Protein AF-A0A482VY10-F1 (afdb_monomer)

Structure (mmCIF, N/CA/C/O backbone):
data_AF-A0A482VY10-F1
#
_entry.id   AF-A0A482VY10-F1
#
loop_
_atom_site.group_PDB
_atom_site.id
_atom_site.type_symbol
_atom_site.label_atom_id
_atom_site.label_alt_id
_atom_site.label_comp_id
_atom_site.label_asym_id
_atom_site.label_entity_id
_atom_site.label_seq_id
_atom_site.pdbx_PDB_ins_code
_atom_site.Cartn_x
_atom_site.Cartn_y
_atom_site.Cartn_z
_atom_site.occupancy
_atom_site.B_iso_or_equiv
_atom_site.auth_seq_id
_atom_site.auth_comp_id
_atom_site.auth_asym_id
_atom_site.auth_atom_id
_atom_site.pdbx_PDB_model_num
ATOM 1 N N . VAL A 1 1 ? 7.230 11.563 16.898 1.00 38.78 1 VAL A N 1
ATOM 2 C CA . VAL A 1 1 ? 6.583 10.627 17.852 1.00 38.78 1 VAL A CA 1
ATOM 3 C C . VAL A 1 1 ? 6.369 9.312 17.127 1.00 38.78 1 VAL A C 1
ATOM 5 O O . VAL A 1 1 ? 5.796 9.341 16.047 1.00 38.78 1 VAL A O 1
ATOM 8 N N . PHE A 1 2 ? 6.885 8.194 17.641 1.00 52.00 2 PHE A N 1
ATOM 9 C CA . PHE A 1 2 ? 6.662 6.881 17.027 1.00 52.00 2 PHE A CA 1
ATOM 10 C C . PHE A 1 2 ? 5.179 6.523 17.195 1.00 52.00 2 PHE A C 1
ATOM 12 O O . PHE A 1 2 ? 4.715 6.339 18.320 1.00 52.00 2 PHE A O 1
ATOM 19 N N . ILE A 1 3 ? 4.413 6.507 16.104 1.00 61.16 3 ILE A N 1
ATOM 20 C CA . ILE A 1 3 ? 2.995 6.146 16.149 1.00 61.16 3 ILE A CA 1
ATOM 21 C C . ILE A 1 3 ? 2.921 4.629 16.024 1.00 61.16 3 ILE A C 1
ATOM 23 O O . ILE A 1 3 ? 3.210 4.065 14.973 1.00 61.16 3 ILE A O 1
ATOM 27 N N . LYS A 1 4 ? 2.573 3.964 17.124 1.00 69.19 4 LYS A N 1
ATOM 28 C CA . LYS A 1 4 ? 2.354 2.521 17.135 1.00 69.19 4 LYS A CA 1
ATOM 29 C C . LYS A 1 4 ? 1.001 2.224 16.479 1.00 69.19 4 LYS A C 1
ATOM 31 O O . LYS A 1 4 ? -0.013 2.766 16.916 1.00 69.19 4 LYS A O 1
ATOM 36 N N . SER A 1 5 ? 1.007 1.386 15.448 1.00 76.06 5 SER A N 1
ATOM 37 C CA . SER A 1 5 ? -0.193 0.904 14.751 1.00 76.06 5 SER A CA 1
ATOM 38 C C . SER A 1 5 ? -0.827 -0.323 15.415 1.00 76.06 5 SER A C 1
ATOM 40 O O . SER A 1 5 ? -1.880 -0.762 14.981 1.00 76.06 5 SER A O 1
ATOM 42 N N . GLU A 1 6 ? -0.206 -0.872 16.465 1.00 81.62 6 GLU A N 1
ATOM 43 C CA . GLU A 1 6 ? -0.650 -2.085 17.166 1.00 81.62 6 GLU A CA 1
ATOM 44 C C . GLU A 1 6 ? -0.664 -1.868 18.685 1.00 81.62 6 GLU A C 1
ATOM 46 O O . GLU A 1 6 ? 0.352 -1.484 19.264 1.00 81.62 6 GLU A O 1
ATOM 51 N N . LEU A 1 7 ? -1.765 -2.158 19.371 1.00 87.19 7 LEU A N 1
ATOM 52 C CA . LEU A 1 7 ? -1.891 -2.033 20.824 1.00 87.19 7 LEU A CA 1
ATOM 53 C C . LEU A 1 7 ? -2.339 -3.350 21.458 1.00 87.19 7 LEU A C 1
ATOM 55 O O . LEU A 1 7 ? -3.045 -4.161 20.856 1.00 87.19 7 LEU A O 1
ATOM 59 N N . LYS A 1 8 ? -1.905 -3.546 22.705 1.00 90.38 8 LYS A N 1
ATOM 60 C CA . LYS A 1 8 ? -2.284 -4.679 23.551 1.00 90.38 8 LYS A CA 1
ATOM 61 C C . LYS A 1 8 ? -2.856 -4.113 24.838 1.00 90.38 8 LYS A C 1
ATOM 63 O O . LYS A 1 8 ? -2.208 -3.285 25.479 1.00 90.38 8 LYS A O 1
ATOM 68 N N . VAL A 1 9 ? -4.075 -4.516 25.167 1.00 95.38 9 VAL A N 1
ATOM 69 C CA . VAL A 1 9 ? -4.839 -3.914 26.259 1.00 95.38 9 VAL A CA 1
ATOM 70 C C . VAL A 1 9 ? -5.382 -5.023 27.140 1.00 95.38 9 VAL A C 1
ATOM 72 O O . VAL A 1 9 ? -6.107 -5.894 26.665 1.00 95.38 9 VAL A O 1
ATOM 75 N N . GLY A 1 10 ? -5.057 -4.985 28.428 1.00 96.12 10 GLY A N 1
ATOM 76 C CA . GLY A 1 10 ? -5.601 -5.937 29.389 1.00 96.12 10 GLY A CA 1
ATOM 77 C C . GLY A 1 10 ? -7.067 -5.626 29.666 1.00 96.12 10 GLY A C 1
ATOM 78 O O . GLY A 1 10 ? -7.414 -4.460 29.828 1.00 96.12 10 GLY A O 1
ATOM 79 N N . VAL A 1 11 ? -7.928 -6.636 29.765 1.00 97.44 11 VAL A N 1
ATOM 80 C CA . VAL A 1 11 ? -9.310 -6.457 30.235 1.00 97.44 11 VAL A CA 1
ATOM 81 C C . VAL A 1 11 ? -9.556 -7.428 31.375 1.00 97.44 11 VAL A C 1
ATOM 83 O O . VAL A 1 11 ? -9.447 -8.636 31.182 1.00 97.44 11 VAL A O 1
ATOM 86 N N . ILE A 1 12 ? -9.870 -6.911 32.559 1.00 96.56 12 ILE A N 1
ATOM 87 C CA . ILE A 1 12 ? -10.175 -7.731 33.736 1.00 96.56 12 ILE A CA 1
ATOM 88 C C . ILE A 1 12 ? -11.642 -7.602 34.116 1.00 96.56 12 ILE A C 1
ATOM 90 O O . ILE A 1 12 ? -12.232 -6.526 34.008 1.00 96.56 12 ILE A O 1
ATOM 94 N N . TYR A 1 13 ? -12.201 -8.707 34.595 1.00 97.19 13 TYR A N 1
ATOM 95 C CA . TYR A 1 13 ? -13.548 -8.770 35.137 1.00 97.19 13 TYR A CA 1
ATOM 96 C C . TYR A 1 13 ? -13.494 -8.874 36.662 1.00 97.19 13 TYR A C 1
ATOM 98 O O . TYR A 1 13 ? -12.855 -9.789 37.180 1.00 97.19 13 TYR A O 1
ATOM 106 N N . VAL A 1 14 ? -14.147 -7.944 37.361 1.00 97.12 14 VAL A N 1
ATOM 107 C CA . VAL A 1 14 ? -14.199 -7.864 38.827 1.00 97.12 14 VAL A CA 1
ATOM 108 C C . VAL A 1 14 ? -15.653 -7.946 39.284 1.00 97.12 14 VAL A C 1
ATOM 110 O O . VAL A 1 14 ? -16.494 -7.169 38.828 1.00 97.12 14 VAL A O 1
ATOM 113 N N . LYS A 1 15 ? -15.933 -8.882 40.192 1.00 95.62 15 LYS A N 1
ATOM 114 C CA . LYS A 1 15 ? -17.249 -9.112 40.799 1.00 95.62 15 LYS A CA 1
ATOM 115 C C . LYS A 1 15 ? -17.335 -8.483 42.188 1.00 95.62 15 LYS A C 1
ATOM 117 O O . LYS A 1 15 ? -16.323 -8.134 42.796 1.00 95.62 15 LYS A O 1
ATOM 122 N N . GLU A 1 16 ? -18.556 -8.397 42.705 1.00 95.31 16 GLU A N 1
ATOM 123 C CA . GLU A 1 16 ? -18.817 -8.009 44.091 1.00 95.31 16 GLU A CA 1
ATOM 124 C C . GLU A 1 16 ? -17.991 -8.856 45.082 1.00 95.31 16 GLU A C 1
ATOM 126 O O . GLU A 1 16 ? -17.943 -10.083 44.980 1.00 95.31 16 GLU A O 1
ATOM 131 N N . GLY A 1 17 ? -17.344 -8.195 46.042 1.00 95.06 17 GLY A N 1
ATOM 132 C CA . GLY A 1 17 ? -16.561 -8.811 47.112 1.00 95.06 17 GLY A CA 1
ATOM 133 C C . GLY A 1 17 ? -15.138 -9.235 46.737 1.00 95.06 17 GLY A C 1
ATOM 134 O O . GLY A 1 17 ? -14.452 -9.785 47.592 1.00 95.06 17 GLY A O 1
ATOM 135 N N . GLN A 1 18 ? -14.676 -8.995 45.504 1.00 95.31 18 GLN A N 1
ATOM 136 C CA . GLN A 1 18 ? -13.315 -9.346 45.077 1.00 95.31 18 GLN A CA 1
ATOM 137 C C . GLN A 1 18 ? -12.337 -8.187 45.300 1.00 95.31 18 GLN A C 1
ATOM 139 O O . GLN A 1 18 ? -12.552 -7.082 44.797 1.00 95.31 18 GLN A O 1
ATOM 144 N N . TYR A 1 19 ? -11.232 -8.450 46.005 1.00 93.69 19 TYR A N 1
ATOM 145 C CA . TYR A 1 19 ? -10.239 -7.420 46.359 1.00 93.69 19 TYR A CA 1
ATOM 146 C C . TYR A 1 19 ? -8.793 -7.826 46.060 1.00 93.69 19 TYR A C 1
ATOM 148 O O . TYR A 1 19 ? -7.907 -6.966 46.034 1.00 93.69 19 TYR A O 1
ATOM 156 N N . THR A 1 20 ? -8.538 -9.115 45.843 1.00 93.25 20 THR A N 1
ATOM 157 C CA . THR A 1 20 ? -7.194 -9.646 45.580 1.00 93.25 20 THR A CA 1
ATOM 158 C C . THR A 1 20 ? -6.973 -9.938 44.096 1.00 93.25 20 THR A C 1
ATOM 160 O O . THR A 1 20 ? -7.916 -10.170 43.338 1.00 93.25 20 THR A O 1
ATOM 163 N N . GLU A 1 21 ? -5.709 -9.919 43.659 1.00 93.12 21 GLU A N 1
ATOM 164 C CA . GLU A 1 21 ? -5.336 -10.250 42.275 1.00 93.12 21 GLU A CA 1
ATOM 165 C C . GLU A 1 21 ? -5.778 -11.670 41.913 1.00 93.12 21 GLU A C 1
ATOM 167 O O . GLU A 1 21 ? -6.284 -11.908 40.817 1.00 93.12 21 GLU A O 1
ATOM 172 N N . GLU A 1 22 ? -5.604 -12.600 42.849 1.00 91.75 22 GLU A N 1
ATOM 173 C CA . GLU A 1 22 ? -5.910 -14.011 42.689 1.00 91.75 22 GLU A CA 1
ATOM 174 C C . GLU A 1 22 ? -7.413 -14.234 42.484 1.00 91.75 22 GLU A C 1
ATOM 176 O O . GLU A 1 22 ? -7.784 -14.903 41.524 1.00 91.75 22 GLU A O 1
ATOM 181 N N . GLU A 1 23 ? -8.277 -13.620 43.303 1.00 94.19 23 GLU A N 1
ATOM 182 C CA . GLU A 1 23 ? -9.741 -13.706 43.155 1.00 94.19 23 GLU A CA 1
ATOM 183 C C . GLU A 1 23 ? -10.216 -13.159 41.804 1.00 94.19 23 GLU A C 1
ATOM 185 O O . GLU A 1 23 ? -11.034 -13.779 41.122 1.00 94.19 23 GLU A O 1
ATOM 190 N N . ILE A 1 24 ? -9.685 -12.003 41.397 1.00 94.94 24 ILE A N 1
ATOM 191 C CA . ILE A 1 24 ? -10.064 -11.332 40.147 1.00 94.94 24 ILE A CA 1
ATOM 192 C C . ILE A 1 24 ? -9.634 -12.167 38.936 1.00 94.94 24 ILE A C 1
ATOM 194 O O . ILE A 1 24 ? -10.405 -12.368 37.994 1.00 94.94 24 ILE A O 1
ATOM 198 N N . LEU A 1 25 ? -8.398 -12.675 38.947 1.00 93.56 25 LEU A N 1
ATOM 199 C CA . LEU A 1 25 ? -7.859 -13.487 37.858 1.00 93.56 25 LEU A CA 1
ATOM 200 C C . LEU A 1 25 ? -8.362 -14.936 37.877 1.00 93.56 25 LEU A C 1
ATOM 202 O O . LEU A 1 25 ? -8.101 -15.648 36.908 1.00 93.56 25 LEU A O 1
ATOM 206 N N . ASP A 1 26 ? -9.081 -15.382 38.909 1.00 93.62 26 ASP A N 1
ATOM 207 C CA . ASP A 1 26 ? -9.709 -16.711 38.968 1.00 93.62 26 ASP A CA 1
ATOM 208 C C . ASP A 1 26 ? -11.079 -16.762 38.263 1.00 93.62 26 ASP A C 1
ATOM 210 O O . ASP A 1 26 ? -11.581 -17.842 37.964 1.00 93.62 26 ASP A O 1
ATOM 214 N N . ASN A 1 27 ? -11.664 -15.614 37.899 1.00 93.69 27 ASN A N 1
ATOM 215 C CA . ASN A 1 27 ? -12.941 -15.553 37.178 1.00 93.69 27 ASN A CA 1
ATOM 216 C C . ASN A 1 27 ? -12.881 -16.286 35.822 1.00 93.69 27 ASN A C 1
ATOM 218 O O . ASN A 1 27 ? -12.096 -15.912 34.952 1.00 93.69 27 ASN A O 1
ATOM 222 N N . ASN A 1 28 ? -13.718 -17.309 35.617 1.00 89.94 28 ASN A N 1
ATOM 223 C CA . ASN A 1 28 ? -13.738 -18.115 34.383 1.00 89.94 28 ASN A CA 1
ATOM 224 C C . ASN A 1 28 ? -14.957 -17.878 33.490 1.00 89.94 28 ASN A C 1
ATOM 226 O O . ASN A 1 28 ? -14.858 -18.043 32.279 1.00 89.94 28 ASN A O 1
ATOM 230 N N . ASP A 1 29 ? -16.069 -17.448 34.078 1.00 89.25 29 ASP A N 1
ATOM 231 C CA . ASP A 1 29 ? -17.318 -17.230 33.360 1.00 89.25 29 ASP A CA 1
ATOM 232 C C . ASP A 1 29 ? -17.595 -15.738 33.181 1.00 89.25 29 ASP A C 1
ATOM 234 O O . ASP A 1 29 ? -17.373 -14.932 34.094 1.00 89.25 29 ASP A O 1
ATOM 238 N N . ASN A 1 30 ? -18.122 -15.389 32.009 1.00 92.56 30 ASN A N 1
ATOM 239 C CA . ASN A 1 30 ? -18.620 -14.052 31.715 1.00 92.56 30 ASN A CA 1
ATOM 240 C C . ASN A 1 30 ? -20.061 -13.907 32.210 1.00 92.56 30 ASN A C 1
ATOM 242 O O . ASN A 1 30 ? -20.887 -14.798 32.007 1.00 92.56 30 ASN A O 1
ATOM 246 N N . SER A 1 31 ? -20.390 -12.761 32.805 1.00 94.88 31 SER A N 1
ATOM 247 C CA . SER A 1 31 ? -21.788 -12.366 32.976 1.00 94.88 31 SER A CA 1
ATOM 248 C C . SER A 1 31 ? -22.366 -11.831 31.665 1.00 94.88 31 SER A C 1
ATOM 250 O O . SER A 1 31 ? -21.636 -11.452 30.747 1.00 94.88 31 SER A O 1
ATOM 252 N N . LEU A 1 32 ? -23.695 -11.721 31.598 1.00 93.38 32 LEU A N 1
ATOM 253 C CA . LEU A 1 32 ? -24.372 -11.076 30.468 1.00 93.38 32 LEU A CA 1
ATOM 254 C C . LEU A 1 32 ? -23.957 -9.607 30.306 1.00 93.38 32 LEU A C 1
ATOM 256 O O . LEU A 1 32 ? -23.813 -9.136 29.181 1.00 93.38 32 LEU A O 1
ATOM 260 N N . LEU A 1 33 ? -23.742 -8.895 31.418 1.00 94.50 33 LEU A N 1
ATOM 261 C CA . LEU A 1 33 ? -23.297 -7.500 31.397 1.00 94.50 33 LEU A CA 1
ATOM 262 C C . LEU A 1 33 ? -21.858 -7.382 30.890 1.00 94.50 33 LEU A C 1
ATOM 264 O O . LEU A 1 33 ? -21.554 -6.459 30.134 1.00 94.50 33 LEU A O 1
ATOM 268 N N . PHE A 1 34 ? -20.990 -8.328 31.253 1.00 95.75 34 PHE A N 1
ATOM 269 C CA . PHE A 1 34 ? -19.617 -8.348 30.770 1.00 95.75 34 PHE A CA 1
ATOM 270 C C . PHE A 1 34 ? -19.533 -8.745 29.292 1.00 95.75 34 PHE A C 1
ATOM 272 O O . PHE A 1 34 ? -18.839 -8.079 28.530 1.00 95.75 34 PHE A O 1
ATOM 279 N N . GLU A 1 35 ? -20.280 -9.760 28.846 1.00 94.19 35 GLU A N 1
ATOM 280 C CA . GLU A 1 35 ? -20.336 -10.137 27.424 1.00 94.19 35 GLU A CA 1
ATOM 281 C C . GLU A 1 35 ? -20.884 -8.976 26.573 1.00 94.19 35 GLU A C 1
ATOM 283 O O . GLU A 1 35 ? -20.338 -8.672 25.512 1.00 94.19 35 GLU A O 1
ATOM 288 N N . GLU A 1 36 ? -21.911 -8.267 27.061 1.00 93.69 36 GLU A N 1
ATOM 289 C CA . GLU A 1 36 ? -22.422 -7.054 26.417 1.00 93.69 36 GLU A CA 1
ATOM 290 C C . GLU A 1 36 ? -21.362 -5.946 26.347 1.00 93.69 36 GLU A C 1
ATOM 292 O O . GLU A 1 36 ? -21.215 -5.291 25.314 1.00 93.69 36 GLU A O 1
ATOM 297 N N . PHE A 1 37 ? -20.617 -5.730 27.430 1.00 95.19 37 PHE A N 1
ATOM 298 C CA . PHE A 1 37 ? -19.548 -4.740 27.474 1.00 95.19 37 PHE A CA 1
ATOM 299 C C . PHE A 1 37 ? -18.419 -5.073 26.491 1.00 95.19 37 PHE A C 1
ATOM 301 O O . PHE A 1 37 ? -17.935 -4.184 25.793 1.00 95.19 37 PHE A O 1
ATOM 308 N N . LEU A 1 38 ? -18.039 -6.348 26.360 1.00 95.00 38 LEU A N 1
ATOM 309 C CA . LEU A 1 38 ? -17.019 -6.796 25.406 1.00 95.00 38 LEU A CA 1
ATOM 310 C C . LEU A 1 38 ? -17.389 -6.465 23.949 1.00 95.00 38 LEU A C 1
ATOM 312 O O . LEU A 1 38 ? -16.516 -6.062 23.179 1.00 95.00 38 LEU A O 1
ATOM 316 N N . GLN A 1 39 ? -18.677 -6.525 23.593 1.00 93.00 39 GLN A N 1
ATOM 317 C CA . GLN A 1 39 ? -19.172 -6.128 22.264 1.00 93.00 39 GLN A CA 1
ATOM 318 C C . GLN A 1 39 ? -18.981 -4.629 21.973 1.00 93.00 39 GLN A C 1
ATOM 320 O O . GLN A 1 39 ? -18.947 -4.220 20.813 1.00 93.00 39 GLN A O 1
ATOM 325 N N . ILE A 1 40 ? -18.826 -3.787 23.003 1.00 91.31 40 ILE A N 1
ATOM 326 C CA . ILE A 1 40 ? -18.548 -2.354 22.830 1.00 91.31 40 ILE A CA 1
ATOM 327 C C . ILE A 1 40 ? -17.111 -2.135 22.341 1.00 91.31 40 ILE A C 1
ATOM 329 O O . ILE A 1 40 ? -16.882 -1.181 21.600 1.00 91.31 40 ILE A O 1
ATOM 333 N N . PHE A 1 41 ? -16.154 -3.008 22.684 1.00 83.38 41 PHE A N 1
ATOM 334 C CA . PHE A 1 41 ? -14.737 -2.869 22.304 1.00 83.38 41 PHE A CA 1
ATOM 335 C C . PHE A 1 41 ? -14.432 -3.323 20.893 1.00 83.38 41 PHE A C 1
ATOM 337 O O . PHE A 1 41 ? -13.624 -2.705 20.201 1.00 83.38 41 PHE A O 1
ATOM 344 N N . GLY A 1 42 ? -15.067 -4.400 20.451 1.00 87.94 42 GLY A N 1
ATOM 345 C CA . GLY A 1 42 ? -14.670 -5.064 19.226 1.00 87.94 42 GLY A CA 1
ATOM 346 C C . GLY A 1 42 ? -15.389 -6.378 19.017 1.00 87.94 42 GLY A C 1
ATOM 347 O O . GLY A 1 42 ? -16.372 -6.696 19.683 1.00 87.94 42 GLY A O 1
ATOM 348 N N . GLU A 1 43 ? -14.867 -7.133 18.070 1.00 86.62 43 GLU A N 1
ATOM 349 C CA . GLU A 1 43 ? -15.420 -8.406 17.652 1.00 86.62 43 GLU A CA 1
ATOM 350 C C . GLU A 1 43 ? -14.717 -9.547 18.378 1.00 86.62 43 GLU A C 1
ATOM 352 O O . GLU A 1 43 ? -13.508 -9.508 18.632 1.00 86.62 43 GLU A O 1
ATOM 357 N N . LYS A 1 44 ? -15.490 -10.579 18.720 1.00 88.88 44 LYS A N 1
ATOM 358 C CA . LYS A 1 44 ? -14.957 -11.811 19.293 1.00 88.88 44 LYS A CA 1
ATOM 359 C C . LYS A 1 44 ? -14.358 -12.641 18.161 1.00 88.88 44 LYS A C 1
ATOM 361 O O . LYS A 1 44 ? -15.081 -13.150 17.313 1.00 88.88 44 LYS A O 1
ATOM 366 N N . VAL A 1 45 ? -13.039 -12.779 18.159 1.00 84.44 45 VAL A N 1
ATOM 367 C CA . VAL A 1 45 ? -12.267 -13.434 17.096 1.00 84.44 45 VAL A CA 1
ATOM 368 C C . VAL A 1 45 ? -11.705 -14.762 17.583 1.00 84.44 45 VAL A C 1
ATOM 370 O O . VAL A 1 45 ? -11.284 -14.876 18.736 1.00 84.44 45 VAL A O 1
ATOM 373 N N . ARG A 1 46 ? -11.708 -15.785 16.719 1.00 81.75 46 ARG A N 1
ATOM 374 C CA . ARG A 1 46 ? -11.127 -17.098 17.034 1.00 81.75 46 ARG A CA 1
ATOM 375 C C . ARG A 1 46 ? -9.614 -17.054 16.837 1.00 81.75 46 ARG A C 1
ATOM 377 O O . ARG A 1 46 ? -9.133 -16.449 15.892 1.00 81.75 46 ARG A O 1
ATOM 384 N N . LEU A 1 47 ? -8.861 -17.751 17.671 1.00 75.81 47 LEU A N 1
ATOM 385 C CA . LEU A 1 47 ? -7.406 -17.811 17.607 1.00 75.81 47 LEU A CA 1
ATOM 386 C C . LEU A 1 47 ? -6.962 -19.106 16.891 1.00 75.81 47 LEU A C 1
ATOM 388 O O . LEU A 1 47 ? -7.030 -20.196 17.458 1.00 75.81 47 LEU A O 1
ATOM 392 N N . LYS A 1 48 ? -6.508 -19.005 15.631 1.00 63.00 48 LYS A N 1
ATOM 393 C CA . LYS A 1 48 ? -5.796 -20.071 14.891 1.00 63.00 48 LYS A CA 1
ATOM 394 C C . LYS A 1 48 ? -4.534 -20.550 15.637 1.00 63.00 48 LYS A C 1
ATOM 396 O O . LYS A 1 48 ? -3.713 -19.738 16.058 1.00 63.00 48 LYS A O 1
ATOM 401 N N . GLY A 1 49 ? -4.352 -21.867 15.777 1.00 57.06 49 GLY A N 1
ATOM 402 C CA . GLY A 1 49 ? -3.159 -22.476 16.396 1.00 57.06 49 GLY A CA 1
ATOM 403 C C . GLY A 1 49 ? -3.202 -22.607 17.926 1.00 57.06 49 GLY A C 1
ATOM 404 O O . GLY A 1 49 ? -2.261 -23.137 18.518 1.00 57.06 49 GLY A O 1
ATOM 405 N N . PHE A 1 50 ? -4.297 -22.179 18.564 1.00 51.72 50 PHE A N 1
ATOM 406 C CA . PHE A 1 50 ? -4.510 -22.258 20.016 1.00 51.72 50 PHE A CA 1
ATOM 407 C C . PHE A 1 50 ? -5.390 -23.439 20.460 1.00 51.72 50 PHE A C 1
ATOM 409 O O . PHE A 1 50 ? -5.703 -23.555 21.644 1.00 51.72 50 PHE A O 1
ATOM 416 N N . ASP A 1 51 ? -5.727 -24.369 19.558 1.00 51.25 51 ASP A N 1
ATOM 417 C CA . ASP A 1 51 ? -6.678 -25.470 19.808 1.00 51.25 51 ASP A CA 1
ATOM 418 C C . ASP A 1 51 ? -6.249 -26.442 20.933 1.00 51.25 51 ASP A C 1
ATOM 420 O O . ASP A 1 51 ? -7.058 -27.221 21.433 1.00 51.25 51 ASP A O 1
ATOM 424 N N . LYS A 1 52 ? -4.982 -26.388 21.371 1.00 45.12 52 LYS A N 1
ATOM 425 C CA . LYS A 1 52 ? -4.450 -27.188 22.489 1.00 45.12 52 LYS A CA 1
ATOM 426 C C . LYS A 1 52 ? -4.721 -26.586 23.878 1.00 45.12 52 LYS A C 1
ATOM 428 O O . LYS A 1 52 ? -4.505 -27.273 24.874 1.00 45.12 52 LYS A O 1
ATOM 433 N N . TYR A 1 53 ? -5.180 -25.335 23.974 1.00 40.38 53 TYR A N 1
ATOM 434 C CA . TYR A 1 53 ? -5.424 -24.653 25.250 1.00 40.38 53 TYR A CA 1
ATOM 435 C C . TYR A 1 53 ? -6.917 -24.651 25.597 1.00 40.38 53 TYR A C 1
ATOM 437 O O . TYR A 1 53 ? -7.715 -23.960 24.964 1.00 40.38 53 TYR A O 1
ATOM 445 N N . LYS A 1 54 ? -7.299 -25.389 26.649 1.00 42.03 54 LYS A N 1
ATOM 446 C CA . LYS A 1 54 ? -8.655 -25.336 27.217 1.00 42.03 54 LYS A CA 1
ATOM 447 C C . LYS A 1 54 ? -8.928 -23.904 27.708 1.00 42.03 54 LYS A C 1
ATOM 449 O O . LYS A 1 54 ? -8.317 -23.458 28.673 1.00 42.03 54 LYS A O 1
ATOM 454 N N . GLY A 1 55 ? -9.791 -23.174 26.999 1.00 43.88 55 GLY A N 1
ATOM 455 C CA . GLY A 1 55 ? -10.199 -21.804 27.343 1.00 43.88 55 GLY A CA 1
ATOM 456 C C . GLY A 1 55 ? -9.504 -20.664 26.584 1.00 43.88 55 GLY A C 1
ATOM 457 O O . GLY A 1 55 ? -9.844 -19.522 26.841 1.00 43.88 55 GLY A O 1
ATOM 458 N N . GLY A 1 56 ? -8.585 -20.939 25.643 1.00 56.00 56 GLY A N 1
ATOM 459 C CA . GLY A 1 56 ? -7.829 -19.918 24.886 1.00 56.00 56 GLY A CA 1
ATOM 460 C C . GLY A 1 56 ? -8.188 -19.798 23.398 1.00 56.00 56 GLY A C 1
ATOM 461 O O . GLY A 1 56 ? -7.336 -19.433 22.594 1.00 56.00 56 GLY A O 1
ATOM 462 N N . LEU A 1 57 ? -9.409 -20.173 23.009 1.00 65.75 57 LEU A N 1
ATOM 463 C CA . LEU A 1 57 ? -9.833 -20.235 21.602 1.00 65.75 57 LEU A CA 1
ATOM 464 C C . LEU A 1 57 ? -10.273 -18.888 21.026 1.00 65.75 57 LEU A C 1
ATOM 466 O O . LEU A 1 57 ? -10.338 -18.764 19.806 1.00 65.75 57 LEU A O 1
ATOM 470 N N . TYR A 1 58 ? -10.598 -17.906 21.867 1.00 82.12 58 TYR A N 1
ATOM 471 C CA . TYR A 1 58 ? -11.170 -16.634 21.434 1.00 82.12 58 TYR A CA 1
ATOM 472 C C . TYR A 1 58 ? -10.517 -15.452 22.143 1.00 82.12 58 TYR A C 1
ATOM 474 O O . TYR A 1 58 ? -10.039 -15.572 23.265 1.00 82.12 58 TYR A O 1
ATOM 482 N N . SER A 1 59 ? -10.541 -14.301 21.485 1.00 87.25 59 SER A N 1
ATOM 483 C CA . SER A 1 59 ? -10.154 -13.008 22.044 1.00 87.25 59 SER A CA 1
ATOM 484 C C . SER A 1 59 ? -11.108 -11.926 21.539 1.00 87.25 59 SER A C 1
ATOM 486 O O . SER A 1 59 ? -11.992 -12.214 20.733 1.00 87.25 59 SER A O 1
ATOM 488 N N . VAL A 1 60 ? -10.936 -10.686 21.992 1.00 91.19 60 VAL A N 1
ATOM 489 C CA . VAL A 1 60 ? -11.626 -9.521 21.421 1.00 91.19 60 VAL A CA 1
ATOM 490 C C . VAL A 1 60 ? -10.617 -8.671 20.654 1.00 91.19 60 VAL A C 1
ATOM 492 O O . VAL A 1 60 ? -9.496 -8.448 21.121 1.00 91.19 60 VAL A O 1
ATOM 495 N N . TYR A 1 61 ? -11.006 -8.212 19.468 1.00 91.75 61 TYR A N 1
ATOM 496 C CA . TYR A 1 61 ? -10.161 -7.439 18.560 1.00 91.75 61 TYR A CA 1
ATOM 497 C C . TYR A 1 61 ? -10.943 -6.299 17.907 1.00 91.75 61 TYR A C 1
ATOM 499 O O . TYR A 1 61 ? -12.139 -6.415 17.644 1.00 91.75 61 TYR A O 1
ATOM 507 N N . THR A 1 62 ? -10.259 -5.194 17.610 1.00 90.94 62 THR A N 1
ATOM 508 C CA . THR A 1 62 ? -10.793 -4.155 16.725 1.00 90.94 62 THR A CA 1
ATOM 509 C C . 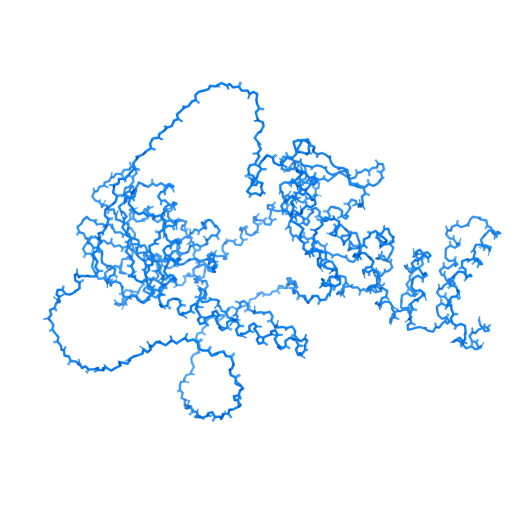THR A 1 62 ? -9.683 -3.487 15.925 1.00 90.94 62 THR A C 1
ATOM 511 O O . THR A 1 62 ? -8.585 -3.269 16.436 1.00 90.94 62 THR A O 1
ATOM 514 N N . ASN A 1 63 ? -10.003 -3.065 14.703 1.00 89.31 63 ASN A N 1
ATOM 515 C CA . ASN A 1 63 ? -9.236 -2.055 13.984 1.00 89.31 63 ASN A CA 1
ATOM 516 C C . ASN A 1 63 ? -9.946 -0.706 14.151 1.00 89.31 63 ASN A C 1
ATOM 518 O O . ASN A 1 63 ? -11.097 -0.546 13.745 1.00 89.31 63 ASN A O 1
ATOM 522 N N . TRP A 1 64 ? -9.299 0.244 14.819 1.00 89.69 64 TRP A N 1
ATOM 523 C CA . TRP A 1 64 ? -9.857 1.564 15.096 1.00 89.69 64 TRP A CA 1
ATOM 524 C C . TRP A 1 64 ? -8.905 2.647 14.594 1.00 89.69 64 TRP A C 1
ATOM 526 O O . TRP A 1 64 ? -7.794 2.783 15.097 1.00 89.69 64 TRP A O 1
ATOM 536 N N . ARG A 1 65 ? -9.331 3.424 13.588 1.00 88.88 65 ARG A N 1
ATOM 537 C CA . ARG A 1 65 ? -8.525 4.489 12.954 1.00 88.88 65 ARG A CA 1
ATOM 538 C C . ARG A 1 65 ? -7.139 4.006 12.479 1.00 88.88 65 ARG A C 1
ATOM 540 O O . ARG A 1 65 ? -6.140 4.689 12.700 1.00 88.88 65 ARG A O 1
ATOM 547 N N . ASN A 1 66 ? -7.087 2.836 11.834 1.00 82.81 66 ASN A N 1
ATOM 548 C CA . ASN A 1 66 ? -5.856 2.155 11.397 1.00 82.81 66 ASN A CA 1
ATOM 549 C C . ASN A 1 66 ? -4.916 1.761 12.551 1.00 82.81 66 ASN A C 1
ATOM 551 O O . ASN A 1 66 ? -3.704 1.634 12.364 1.00 82.81 66 ASN A O 1
ATOM 555 N N . ILE A 1 67 ? -5.471 1.594 13.752 1.00 83.69 67 ILE A N 1
ATOM 556 C CA . ILE A 1 67 ? -4.782 1.060 14.920 1.00 83.69 67 ILE A CA 1
ATOM 557 C C . ILE A 1 67 ? -5.426 -0.281 15.259 1.00 83.69 67 ILE A C 1
ATOM 559 O O . ILE A 1 67 ? -6.602 -0.351 15.613 1.00 83.69 67 ILE A O 1
ATOM 563 N N . GLU A 1 68 ? -4.642 -1.345 15.169 1.00 86.12 68 GLU A N 1
ATOM 564 C CA . GLU A 1 68 ? -5.053 -2.685 15.562 1.00 86.12 68 GLU A CA 1
ATOM 565 C C . GLU A 1 68 ? -4.954 -2.830 17.079 1.00 86.12 68 GLU A C 1
ATOM 567 O O . GLU A 1 68 ? -3.885 -2.639 17.658 1.00 86.12 68 GLU A O 1
ATOM 572 N N . ILE A 1 69 ? -6.056 -3.171 17.740 1.00 90.06 69 ILE A N 1
ATOM 573 C CA . ILE A 1 69 ? -6.113 -3.312 19.195 1.00 90.06 69 ILE A CA 1
ATOM 574 C C . ILE A 1 69 ? -6.532 -4.740 19.532 1.00 90.06 69 ILE A C 1
ATOM 576 O O . ILE A 1 69 ? -7.631 -5.179 19.191 1.00 90.06 69 ILE A O 1
ATOM 580 N N . MET A 1 70 ? -5.648 -5.455 20.225 1.00 91.25 70 MET A N 1
ATOM 581 C CA . MET A 1 70 ? -5.908 -6.788 20.765 1.00 91.25 70 MET A CA 1
ATOM 582 C C . MET A 1 70 ? -6.171 -6.704 22.264 1.00 91.25 70 MET A C 1
ATOM 584 O O . MET A 1 70 ? -5.337 -6.191 23.017 1.00 91.25 70 MET A O 1
ATOM 588 N N . PHE A 1 71 ? -7.300 -7.254 22.702 1.00 93.88 71 PHE A N 1
ATOM 589 C CA . PHE A 1 71 ? -7.691 -7.253 24.106 1.00 93.88 71 PHE A CA 1
ATOM 590 C C . PHE A 1 71 ? -7.338 -8.579 24.779 1.00 93.88 71 PHE A C 1
ATOM 592 O O . PHE A 1 71 ? -7.839 -9.634 24.407 1.00 93.88 71 PHE A O 1
ATOM 599 N N . HIS A 1 72 ? -6.506 -8.535 25.814 1.00 93.56 72 HIS A N 1
ATOM 600 C CA . HIS A 1 72 ? -6.217 -9.679 26.672 1.00 93.56 72 HIS A CA 1
ATOM 601 C C . HIS A 1 72 ? -7.308 -9.803 27.744 1.00 93.56 72 HIS A C 1
ATOM 603 O O . HIS A 1 72 ? -7.151 -9.323 28.867 1.00 93.56 72 HIS A O 1
ATOM 609 N N . VAL A 1 73 ? -8.437 -10.413 27.378 1.00 94.94 73 VAL A N 1
ATOM 610 C CA . VAL A 1 73 ? -9.603 -10.569 28.261 1.00 94.94 73 VAL A CA 1
ATOM 611 C C . VAL A 1 73 ? -9.367 -11.690 29.272 1.00 94.94 73 VAL A C 1
ATOM 613 O O . VAL A 1 73 ? -9.181 -12.839 28.881 1.00 94.94 73 VAL A O 1
ATOM 616 N N . SER A 1 74 ? -9.401 -11.380 30.571 1.00 93.88 74 SER A N 1
ATOM 617 C CA . SER A 1 74 ? -9.013 -12.302 31.650 1.00 93.88 74 SER A CA 1
ATOM 618 C C . SER A 1 74 ? -9.739 -13.642 31.598 1.00 93.88 74 SER A C 1
ATOM 620 O O . SER A 1 74 ? -9.098 -14.678 31.730 1.00 93.88 74 SER A O 1
ATOM 622 N N . THR A 1 75 ? -11.044 -13.635 31.346 1.00 93.19 75 THR A N 1
ATOM 623 C CA . THR A 1 75 ? -11.890 -14.836 31.277 1.00 93.19 75 THR A CA 1
ATOM 624 C C . THR A 1 75 ? -11.682 -15.660 30.001 1.00 93.19 75 THR A C 1
ATOM 626 O O . THR A 1 75 ? -11.942 -16.858 30.007 1.00 93.19 75 THR A O 1
ATOM 629 N N . LEU A 1 76 ? -11.176 -15.051 28.920 1.00 90.56 76 LEU A N 1
ATOM 630 C CA . LEU A 1 76 ? -10.890 -15.716 27.638 1.00 90.56 76 LEU A CA 1
ATOM 631 C C . LEU A 1 76 ? -9.427 -16.177 27.514 1.00 90.56 76 LEU A C 1
ATOM 633 O O . LEU A 1 76 ? -9.029 -16.760 26.506 1.00 90.56 76 LEU A O 1
ATOM 637 N N . LEU A 1 77 ? -8.599 -15.889 28.519 1.00 88.62 77 LEU A N 1
ATOM 638 C CA . LEU A 1 77 ? -7.227 -16.371 28.589 1.00 88.62 77 LEU A CA 1
ATOM 639 C C . LEU A 1 77 ? -7.170 -17.757 29.254 1.00 88.62 77 LEU A C 1
ATOM 641 O O . LEU A 1 77 ? -7.940 -18.018 30.188 1.00 88.62 77 LEU A O 1
ATOM 645 N N . PRO A 1 78 ? -6.207 -18.615 28.849 1.00 83.25 78 PRO A N 1
ATOM 646 C CA . PRO A 1 78 ? -6.035 -19.949 29.417 1.00 83.25 78 PRO A CA 1
ATOM 647 C C . PRO A 1 78 ? -5.999 -19.944 30.947 1.00 83.25 78 PRO A C 1
ATOM 649 O O . PRO A 1 78 ? -5.331 -19.107 31.561 1.00 83.25 78 PRO A O 1
ATOM 652 N N . TYR A 1 79 ? -6.704 -20.906 31.539 1.00 81.31 79 TYR A N 1
ATOM 653 C CA . TYR A 1 79 ? -6.852 -21.058 32.981 1.00 81.31 79 TYR A CA 1
ATOM 654 C C . TYR A 1 79 ? -6.324 -22.409 33.454 1.00 81.31 79 TYR A C 1
ATOM 656 O O . TYR A 1 79 ? -6.646 -23.451 32.883 1.00 81.31 79 TYR A O 1
ATOM 664 N N . GLU A 1 80 ? -5.563 -22.385 34.545 1.00 81.44 80 GLU A N 1
ATOM 665 C CA . GLU A 1 80 ? -5.096 -23.577 35.245 1.00 81.44 80 GLU A CA 1
ATOM 666 C C . GLU A 1 80 ? -5.623 -23.543 36.687 1.00 81.44 80 GLU A C 1
ATOM 668 O O . GLU A 1 80 ? -5.298 -22.649 37.472 1.00 81.44 80 GLU A O 1
ATOM 673 N N . LYS A 1 81 ? -6.463 -24.524 37.046 1.00 80.56 81 LYS A N 1
ATOM 674 C CA . LYS A 1 81 ? -7.139 -24.570 38.356 1.00 80.56 81 LYS A CA 1
ATOM 675 C C . LYS A 1 81 ? -6.156 -24.650 39.526 1.00 80.56 81 LYS A C 1
ATOM 677 O O . LYS A 1 81 ? -6.398 -24.054 40.569 1.00 80.56 81 LYS A O 1
ATOM 682 N N . HIS A 1 82 ? -5.041 -25.350 39.332 1.00 83.94 82 HIS A N 1
ATOM 683 C CA . HIS A 1 82 ? -4.019 -25.584 40.356 1.00 83.94 82 HIS A CA 1
ATOM 684 C C . HIS A 1 82 ? -2.892 -24.544 40.365 1.00 83.94 82 HIS A C 1
ATOM 686 O O . HIS A 1 82 ? -1.934 -24.708 41.112 1.00 83.94 82 HIS A O 1
ATOM 692 N N . ASP A 1 83 ? -2.996 -23.480 39.567 1.00 86.25 83 ASP A N 1
ATOM 693 C CA . ASP A 1 83 ? -2.066 -22.355 39.624 1.00 86.25 83 ASP A CA 1
ATOM 694 C C . ASP A 1 83 ? -2.610 -21.295 40.602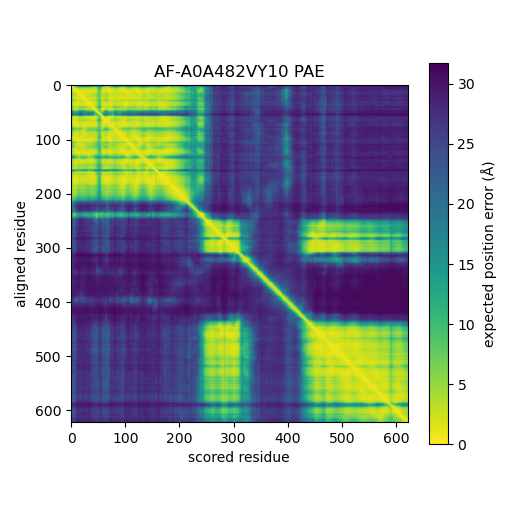 1.00 86.25 83 ASP A C 1
ATOM 696 O O . ASP A 1 83 ? -3.598 -20.627 40.273 1.00 86.25 83 ASP A O 1
ATOM 700 N N . PRO A 1 84 ? -2.023 -21.124 41.802 1.00 83.06 84 PRO A N 1
ATOM 701 C CA . PRO A 1 84 ? -2.485 -20.129 42.768 1.00 83.06 84 PRO A CA 1
ATOM 702 C C . PRO A 1 84 ? -2.191 -18.688 42.326 1.00 83.06 84 PRO A C 1
ATOM 704 O O . PRO A 1 84 ? -2.892 -17.779 42.749 1.00 83.06 84 PRO A O 1
ATOM 707 N N . GLN A 1 85 ? -1.189 -18.462 41.467 1.00 80.19 85 GLN A N 1
ATOM 708 C CA . GLN A 1 85 ? -0.782 -17.120 41.024 1.00 80.19 85 GLN A CA 1
ATOM 709 C C . GLN A 1 85 ? -1.399 -16.709 39.681 1.00 80.19 85 GLN A C 1
ATOM 711 O O . GLN A 1 85 ? -1.174 -15.586 39.218 1.00 80.19 85 GLN A O 1
ATOM 716 N N . LYS A 1 86 ? -2.143 -17.615 39.031 1.00 88.50 86 LYS A N 1
ATOM 717 C CA . LYS A 1 86 ? -2.799 -17.397 37.729 1.00 88.50 86 LYS A CA 1
ATOM 718 C C . LYS A 1 86 ? -1.839 -16.807 36.688 1.00 88.50 86 LYS A C 1
ATOM 720 O O . LYS A 1 86 ? -2.187 -15.906 35.915 1.00 88.50 86 LYS A O 1
ATOM 725 N N . LEU A 1 87 ? -0.614 -17.332 36.650 1.00 84.94 87 LEU A N 1
ATOM 726 C CA . LEU A 1 87 ? 0.512 -16.861 35.847 1.00 84.94 87 LEU A CA 1
ATOM 727 C C . LEU A 1 87 ? 0.170 -16.775 34.360 1.00 84.94 87 LEU A C 1
ATOM 729 O O . LEU A 1 87 ? 0.599 -15.835 33.692 1.00 84.94 87 LEU A O 1
ATOM 733 N N . GLN A 1 88 ? -0.632 -17.707 33.836 1.00 82.94 88 GLN A N 1
ATOM 734 C CA . GLN A 1 88 ? -1.050 -17.710 32.429 1.00 82.94 88 GLN A CA 1
ATOM 735 C C . GLN A 1 88 ? -1.826 -16.452 32.029 1.00 82.94 88 GLN A C 1
ATOM 737 O O . GLN A 1 88 ? -1.646 -15.960 30.915 1.00 82.94 88 GLN A O 1
ATOM 742 N N . ARG A 1 89 ? -2.648 -15.911 32.932 1.00 89.88 89 ARG A N 1
ATOM 743 C CA . ARG A 1 89 ? -3.416 -14.676 32.720 1.00 89.88 89 ARG A CA 1
ATOM 744 C C . ARG A 1 89 ? -2.570 -13.458 33.055 1.00 89.88 89 ARG A C 1
ATOM 746 O O . ARG A 1 89 ? -2.455 -12.527 32.254 1.00 89.88 89 ARG A O 1
ATOM 753 N N . LYS A 1 90 ? -1.879 -13.520 34.195 1.00 88.88 90 LYS A N 1
ATOM 754 C CA . LYS A 1 90 ? -1.004 -12.457 34.695 1.00 88.88 90 LYS A CA 1
ATOM 755 C C . LYS A 1 90 ? 0.140 -12.122 33.737 1.00 88.88 90 LYS A C 1
ATOM 757 O O . LYS A 1 90 ? 0.474 -10.954 33.580 1.00 88.88 90 LYS A O 1
ATOM 762 N N . ARG A 1 91 ? 0.724 -13.103 33.039 1.00 86.69 91 ARG A N 1
ATOM 763 C CA . ARG A 1 91 ? 1.800 -12.862 32.056 1.00 86.69 91 ARG A CA 1
ATOM 764 C C . ARG A 1 91 ? 1.344 -12.059 30.837 1.00 86.69 91 ARG A C 1
ATOM 766 O O . ARG A 1 91 ? 2.199 -11.489 30.166 1.00 86.69 91 ARG A O 1
ATOM 773 N N . HIS A 1 92 ? 0.051 -12.050 30.518 1.00 86.38 92 HIS A N 1
ATOM 774 C CA . HIS A 1 92 ? -0.483 -11.258 29.411 1.00 86.38 92 HIS A CA 1
ATOM 775 C C . HIS A 1 92 ? -0.904 -9.890 29.937 1.00 86.38 92 HIS A C 1
ATOM 777 O O . HIS A 1 92 ? -0.227 -8.906 29.657 1.00 86.38 92 HIS A O 1
ATOM 783 N N . ILE A 1 93 ? -1.899 -9.862 30.827 1.00 91.31 93 ILE A N 1
ATOM 784 C CA . ILE A 1 93 ? -2.492 -8.630 31.375 1.00 91.31 93 ILE A CA 1
ATOM 785 C C . ILE A 1 93 ? -1.466 -7.809 32.160 1.00 91.31 93 ILE A C 1
ATOM 787 O O . ILE A 1 93 ? -1.344 -6.600 31.987 1.00 91.31 93 ILE A O 1
ATOM 791 N N . GLY A 1 94 ? -0.663 -8.464 32.998 1.00 89.00 94 GLY A N 1
ATOM 792 C CA . GLY A 1 94 ? 0.369 -7.808 33.795 1.00 89.00 94 GLY A CA 1
ATOM 793 C C . GLY A 1 94 ? 1.544 -7.277 32.971 1.00 89.00 94 GLY A C 1
ATOM 794 O O . GLY A 1 94 ? 2.381 -6.570 33.528 1.00 89.00 94 GLY A O 1
ATOM 795 N N . ASN A 1 95 ? 1.634 -7.589 31.675 1.00 89.00 95 ASN A N 1
ATOM 796 C CA . ASN A 1 95 ? 2.631 -7.026 30.761 1.00 89.00 95 ASN A CA 1
ATOM 797 C C . ASN A 1 95 ? 2.053 -5.961 29.815 1.00 89.00 95 ASN A C 1
ATOM 799 O O . ASN A 1 95 ? 2.816 -5.389 29.032 1.00 89.00 95 ASN A O 1
ATOM 803 N N . ASP A 1 96 ? 0.755 -5.676 29.893 1.00 92.88 96 ASP A N 1
ATOM 804 C CA . ASP A 1 96 ? 0.144 -4.569 29.166 1.00 92.88 96 ASP A CA 1
ATOM 805 C C . ASP A 1 96 ? 0.434 -3.231 29.864 1.00 92.88 96 ASP A C 1
ATOM 807 O O . ASP A 1 96 ? 0.832 -3.177 31.031 1.00 92.88 96 ASP A O 1
ATOM 811 N N . ILE A 1 97 ? 0.277 -2.130 29.124 1.00 94.06 97 ILE A N 1
ATOM 812 C CA . ILE A 1 97 ? 0.469 -0.765 29.645 1.00 94.06 97 ILE A CA 1
ATOM 813 C C . ILE A 1 97 ? -0.848 -0.213 30.200 1.00 94.06 97 ILE A C 1
ATOM 815 O O . ILE A 1 97 ? -0.873 0.411 31.268 1.00 94.06 97 ILE A O 1
ATOM 819 N N . VAL A 1 98 ? -1.931 -0.462 29.461 1.00 96.62 98 VAL A N 1
ATOM 820 C CA . VAL A 1 98 ? -3.298 -0.051 29.778 1.00 96.62 98 VAL A CA 1
ATOM 821 C C . VAL A 1 98 ? -4.109 -1.288 30.145 1.00 96.62 98 VAL A C 1
ATOM 823 O O . VAL A 1 98 ? -4.088 -2.280 29.413 1.00 96.62 98 VAL A O 1
ATOM 826 N N . CYS A 1 99 ? -4.849 -1.216 31.249 1.00 97.56 99 CYS A N 1
ATOM 827 C CA . CYS A 1 99 ? -5.834 -2.221 31.625 1.00 97.56 99 CYS A CA 1
ATOM 828 C C . CYS A 1 99 ? -7.213 -1.586 31.800 1.00 97.56 99 CYS A C 1
ATOM 830 O O . CYS A 1 99 ? -7.375 -0.589 32.502 1.00 97.56 99 CYS A O 1
ATOM 832 N N . VAL A 1 100 ? -8.216 -2.168 31.156 1.00 98.12 100 VAL A N 1
ATOM 833 C CA . VAL A 1 100 ? -9.617 -1.831 31.369 1.00 98.12 100 VAL A CA 1
ATOM 834 C C . VAL A 1 100 ? -10.192 -2.775 32.417 1.00 98.12 100 VAL A C 1
ATOM 836 O O . VAL A 1 100 ? -10.051 -3.993 32.320 1.00 98.12 100 VAL A O 1
ATOM 839 N N . VAL A 1 101 ? -10.829 -2.208 33.432 1.00 97.81 101 VAL A N 1
ATOM 840 C CA . VAL A 1 101 ? -11.401 -2.935 34.562 1.00 97.81 101 VAL A CA 1
ATOM 841 C C . VAL A 1 101 ? -12.909 -2.866 34.448 1.00 97.81 101 VAL A C 1
ATOM 843 O O . VAL A 1 101 ? -13.481 -1.797 34.633 1.00 97.81 101 VAL A O 1
ATOM 846 N N . PHE A 1 102 ? -13.555 -3.988 34.148 1.00 97.75 102 PHE A N 1
ATOM 847 C CA . PHE A 1 102 ? -15.006 -4.078 34.228 1.00 97.75 102 PHE A CA 1
ATOM 848 C C . PHE A 1 102 ? -15.407 -4.464 35.647 1.00 97.75 102 PHE A C 1
ATOM 850 O O . PHE A 1 102 ? -15.158 -5.590 36.080 1.00 97.75 102 PHE A O 1
ATOM 857 N N . LEU A 1 103 ? -15.990 -3.513 36.369 1.00 97.00 103 LEU A N 1
ATOM 858 C CA . LEU A 1 103 ? -16.407 -3.672 37.754 1.00 97.00 103 LEU A CA 1
ATOM 859 C C . LEU A 1 103 ? -17.925 -3.845 37.810 1.00 97.00 103 LEU A C 1
ATOM 861 O O . LEU A 1 103 ? -18.678 -2.875 37.739 1.00 97.00 103 LEU A O 1
ATOM 865 N N . GLU A 1 104 ? -18.368 -5.088 37.936 1.00 95.75 104 GLU A N 1
ATOM 866 C CA . GLU A 1 104 ? -19.780 -5.431 38.096 1.00 95.75 104 GLU A CA 1
ATOM 867 C C . GLU A 1 104 ? -20.096 -5.571 39.586 1.00 95.75 104 GLU A C 1
ATOM 869 O O . GLU A 1 104 ? -20.108 -6.669 40.147 1.00 95.75 104 GLU A O 1
ATOM 874 N N . ALA A 1 105 ? -20.270 -4.424 40.240 1.00 93.94 105 ALA A N 1
ATOM 875 C CA . ALA A 1 105 ? -20.478 -4.341 41.677 1.00 93.94 105 ALA A CA 1
ATOM 876 C C . ALA A 1 105 ? -21.135 -3.016 42.078 1.00 93.94 105 ALA A C 1
ATOM 878 O O . ALA A 1 105 ? -20.922 -1.984 41.437 1.00 93.94 105 ALA A O 1
ATOM 879 N N . ASP A 1 106 ? -21.870 -3.048 43.187 1.00 91.69 106 ASP A N 1
ATOM 880 C CA . ASP A 1 106 ? -22.485 -1.878 43.815 1.00 91.69 106 ASP A CA 1
ATOM 881 C C . ASP A 1 106 ? -21.627 -1.332 44.962 1.00 91.69 106 ASP A C 1
ATOM 883 O O . ASP A 1 106 ? -21.436 -0.123 45.067 1.00 91.69 106 ASP A O 1
ATOM 887 N N . ASN A 1 107 ? -21.085 -2.213 45.814 1.00 91.31 107 ASN A N 1
ATOM 888 C CA . ASN A 1 107 ? -20.388 -1.810 47.046 1.00 91.31 107 ASN A CA 1
ATOM 889 C C . ASN A 1 107 ? -18.880 -2.086 47.008 1.00 91.31 107 ASN A C 1
ATOM 891 O O . ASN A 1 107 ? -18.143 -1.706 47.919 1.00 91.31 107 ASN A O 1
ATOM 895 N N . THR A 1 108 ? -18.401 -2.743 45.955 1.00 92.94 108 THR A N 1
ATOM 896 C CA . THR A 1 108 ? -16.988 -3.094 45.819 1.00 92.94 108 THR A CA 1
ATOM 897 C C . THR A 1 108 ? -16.219 -1.959 45.152 1.00 92.94 108 THR A C 1
ATOM 899 O O . THR A 1 108 ? -16.573 -1.469 44.077 1.00 92.94 108 THR A O 1
ATOM 902 N N . ALA A 1 109 ? -15.133 -1.534 45.794 1.00 90.56 109 ALA A N 1
ATOM 903 C CA . ALA A 1 109 ? -14.181 -0.589 45.231 1.00 90.56 109 ALA A CA 1
ATOM 904 C C . ALA A 1 109 ? -12.982 -1.341 44.645 1.00 90.56 109 ALA A C 1
ATOM 906 O O . ALA A 1 109 ? -12.450 -2.255 45.272 1.00 90.56 109 ALA A O 1
ATOM 907 N N . PHE A 1 110 ? -12.525 -0.922 43.465 1.00 92.50 110 PHE A N 1
ATOM 908 C CA . PHE A 1 110 ? -11.304 -1.444 42.860 1.00 92.50 110 PHE A CA 1
ATOM 909 C C . PHE A 1 110 ? -10.124 -0.518 43.161 1.00 92.50 110 PHE A C 1
ATOM 911 O O . PHE A 1 110 ? -10.185 0.681 42.890 1.00 92.50 110 PHE A O 1
ATOM 918 N N . SER A 1 111 ? -9.031 -1.086 43.670 1.00 89.75 111 SER A N 1
ATOM 919 C CA . SER A 1 111 ? -7.755 -0.386 43.824 1.00 89.75 111 SER A CA 1
ATOM 920 C C . SER A 1 111 ? -6.737 -0.952 42.837 1.00 89.75 111 SER A C 1
ATOM 922 O O . SER A 1 111 ? -6.439 -2.142 42.917 1.00 89.75 111 SER A O 1
ATOM 924 N N . PRO A 1 112 ? -6.121 -0.140 41.958 1.00 88.69 112 PRO A N 1
ATOM 925 C CA . PRO A 1 112 ? -5.071 -0.614 41.054 1.00 88.69 112 PRO A CA 1
ATOM 926 C C . PRO A 1 112 ? -3.885 -1.288 41.748 1.00 88.69 112 PRO A C 1
ATOM 928 O O . PRO A 1 112 ? -3.177 -2.073 41.124 1.00 88.69 112 PRO A O 1
ATOM 931 N N . ALA A 1 113 ? -3.667 -1.001 43.037 1.00 86.75 113 ALA A N 1
ATOM 932 C CA . ALA A 1 113 ? -2.610 -1.614 43.832 1.00 86.75 113 ALA A CA 1
ATOM 933 C C . ALA A 1 113 ? -2.811 -3.124 44.057 1.00 86.75 113 ALA A C 1
ATOM 935 O O . ALA A 1 113 ? -1.842 -3.806 44.392 1.00 86.75 113 ALA A O 1
ATOM 936 N N . CYS A 1 114 ? -4.030 -3.653 43.865 1.00 88.44 114 CYS A N 1
ATOM 937 C CA . CYS A 1 114 ? -4.269 -5.090 43.981 1.00 88.44 114 CYS A CA 1
ATOM 938 C C . CYS A 1 114 ? -3.544 -5.877 42.880 1.00 88.44 114 CYS A C 1
ATOM 940 O O . CYS A 1 114 ? -3.027 -6.950 43.165 1.00 88.44 114 CYS A O 1
ATOM 942 N N . ILE A 1 115 ? -3.402 -5.324 41.666 1.00 89.19 115 ILE A N 1
ATOM 943 C CA . ILE A 1 115 ? -2.726 -5.993 40.546 1.00 89.19 115 ILE A CA 1
ATOM 944 C C . ILE A 1 115 ? -1.258 -5.590 40.504 1.00 89.19 115 ILE A C 1
ATOM 946 O O . ILE A 1 115 ? -0.889 -4.456 40.182 1.00 89.19 115 ILE A O 1
ATOM 950 N N . LYS A 1 116 ? -0.381 -6.553 40.787 1.00 86.25 116 LYS A N 1
ATOM 951 C CA . LYS A 1 116 ? 1.057 -6.308 40.883 1.00 86.25 116 LYS A CA 1
ATOM 952 C C . LYS A 1 116 ? 1.689 -6.385 39.502 1.00 86.25 116 LYS A C 1
ATOM 954 O O . LYS A 1 116 ? 2.025 -7.460 39.007 1.00 86.25 116 LYS A O 1
ATOM 959 N N . SER A 1 117 ? 1.926 -5.221 38.902 1.00 89.88 117 SER A N 1
ATOM 960 C CA . SER A 1 117 ? 2.623 -5.105 37.622 1.00 89.88 117 SER A CA 1
ATOM 961 C C . SER A 1 117 ? 3.584 -3.919 37.580 1.00 89.88 117 SER A C 1
ATOM 963 O O . SER A 1 117 ? 3.295 -2.824 38.064 1.00 89.88 117 SER A O 1
ATOM 965 N N . HIS A 1 118 ? 4.732 -4.128 36.933 1.00 85.06 118 HIS A N 1
ATOM 966 C CA . HIS A 1 118 ? 5.655 -3.052 36.576 1.00 85.06 118 HIS A CA 1
ATOM 967 C C . HIS A 1 118 ? 5.302 -2.371 35.245 1.00 85.06 118 HIS A C 1
ATOM 969 O O . HIS A 1 118 ? 5.947 -1.383 34.900 1.00 85.06 118 HIS A O 1
ATOM 975 N N . PHE A 1 119 ? 4.396 -2.931 34.444 1.00 88.25 119 PHE A N 1
ATOM 976 C CA . PHE A 1 119 ? 4.035 -2.429 33.113 1.00 88.25 119 PHE A CA 1
ATOM 977 C C . PHE A 1 119 ? 2.711 -1.677 33.115 1.00 88.25 119 PHE A C 1
ATOM 979 O O . PHE A 1 119 ? 2.623 -0.658 32.436 1.00 88.25 119 PHE A O 1
ATOM 986 N N . LEU A 1 120 ? 1.749 -2.076 33.945 1.00 93.31 120 LEU A N 1
ATOM 987 C CA . LEU A 1 120 ? 0.487 -1.359 34.079 1.00 93.31 120 LEU A CA 1
ATOM 988 C C . LEU A 1 120 ? 0.727 0.039 34.663 1.00 93.31 120 LEU A C 1
ATOM 990 O O . LEU A 1 120 ? 1.207 0.196 35.793 1.00 93.31 120 LEU A O 1
ATOM 994 N N . HIS A 1 121 ? 0.421 1.052 33.857 1.00 93.75 121 HIS A N 1
ATOM 995 C CA . HIS A 1 121 ? 0.545 2.469 34.213 1.00 93.75 121 HIS A CA 1
ATOM 996 C C . HIS A 1 121 ? -0.780 3.220 34.104 1.00 93.75 121 HIS A C 1
ATOM 998 O O . HIS A 1 121 ? -0.921 4.274 34.722 1.00 93.75 121 HIS A O 1
ATOM 1004 N N . THR A 1 122 ? -1.745 2.666 33.368 1.00 95.88 122 THR A N 1
ATOM 1005 C CA . THR A 1 122 ? -3.082 3.230 33.197 1.00 95.88 122 THR A CA 1
ATOM 1006 C C . THR A 1 122 ? -4.143 2.166 33.450 1.00 95.88 122 THR A C 1
ATOM 1008 O O . THR A 1 122 ? -4.112 1.098 32.841 1.00 95.88 122 THR A O 1
ATOM 1011 N N . PHE A 1 123 ? -5.117 2.496 34.291 1.00 97.19 123 PHE A N 1
ATOM 1012 C CA . PHE A 1 123 ? -6.336 1.736 34.518 1.00 97.19 123 PHE A CA 1
ATOM 1013 C C . PHE A 1 123 ? -7.546 2.575 34.112 1.00 97.19 123 PHE A C 1
ATOM 1015 O O . PHE A 1 123 ? -7.670 3.736 34.502 1.00 97.19 123 PHE A O 1
ATOM 1022 N N . ILE A 1 124 ? -8.446 1.985 33.333 1.00 97.19 124 ILE A N 1
ATOM 1023 C CA . ILE A 1 124 ? -9.736 2.583 32.980 1.00 97.19 124 ILE A CA 1
ATOM 1024 C C . ILE A 1 124 ? -10.805 1.702 33.614 1.00 97.19 124 ILE A C 1
ATOM 1026 O O . ILE A 1 124 ? -11.034 0.585 33.165 1.00 97.19 124 ILE A O 1
ATOM 1030 N N . LEU A 1 125 ? -11.412 2.176 34.693 1.00 97.00 125 LEU A N 1
ATOM 1031 C CA . LEU A 1 125 ? -12.463 1.473 35.411 1.00 97.00 125 LEU A CA 1
ATOM 1032 C C . LEU A 1 125 ? -13.797 1.797 34.757 1.00 97.00 125 LEU A C 1
ATOM 1034 O O . LEU A 1 125 ? -14.131 2.965 34.581 1.00 97.00 125 LEU A O 1
ATOM 1038 N N . VAL A 1 126 ? -14.557 0.759 34.438 1.00 97.00 126 VAL A N 1
ATOM 1039 C CA . VAL A 1 126 ? -15.923 0.843 33.941 1.00 97.00 126 VAL A CA 1
ATOM 1040 C C . VAL A 1 126 ? -16.804 0.059 34.901 1.00 97.00 126 VAL A C 1
ATOM 1042 O O . VAL A 1 126 ? -16.798 -1.171 34.900 1.00 97.00 126 VAL A O 1
ATOM 1045 N N . ARG A 1 127 ? -17.528 0.780 35.753 1.00 96.00 127 ARG A N 1
ATOM 1046 C CA . ARG A 1 127 ? -18.457 0.218 36.727 1.00 96.00 127 ARG A CA 1
ATOM 1047 C C . ARG A 1 127 ? -19.858 0.117 36.139 1.00 96.00 127 ARG A C 1
ATOM 1049 O O . ARG A 1 127 ? -20.339 1.033 35.471 1.00 96.00 127 ARG A O 1
ATOM 1056 N N . THR A 1 128 ? -20.536 -0.981 36.446 1.00 95.19 128 THR A N 1
ATOM 1057 C CA . THR A 1 128 ? -21.977 -1.120 36.245 1.00 95.19 128 THR A CA 1
ATOM 1058 C C . THR A 1 128 ? -22.615 -1.831 37.437 1.00 95.19 128 THR A C 1
ATOM 1060 O O . THR A 1 128 ? -21.974 -2.651 38.095 1.00 95.19 128 THR A O 1
ATOM 1063 N N . SER A 1 129 ? -23.875 -1.504 37.717 1.00 92.94 129 SER A N 1
ATOM 1064 C CA . SER A 1 129 ? -24.636 -2.110 38.811 1.00 92.94 129 SER A CA 1
ATOM 1065 C C . SER A 1 129 ? -25.341 -3.377 38.319 1.00 92.94 129 SER A C 1
ATOM 1067 O O . SER A 1 129 ? -26.193 -3.275 37.431 1.00 92.94 129 SER A O 1
ATOM 1069 N N . PRO A 1 130 ? -25.084 -4.559 38.909 1.00 88.31 130 PRO A N 1
ATOM 1070 C CA . PRO A 1 130 ? -25.817 -5.776 38.558 1.00 88.31 130 PRO A CA 1
ATOM 1071 C C . PRO A 1 130 ? -27.295 -5.728 38.986 1.00 88.31 130 PRO A C 1
ATOM 1073 O O . PRO A 1 130 ? -28.123 -6.470 38.450 1.00 88.31 130 PRO A O 1
ATOM 1076 N N . ARG A 1 131 ? -27.658 -4.856 39.941 1.00 88.38 131 ARG A N 1
ATOM 1077 C CA . ARG A 1 131 ? -29.037 -4.697 40.436 1.00 88.38 131 ARG A CA 1
ATOM 1078 C C . ARG A 1 131 ? -29.904 -3.847 39.508 1.00 88.38 131 ARG A C 1
ATOM 1080 O O . ARG A 1 131 ? -31.113 -4.065 39.428 1.00 88.38 131 ARG A O 1
ATOM 1087 N N . ILE A 1 132 ? -29.308 -2.889 38.799 1.00 86.50 132 ILE A N 1
ATOM 1088 C CA . ILE A 1 132 ? -30.037 -1.935 37.958 1.00 86.50 132 ILE A CA 1
ATOM 1089 C C . ILE A 1 132 ? -30.113 -2.454 36.517 1.00 86.50 132 ILE A C 1
ATOM 1091 O O . ILE A 1 132 ? -29.187 -2.309 35.725 1.00 86.50 132 ILE A O 1
ATOM 1095 N N . LYS A 1 133 ? -31.271 -2.998 36.131 1.00 80.75 133 LYS A N 1
ATOM 1096 C CA . LYS A 1 133 ? -31.528 -3.481 34.762 1.00 80.75 133 LYS A CA 1
ATOM 1097 C C . LYS A 1 133 ? -32.058 -2.366 33.851 1.00 80.75 133 LYS A C 1
ATOM 1099 O O . LYS A 1 133 ? -33.216 -2.389 33.440 1.00 80.75 133 LYS A O 1
ATOM 1104 N N . ARG A 1 134 ? -31.225 -1.365 33.552 1.00 80.81 134 ARG A N 1
ATOM 1105 C CA . ARG A 1 134 ? -31.557 -0.267 32.620 1.00 80.81 134 ARG A CA 1
ATOM 1106 C C . ARG A 1 134 ? -31.215 -0.656 31.173 1.00 80.81 134 ARG A C 1
ATOM 1108 O O . ARG A 1 134 ? -30.207 -1.313 30.945 1.00 80.81 134 ARG A O 1
ATOM 1115 N N . LYS A 1 135 ? -32.028 -0.230 30.197 1.00 84.69 135 LYS A N 1
ATOM 1116 C CA . LYS A 1 135 ? -31.712 -0.312 28.758 1.00 84.69 135 LYS A CA 1
ATOM 1117 C C . LYS A 1 135 ? -31.818 1.084 28.116 1.00 84.69 135 LYS A C 1
ATOM 1119 O O . LYS A 1 135 ? -32.880 1.689 28.252 1.00 84.69 135 LYS A O 1
ATOM 1124 N N . PRO A 1 136 ? -30.778 1.595 27.426 1.00 85.56 136 PRO A N 1
ATOM 1125 C CA . PRO A 1 136 ? -29.426 1.029 27.324 1.00 85.56 136 PRO A CA 1
ATOM 1126 C C . PRO A 1 136 ? -28.724 0.923 28.691 1.00 85.56 136 PRO A C 1
ATOM 1128 O O . PRO A 1 136 ? -29.042 1.670 29.619 1.00 85.56 136 PRO A O 1
ATOM 1131 N N . THR A 1 137 ? -27.800 -0.035 28.811 1.00 92.06 137 THR A N 1
ATOM 1132 C CA . THR A 1 137 ? -26.971 -0.219 30.011 1.00 92.06 137 THR A CA 1
ATOM 1133 C C . THR A 1 137 ? -26.122 1.023 30.240 1.00 92.06 137 THR A C 1
ATOM 1135 O O . THR A 1 137 ? -25.574 1.596 29.294 1.00 92.06 137 THR A O 1
ATOM 1138 N N . ARG A 1 138 ? -26.027 1.434 31.504 1.00 93.25 138 ARG A N 1
ATOM 1139 C CA . ARG A 1 138 ? -25.278 2.608 31.941 1.00 93.25 138 ARG A CA 1
ATOM 1140 C C . ARG A 1 138 ? -23.959 2.186 32.585 1.00 93.25 138 ARG A C 1
ATOM 1142 O O . ARG A 1 138 ? -23.925 1.250 33.386 1.00 93.25 138 ARG A O 1
ATOM 1149 N N . TYR A 1 139 ? -22.905 2.914 32.249 1.00 95.12 139 TYR A N 1
ATOM 1150 C CA . TYR A 1 139 ? -21.533 2.682 32.671 1.00 95.12 139 TYR A CA 1
ATOM 1151 C C . TYR A 1 139 ? -20.975 3.929 33.349 1.00 95.12 139 TYR A C 1
ATOM 1153 O O . TYR A 1 139 ? -20.960 5.008 32.761 1.00 95.12 139 TYR A O 1
ATOM 1161 N N . GLU A 1 140 ? -20.502 3.783 34.579 1.00 95.31 140 GLU A N 1
ATOM 1162 C CA . GLU A 1 140 ? -19.739 4.815 35.278 1.00 95.31 140 GLU A CA 1
ATOM 1163 C C . GLU A 1 140 ? -18.250 4.577 35.024 1.00 95.31 140 GLU A C 1
ATOM 1165 O O . GLU A 1 140 ? -17.748 3.469 35.206 1.00 95.31 140 GLU A O 1
ATOM 1170 N N . VAL A 1 141 ? -17.531 5.606 34.590 1.00 95.94 141 VAL A N 1
ATOM 1171 C CA . VAL A 1 141 ? -16.131 5.508 34.195 1.00 95.94 141 VAL A CA 1
ATOM 1172 C C . VAL A 1 141 ? -15.253 6.318 35.130 1.00 95.94 141 VAL A C 1
ATOM 1174 O O . VAL A 1 141 ? -15.514 7.482 35.423 1.00 95.94 141 VAL A O 1
ATOM 1177 N N . SER A 1 142 ? -14.156 5.708 35.559 1.00 94.38 142 SER A N 1
ATOM 1178 C CA . SER A 1 142 ? -13.084 6.359 36.307 1.00 94.38 142 SER A CA 1
ATOM 1179 C C . SER A 1 142 ? -11.741 5.983 35.696 1.00 94.38 142 SER A C 1
ATOM 1181 O O . SER A 1 142 ? -11.564 4.880 35.189 1.00 94.38 142 SER A O 1
ATOM 1183 N N . VAL A 1 143 ? -10.776 6.896 35.713 1.00 94.44 143 VAL A N 1
ATOM 1184 C CA . VAL A 1 143 ? -9.451 6.662 35.125 1.00 94.44 143 VAL A CA 1
ATOM 1185 C C . VAL A 1 143 ? -8.408 6.881 36.195 1.00 94.44 143 VAL A C 1
ATOM 1187 O O . VAL A 1 143 ? -8.413 7.905 36.872 1.00 94.44 143 VAL A O 1
ATOM 1190 N N . VAL A 1 144 ? -7.520 5.906 36.339 1.00 93.69 144 VAL A N 1
ATOM 1191 C CA . VAL A 1 144 ? -6.512 5.879 37.388 1.00 93.69 144 VAL A CA 1
ATOM 1192 C C . VAL A 1 144 ? -5.161 5.590 36.750 1.00 93.69 144 VAL A C 1
ATOM 1194 O O . VAL A 1 144 ? -4.978 4.572 36.089 1.00 93.69 144 VAL A O 1
ATOM 1197 N N . THR A 1 145 ? -4.207 6.499 36.901 1.00 93.44 145 THR A N 1
ATOM 1198 C CA . THR A 1 145 ? -2.882 6.405 36.276 1.00 93.44 145 THR A CA 1
ATOM 1199 C C . THR A 1 145 ? -1.803 6.575 37.328 1.00 93.44 145 THR A C 1
ATOM 1201 O O . THR A 1 145 ? -2.048 7.178 38.366 1.00 93.44 145 THR A O 1
ATOM 1204 N N . ARG A 1 146 ? -0.596 6.059 37.079 1.00 90.81 146 ARG A N 1
ATOM 1205 C CA . ARG A 1 146 ? 0.553 6.395 37.935 1.00 90.81 146 ARG A CA 1
ATOM 1206 C C . ARG A 1 146 ? 0.875 7.890 37.838 1.00 90.81 146 ARG A C 1
ATOM 1208 O O . ARG A 1 146 ? 0.705 8.467 36.769 1.00 90.81 146 ARG A O 1
ATOM 1215 N N . ASP A 1 147 ? 1.428 8.460 38.908 1.00 89.44 147 ASP A N 1
ATOM 1216 C CA . ASP A 1 147 ? 1.802 9.886 39.007 1.00 89.44 147 ASP A CA 1
ATOM 1217 C C . ASP A 1 147 ? 2.736 10.354 37.876 1.00 89.44 147 ASP A C 1
ATOM 1219 O O . ASP A 1 147 ? 2.723 11.507 37.463 1.00 89.44 147 ASP A O 1
ATOM 1223 N N . GLU A 1 148 ? 3.545 9.434 37.350 1.00 89.38 148 GLU A N 1
ATOM 1224 C CA . GLU A 1 148 ? 4.497 9.671 36.260 1.00 89.38 148 GLU A CA 1
ATOM 1225 C C . GLU A 1 148 ? 3.838 9.815 34.871 1.00 89.38 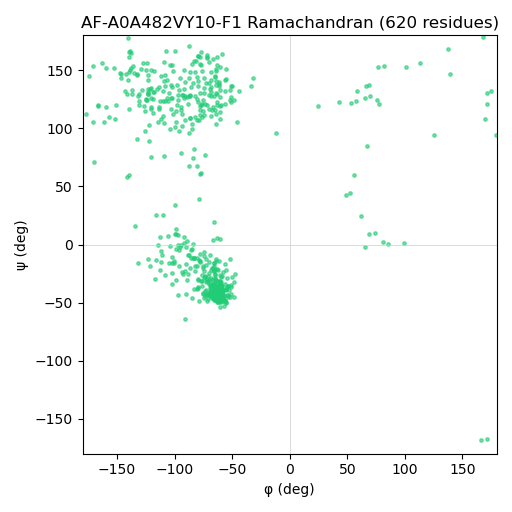148 GLU A C 1
ATOM 1227 O O . GLU A 1 148 ? 4.511 10.146 33.891 1.00 89.38 148 GLU A O 1
ATOM 1232 N N . VAL A 1 149 ? 2.542 9.516 34.755 1.00 89.88 149 VAL A N 1
ATOM 1233 C CA . VAL A 1 149 ? 1.780 9.588 33.505 1.00 89.88 149 VAL A CA 1
ATOM 1234 C C . VAL A 1 149 ? 1.083 10.942 33.432 1.00 89.88 149 VAL A C 1
ATOM 1236 O O . VAL A 1 149 ? 0.225 11.254 34.254 1.00 89.88 149 VAL A O 1
ATOM 1239 N N . GLY A 1 150 ? 1.426 11.743 32.422 1.00 87.69 150 GLY A N 1
ATOM 1240 C CA . GLY A 1 150 ? 0.771 13.034 32.200 1.00 87.69 150 GLY A CA 1
ATOM 1241 C C . GLY A 1 150 ? -0.719 12.882 31.877 1.00 87.69 150 GLY A C 1
ATOM 1242 O O . GLY A 1 150 ? -1.145 11.857 31.350 1.00 87.69 150 GLY A O 1
ATOM 1243 N N . ALA A 1 151 ? -1.521 13.910 32.153 1.00 88.75 151 ALA A N 1
ATOM 1244 C CA . ALA A 1 151 ? -2.950 13.898 31.843 1.00 88.75 151 ALA A CA 1
ATOM 1245 C C . ALA A 1 151 ? -3.214 13.836 30.324 1.00 88.75 151 ALA A C 1
ATOM 1247 O O . ALA A 1 151 ? -2.506 14.456 29.530 1.00 88.75 151 ALA A O 1
ATOM 1248 N N . TYR A 1 152 ? -4.271 13.128 29.908 1.00 93.12 152 TYR A N 1
ATOM 1249 C CA . TYR A 1 152 ? -4.589 12.917 28.490 1.00 93.12 152 TYR A CA 1
ATOM 1250 C C . TYR A 1 152 ? -6.089 12.951 28.184 1.00 93.12 152 TYR A C 1
ATOM 1252 O O . TYR A 1 152 ? -6.926 12.501 28.972 1.00 93.12 152 TYR A O 1
ATOM 1260 N N . LYS A 1 153 ? -6.409 13.451 26.985 1.00 91.38 153 LYS A N 1
ATOM 1261 C CA . LYS A 1 153 ? -7.764 13.536 26.419 1.00 91.38 153 LYS A CA 1
ATOM 1262 C C . LYS A 1 153 ? -8.315 12.154 26.010 1.00 91.38 153 LYS A C 1
ATOM 1264 O O . LYS A 1 153 ? -7.521 11.241 25.782 1.00 91.38 153 LYS A O 1
ATOM 1269 N N . PRO A 1 154 ? -9.638 11.995 25.836 1.00 92.06 154 PRO A N 1
ATOM 1270 C CA . PRO A 1 154 ? -10.688 12.906 26.299 1.00 92.06 154 PRO A CA 1
ATOM 1271 C C . PRO A 1 154 ? -10.710 12.949 27.830 1.00 92.06 154 PRO A C 1
ATOM 1273 O O . PRO A 1 154 ? -10.388 11.960 28.488 1.00 92.06 154 PRO A O 1
ATOM 1276 N N . TYR A 1 155 ? -11.008 14.101 28.415 1.00 87.81 155 TYR A N 1
ATOM 1277 C CA . TYR A 1 155 ? -11.054 14.232 29.869 1.00 87.81 155 TYR A CA 1
ATOM 1278 C C . TYR A 1 155 ? -12.426 13.812 30.411 1.00 87.81 155 TYR A C 1
ATOM 1280 O O . TYR A 1 155 ? -13.411 13.833 29.682 1.00 87.81 155 TYR A O 1
ATOM 1288 N N . LEU A 1 156 ? -12.475 13.390 31.677 1.00 83.50 156 LEU A N 1
ATOM 1289 C CA . LEU A 1 156 ? -13.712 12.929 32.325 1.00 83.50 156 LEU A CA 1
ATOM 1290 C C . LEU A 1 156 ? -14.573 14.073 32.885 1.00 83.50 156 LEU A C 1
ATOM 1292 O O . LEU A 1 156 ? -15.716 13.826 33.247 1.00 83.50 156 LEU A O 1
ATOM 1296 N N . TRP A 1 157 ? -14.051 15.303 32.966 1.00 68.06 157 TRP A N 1
ATOM 1297 C CA . TRP A 1 157 ? -14.738 16.427 33.621 1.00 68.06 157 TRP A CA 1
ATOM 1298 C C . TRP A 1 157 ? -16.027 16.874 32.913 1.00 68.06 157 TRP A C 1
ATOM 1300 O O . TRP A 1 157 ? -16.832 17.565 33.522 1.00 68.06 157 TRP A O 1
ATOM 1310 N N . GLU A 1 158 ? -16.243 16.473 31.656 1.00 59.25 158 GLU A N 1
ATOM 1311 C CA . GLU A 1 158 ? -17.481 16.763 30.912 1.00 59.25 158 GLU A CA 1
ATOM 1312 C C . GLU A 1 158 ? -18.544 15.675 31.125 1.00 59.25 158 GLU A C 1
ATOM 1314 O O . GLU A 1 158 ? -19.736 15.964 31.099 1.00 59.25 158 GLU A O 1
ATOM 1319 N N . GLN A 1 159 ? -18.124 14.421 31.342 1.00 76.12 159 GLN A N 1
ATOM 1320 C CA . GLN A 1 159 ? -19.017 13.272 31.479 1.00 76.12 159 GLN A CA 1
ATOM 1321 C C . GLN A 1 159 ? -18.261 12.055 32.046 1.00 76.12 159 GLN A C 1
ATOM 1323 O O . GLN A 1 159 ? -17.327 11.551 31.418 1.00 76.12 159 GLN A O 1
ATOM 1328 N N . SER A 1 160 ? -18.684 11.549 33.211 1.00 88.94 160 SER A N 1
ATOM 1329 C CA . SER A 1 160 ? -18.180 10.292 33.801 1.00 88.94 160 SER A CA 1
ATOM 1330 C C . SER A 1 160 ? -19.131 9.109 33.620 1.00 88.94 160 SER A C 1
ATOM 1332 O O . SER A 1 160 ? -18.752 7.970 33.873 1.00 88.94 160 SER A O 1
ATOM 1334 N N . VAL A 1 161 ? -20.361 9.356 33.166 1.00 92.94 161 VAL A N 1
ATOM 1335 C CA . VAL A 1 161 ? -21.403 8.339 33.007 1.00 92.94 161 VAL A CA 1
ATOM 1336 C C . VAL A 1 161 ? -21.817 8.251 31.546 1.00 92.94 161 VAL A C 1
ATOM 1338 O O . VAL A 1 161 ? -22.228 9.245 30.950 1.00 92.94 161 VAL A O 1
ATOM 1341 N N . PHE A 1 162 ? -21.753 7.051 30.986 1.00 93.62 162 PHE A N 1
ATOM 1342 C CA . PHE A 1 162 ? -22.030 6.775 29.584 1.00 93.62 162 PHE A CA 1
ATOM 1343 C C . PHE A 1 162 ? -23.132 5.733 29.454 1.00 93.62 162 PHE A C 1
ATOM 1345 O O . PHE A 1 162 ? -23.167 4.756 30.198 1.00 93.62 162 PHE A O 1
ATOM 1352 N N . ASP A 1 163 ? -24.011 5.909 28.476 1.00 92.88 163 ASP A N 1
ATOM 1353 C CA . ASP A 1 163 ? -24.930 4.855 28.061 1.00 92.88 163 ASP A CA 1
ATOM 1354 C C . ASP A 1 163 ? -24.289 4.042 26.920 1.00 92.88 163 ASP A C 1
ATOM 1356 O O . ASP A 1 163 ? -23.488 4.563 26.134 1.00 92.88 163 ASP A O 1
ATOM 1360 N N . LYS A 1 164 ? -24.628 2.752 26.819 1.00 91.12 164 LYS A N 1
ATOM 1361 C CA . LYS A 1 164 ? -24.181 1.889 25.715 1.00 91.12 164 LYS A CA 1
ATOM 1362 C C . LYS A 1 164 ? -24.482 2.547 24.362 1.00 91.12 164 LYS A C 1
ATOM 1364 O O . LYS A 1 164 ? -25.635 2.834 24.052 1.00 91.12 164 LYS A O 1
ATOM 1369 N N . GLY A 1 165 ? -23.456 2.707 23.526 1.00 90.06 165 GLY A N 1
ATOM 1370 C CA . GLY A 1 165 ? -23.612 3.216 22.166 1.00 90.06 165 GLY A CA 1
ATOM 1371 C C . GLY A 1 165 ? -22.290 3.587 21.481 1.00 90.06 165 GLY A C 1
ATOM 1372 O O . GLY A 1 165 ? -21.222 3.489 22.094 1.00 90.06 165 GLY A O 1
ATOM 1373 N N . PRO A 1 166 ? -22.346 4.045 20.215 1.00 90.62 166 PRO A N 1
ATOM 1374 C CA . PRO A 1 166 ? -21.162 4.391 19.423 1.00 90.62 166 PRO A CA 1
ATOM 1375 C C . PRO A 1 166 ? -20.299 5.491 20.050 1.00 90.62 166 PRO A C 1
ATOM 1377 O O . PRO A 1 166 ? -19.077 5.438 19.963 1.00 90.62 166 PRO A O 1
ATOM 1380 N N . MET A 1 167 ? -20.922 6.463 20.725 1.00 90.50 167 MET A N 1
ATOM 1381 C CA . MET A 1 167 ? -20.204 7.550 21.402 1.00 90.50 167 MET A CA 1
ATOM 1382 C C . MET A 1 167 ? -19.351 7.036 22.561 1.00 90.50 167 MET A C 1
ATOM 1384 O O . MET A 1 167 ? -18.194 7.431 22.692 1.00 90.50 167 MET A O 1
ATOM 1388 N N . PHE A 1 168 ? -19.882 6.106 23.361 1.00 93.75 168 PHE A N 1
ATOM 1389 C CA . PHE A 1 168 ? -19.114 5.498 24.442 1.00 93.75 168 PHE A CA 1
ATOM 1390 C C . PHE A 1 168 ? -17.956 4.652 23.904 1.00 93.75 168 PHE A C 1
ATOM 1392 O O . PHE A 1 168 ? -16.839 4.763 24.404 1.00 93.75 168 PHE A O 1
ATOM 1399 N N . ARG A 1 169 ? -18.189 3.872 22.838 1.00 94.88 169 ARG A N 1
ATOM 1400 C CA . ARG A 1 169 ? -17.127 3.131 22.139 1.00 94.88 169 ARG A CA 1
ATOM 1401 C C . ARG A 1 169 ? -16.004 4.061 21.677 1.00 94.88 169 ARG A C 1
ATOM 1403 O O . ARG A 1 169 ? -14.838 3.794 21.959 1.00 94.88 169 ARG A O 1
ATOM 1410 N N . GLU A 1 170 ? -16.351 5.148 20.992 1.00 93.69 170 GLU A N 1
ATOM 1411 C CA . GLU A 1 170 ? -15.375 6.107 20.468 1.00 93.69 170 GLU A CA 1
ATOM 1412 C C . GLU A 1 170 ? -14.573 6.766 21.593 1.00 93.69 170 GLU A C 1
ATOM 1414 O O . GLU A 1 170 ? -13.343 6.849 21.522 1.00 93.69 170 GLU A O 1
ATOM 1419 N N . TRP A 1 171 ? -15.254 7.177 22.665 1.00 94.19 171 TRP A N 1
ATOM 1420 C CA . TRP A 1 171 ? -14.615 7.750 23.843 1.00 94.19 171 TRP A CA 1
ATOM 1421 C C . TRP A 1 171 ? -13.645 6.753 24.489 1.00 94.19 171 TRP A C 1
ATOM 1423 O O . TRP A 1 171 ? -12.487 7.095 24.738 1.00 94.19 171 TRP A O 1
ATOM 1433 N N . LEU A 1 172 ? -14.080 5.506 24.697 1.00 95.56 172 LEU A N 1
ATOM 1434 C CA . LEU A 1 172 ? -13.311 4.472 25.387 1.00 95.56 172 LEU A CA 1
ATOM 1435 C C . LEU A 1 172 ? -12.059 4.069 24.602 1.00 95.56 172 LEU A C 1
ATOM 1437 O O . LEU A 1 172 ? -10.965 4.056 25.167 1.00 95.56 172 LEU A O 1
ATOM 1441 N N . LEU A 1 173 ? -12.185 3.814 23.295 1.00 96.31 173 LEU A N 1
ATOM 1442 C CA . LEU A 1 173 ? -11.048 3.477 22.429 1.00 96.31 173 LEU A CA 1
ATOM 1443 C C . LEU A 1 173 ? -10.057 4.642 22.318 1.00 96.31 173 LEU A C 1
ATOM 1445 O O . LEU A 1 173 ? -8.847 4.438 22.451 1.00 96.31 173 LEU A O 1
ATOM 1449 N N . THR A 1 174 ? -10.554 5.878 22.186 1.00 95.31 174 THR A N 1
ATOM 1450 C CA . THR A 1 174 ? -9.698 7.073 22.212 1.00 95.31 174 THR A CA 1
ATOM 1451 C C . THR A 1 174 ? -8.948 7.180 23.539 1.00 95.31 174 THR A C 1
ATOM 1453 O O . THR A 1 174 ? -7.743 7.444 23.554 1.00 95.31 174 THR A O 1
ATOM 1456 N N . LYS A 1 175 ? -9.639 6.953 24.664 1.00 95.56 175 LYS A N 1
ATOM 1457 C CA . LYS A 1 175 ? -9.054 7.039 26.005 1.00 95.56 175 LYS A CA 1
ATOM 1458 C C . LYS A 1 175 ? -7.985 5.974 26.236 1.00 95.56 175 LYS A C 1
ATOM 1460 O O . LYS A 1 175 ? -6.941 6.300 26.791 1.00 95.56 175 LYS A O 1
ATOM 1465 N N . ILE A 1 176 ? -8.204 4.748 25.761 1.00 96.31 176 ILE A N 1
ATOM 1466 C CA . ILE A 1 176 ? -7.228 3.647 25.796 1.00 96.31 176 ILE A CA 1
ATOM 1467 C C . ILE A 1 176 ? -5.961 4.018 25.022 1.00 96.31 176 ILE A C 1
ATOM 1469 O O . ILE A 1 176 ? -4.863 3.974 25.577 1.00 96.31 176 ILE A O 1
ATOM 1473 N N . VAL A 1 177 ? -6.106 4.434 23.759 1.00 95.19 177 VAL A N 1
ATOM 1474 C CA . VAL A 1 177 ? -4.967 4.782 22.894 1.00 95.19 177 VAL A CA 1
ATOM 1475 C C . VAL A 1 177 ? -4.171 5.944 23.482 1.00 95.19 177 VAL A C 1
ATOM 1477 O O . VAL A 1 177 ? -2.939 5.908 23.525 1.00 95.19 177 VAL A O 1
ATOM 1480 N N . ASN A 1 178 ? -4.863 6.975 23.964 1.00 94.75 178 ASN A N 1
ATOM 1481 C CA . ASN A 1 178 ? -4.210 8.127 24.571 1.00 94.75 178 ASN A CA 1
ATOM 1482 C C . ASN A 1 178 ? -3.573 7.788 25.923 1.00 94.75 178 ASN A C 1
ATOM 1484 O O . ASN A 1 178 ? -2.499 8.308 26.210 1.00 94.75 178 ASN A O 1
ATOM 1488 N N . GLY A 1 179 ? -4.168 6.884 26.706 1.00 94.94 179 GLY A N 1
ATOM 1489 C CA . GLY A 1 179 ? -3.584 6.377 27.947 1.00 94.94 179 GLY A CA 1
ATOM 1490 C C . GLY A 1 179 ? -2.291 5.599 27.715 1.00 94.94 179 GLY A C 1
ATOM 1491 O O . GLY A 1 179 ? -1.306 5.821 28.422 1.00 94.94 179 GLY A O 1
ATOM 1492 N N . GLU A 1 180 ? -2.230 4.760 26.675 1.00 93.50 180 GLU A N 1
ATOM 1493 C CA . GLU A 1 180 ? -0.982 4.085 26.289 1.00 93.50 180 GLU A CA 1
ATOM 1494 C C . GLU A 1 180 ? 0.078 5.104 25.858 1.00 93.50 180 GLU A C 1
ATOM 1496 O O . GLU A 1 180 ? 1.219 5.054 26.319 1.00 93.50 180 GLU A O 1
ATOM 1501 N N . ARG A 1 181 ? -0.306 6.072 25.015 1.00 91.69 181 ARG A N 1
ATOM 1502 C CA . ARG A 1 181 ? 0.609 7.110 24.522 1.00 91.69 181 ARG A CA 1
ATOM 1503 C C . ARG A 1 181 ? 1.159 7.985 25.641 1.00 91.69 181 ARG A C 1
ATOM 1505 O O . ARG A 1 181 ? 2.358 8.241 25.666 1.00 91.69 181 ARG A O 1
ATOM 1512 N N . ALA A 1 182 ? 0.301 8.419 26.560 1.00 92.31 182 ALA A N 1
ATOM 1513 C CA . ALA A 1 182 ? 0.701 9.203 27.720 1.00 92.31 182 ALA A CA 1
ATOM 1514 C C . ALA A 1 182 ? 1.609 8.396 28.648 1.00 92.31 182 ALA A C 1
ATOM 1516 O O . ALA A 1 182 ? 2.580 8.926 29.171 1.00 92.31 182 ALA A O 1
ATOM 1517 N N . SER A 1 183 ? 1.363 7.091 28.793 1.00 92.44 183 SER A N 1
ATOM 1518 C CA . SER A 1 183 ? 2.211 6.234 29.621 1.00 92.44 183 SER A CA 1
ATOM 1519 C C . SER A 1 183 ? 3.662 6.196 29.129 1.00 92.44 183 SER A C 1
ATOM 1521 O O . SER A 1 183 ? 4.561 6.032 29.945 1.00 92.44 183 SER A O 1
ATOM 1523 N N . TYR A 1 184 ? 3.939 6.428 27.838 1.00 88.62 184 TYR A N 1
ATOM 1524 C CA . TYR A 1 184 ? 5.315 6.484 27.328 1.00 88.62 184 TYR A CA 1
ATOM 1525 C C . TYR A 1 184 ? 6.163 7.625 27.905 1.00 88.62 184 TYR A C 1
ATOM 1527 O O . TYR A 1 184 ? 7.389 7.510 27.884 1.00 88.62 184 TYR A O 1
ATOM 1535 N N . SER A 1 185 ? 5.554 8.687 28.448 1.00 84.12 185 SER A N 1
ATOM 1536 C CA . SER A 1 185 ? 6.305 9.754 29.120 1.00 84.12 185 SER A CA 1
ATOM 1537 C C . SER A 1 185 ? 6.860 9.329 30.479 1.00 84.12 185 SER A C 1
ATOM 1539 O O . SER A 1 185 ? 7.766 9.986 30.988 1.00 84.12 185 SER A O 1
ATOM 1541 N N . ALA A 1 186 ? 6.350 8.244 31.073 1.00 87.25 186 ALA A N 1
ATOM 1542 C CA . ALA A 1 186 ? 6.813 7.792 32.377 1.00 87.25 186 ALA A CA 1
ATOM 1543 C C . ALA A 1 186 ? 8.301 7.373 32.310 1.00 87.25 186 ALA A C 1
ATOM 1545 O O . ALA A 1 186 ? 8.694 6.660 31.376 1.00 87.25 186 ALA A O 1
ATOM 1546 N N . PRO A 1 187 ? 9.145 7.740 33.298 1.00 85.69 187 PRO A N 1
ATOM 1547 C CA . PRO A 1 187 ? 10.589 7.491 33.315 1.00 85.69 187 PRO A CA 1
ATOM 1548 C C . PRO A 1 187 ? 11.029 6.065 32.984 1.00 85.69 187 PRO A C 1
ATOM 1550 O O . PRO A 1 187 ? 12.114 5.862 32.431 1.00 85.69 187 PRO A O 1
ATOM 1553 N N . LYS A 1 188 ? 10.231 5.047 33.330 1.00 83.25 188 LYS A N 1
ATOM 1554 C CA . LYS A 1 188 ? 10.525 3.658 32.952 1.00 83.25 188 LYS A CA 1
ATOM 1555 C C . LYS A 1 188 ? 10.515 3.477 31.430 1.00 83.25 188 LYS A C 1
ATOM 1557 O O . LYS A 1 188 ? 11.454 2.899 30.883 1.00 83.25 188 LYS A O 1
ATOM 1562 N N . PHE A 1 189 ? 9.469 3.951 30.760 1.00 85.31 189 PHE A N 1
ATOM 1563 C CA . PHE A 1 189 ? 9.310 3.801 29.316 1.00 85.31 189 PHE A CA 1
ATOM 1564 C C . PHE A 1 189 ? 10.140 4.820 28.541 1.00 85.31 189 PHE A C 1
ATOM 1566 O O . PHE A 1 189 ? 10.754 4.442 27.547 1.00 85.31 189 PHE A O 1
ATOM 1573 N N . ALA A 1 190 ? 10.250 6.055 29.034 1.00 81.62 190 ALA A N 1
ATOM 1574 C CA . ALA A 1 190 ? 11.071 7.098 28.428 1.00 81.62 190 ALA A CA 1
ATOM 1575 C C . ALA A 1 190 ? 12.547 6.677 28.336 1.00 81.62 190 ALA A C 1
ATOM 1577 O O . ALA A 1 190 ? 13.118 6.704 27.250 1.00 81.62 190 ALA A O 1
ATOM 1578 N N . ARG A 1 191 ? 13.145 6.168 29.428 1.00 79.12 191 ARG A N 1
ATOM 1579 C CA . ARG A 1 191 ? 14.533 5.656 29.414 1.00 79.12 191 ARG A CA 1
ATOM 1580 C C . ARG A 1 191 ? 14.721 4.492 28.447 1.00 79.12 191 ARG A C 1
ATOM 1582 O O . ARG A 1 191 ? 15.755 4.370 27.795 1.00 79.12 191 ARG A O 1
ATOM 1589 N N . MET A 1 192 ? 13.724 3.616 28.360 1.00 74.25 192 MET A N 1
ATOM 1590 C CA . MET A 1 192 ? 13.750 2.475 27.451 1.00 74.25 192 MET A CA 1
ATOM 1591 C C . MET A 1 192 ? 13.677 2.931 25.982 1.00 74.25 192 MET A C 1
ATOM 1593 O O . MET A 1 192 ? 14.444 2.444 25.149 1.00 74.25 192 MET A O 1
ATOM 1597 N N . GLN A 1 193 ? 12.810 3.898 25.669 1.00 77.88 193 GLN A N 1
ATOM 1598 C CA . GLN A 1 193 ? 12.718 4.519 24.346 1.00 77.88 193 GLN A CA 1
ATOM 1599 C C . GLN A 1 193 ? 13.990 5.283 23.991 1.00 77.88 193 GLN A C 1
ATOM 1601 O O . GLN A 1 193 ? 14.477 5.143 22.875 1.00 77.88 193 GLN A O 1
ATOM 1606 N N . GLU A 1 194 ? 14.554 6.039 24.929 1.00 75.94 194 GLU A N 1
ATOM 1607 C CA . GLU A 1 194 ? 15.791 6.787 24.729 1.00 75.94 194 GLU A CA 1
ATOM 1608 C C . GLU A 1 194 ? 16.960 5.853 24.428 1.00 75.94 194 GLU A C 1
ATOM 1610 O O . GLU A 1 194 ? 17.624 6.039 23.415 1.00 75.94 194 GLU A O 1
ATOM 1615 N N . ARG A 1 195 ? 17.144 4.785 25.215 1.00 75.56 195 ARG A N 1
ATOM 1616 C CA . ARG A 1 195 ? 18.167 3.765 24.941 1.00 75.56 195 ARG A CA 1
ATOM 1617 C C . ARG A 1 195 ? 17.999 3.148 23.552 1.00 75.56 195 ARG A C 1
ATOM 1619 O O . ARG A 1 195 ? 18.979 2.985 22.835 1.00 75.56 195 ARG A O 1
ATOM 1626 N N . THR A 1 196 ? 16.764 2.816 23.176 1.00 70.94 196 THR A N 1
ATOM 1627 C CA . THR A 1 196 ? 16.460 2.242 21.854 1.00 70.94 196 THR A CA 1
ATOM 1628 C C . THR A 1 196 ? 16.779 3.232 20.746 1.00 70.94 196 THR A C 1
ATOM 1630 O O . THR A 1 196 ? 17.418 2.874 19.767 1.00 70.94 196 THR A O 1
ATOM 1633 N N . ARG A 1 197 ? 16.353 4.486 20.909 1.00 76.62 197 ARG A N 1
ATOM 1634 C CA . ARG A 1 197 ? 16.588 5.561 19.950 1.00 76.62 197 ARG A CA 1
ATOM 1635 C C . ARG A 1 197 ? 18.081 5.817 19.782 1.00 76.62 197 ARG A C 1
ATOM 1637 O O . ARG A 1 197 ? 18.524 5.925 18.648 1.00 76.62 197 ARG A O 1
ATOM 1644 N N . SER A 1 198 ? 18.840 5.882 20.875 1.00 77.25 198 SER A N 1
ATOM 1645 C CA . SER A 1 198 ? 20.293 6.061 20.835 1.00 77.25 198 SER A CA 1
ATOM 1646 C C . SER A 1 198 ? 20.975 4.897 20.128 1.00 77.25 198 SER A C 1
ATOM 1648 O O . SER A 1 198 ? 21.715 5.147 19.189 1.00 77.25 198 SER A O 1
ATOM 1650 N N . GLN A 1 199 ? 20.642 3.645 20.467 1.00 73.44 199 GLN A N 1
ATOM 1651 C CA . GLN A 1 199 ? 21.207 2.478 19.780 1.00 73.44 199 GLN A CA 1
ATOM 1652 C C . GLN A 1 199 ? 20.867 2.475 18.287 1.00 73.44 199 GLN A C 1
ATOM 1654 O O . GLN A 1 199 ? 21.737 2.261 17.456 1.00 73.44 199 GLN A O 1
ATOM 1659 N N . MET A 1 200 ? 19.610 2.753 17.927 1.00 70.44 200 MET A N 1
ATOM 1660 C CA . MET A 1 200 ? 19.203 2.826 16.523 1.00 70.44 200 MET A CA 1
ATOM 1661 C C . MET A 1 200 ? 19.964 3.919 15.775 1.00 70.44 200 MET A C 1
ATOM 1663 O O . MET A 1 200 ? 20.354 3.707 14.635 1.00 70.44 200 MET A O 1
ATOM 1667 N N . LEU A 1 201 ? 20.175 5.080 16.397 1.00 77.56 201 LEU A N 1
ATOM 1668 C CA . LEU A 1 201 ? 20.940 6.170 15.796 1.00 77.56 201 LEU A CA 1
ATOM 1669 C C . LEU A 1 201 ? 22.423 5.825 15.668 1.00 77.56 201 LEU A C 1
ATOM 1671 O O . LEU A 1 201 ? 22.997 6.088 14.620 1.00 77.56 201 LEU A O 1
ATOM 1675 N N . GLU A 1 202 ? 23.028 5.219 16.689 1.00 78.06 202 GLU A N 1
ATOM 1676 C CA . GLU A 1 202 ? 24.413 4.739 16.648 1.00 78.06 202 GLU A CA 1
ATOM 1677 C C . GLU A 1 202 ? 24.600 3.703 15.542 1.00 78.06 202 GLU A C 1
ATOM 1679 O O . GLU A 1 202 ? 25.516 3.832 14.734 1.00 78.06 202 GLU A O 1
ATOM 1684 N N . ASP A 1 203 ? 23.688 2.737 15.442 1.00 70.25 203 ASP A N 1
ATOM 1685 C CA . ASP A 1 203 ? 23.711 1.734 14.387 1.00 70.25 203 ASP A CA 1
ATOM 1686 C C . ASP A 1 203 ? 23.524 2.390 13.008 1.00 70.25 203 ASP A C 1
ATOM 1688 O O . ASP A 1 203 ? 24.215 2.015 12.067 1.00 70.25 203 ASP A O 1
ATOM 1692 N N . ILE A 1 204 ? 22.631 3.383 12.863 1.00 75.06 204 ILE A N 1
ATOM 1693 C CA . ILE A 1 204 ? 22.449 4.130 11.604 1.00 75.06 204 ILE A CA 1
ATOM 1694 C C . ILE A 1 204 ? 23.742 4.859 11.235 1.00 75.06 204 ILE A C 1
ATOM 1696 O O . ILE A 1 204 ? 24.178 4.763 10.092 1.00 75.06 204 ILE A O 1
ATOM 1700 N N . VAL A 1 205 ? 24.371 5.558 12.181 1.00 79.12 205 VAL A N 1
ATOM 1701 C CA . VAL A 1 205 ? 25.625 6.290 11.954 1.00 79.12 205 VAL A CA 1
ATOM 1702 C C . VAL A 1 205 ? 26.749 5.328 11.576 1.00 79.12 205 VAL A C 1
ATOM 1704 O O . VAL A 1 205 ? 27.423 5.556 10.578 1.00 79.12 205 VAL A O 1
ATOM 1707 N N . ALA A 1 206 ? 26.921 4.228 12.312 1.00 74.88 206 ALA A N 1
ATOM 1708 C CA . ALA A 1 206 ? 27.938 3.218 12.028 1.00 74.88 206 ALA A CA 1
ATOM 1709 C C . ALA A 1 206 ? 27.720 2.557 10.660 1.00 74.88 206 ALA A C 1
ATOM 1711 O O . ALA A 1 206 ? 28.664 2.349 9.902 1.00 74.88 206 ALA A O 1
ATOM 1712 N N . ASN A 1 207 ? 26.464 2.275 10.318 1.00 72.50 207 ASN A N 1
ATOM 1713 C CA . ASN A 1 207 ? 26.082 1.732 9.024 1.00 72.50 207 ASN A CA 1
ATOM 1714 C C . ASN A 1 207 ? 26.358 2.716 7.880 1.00 72.50 207 ASN A C 1
ATOM 1716 O O . ASN A 1 207 ? 26.911 2.315 6.862 1.00 72.50 207 ASN A O 1
ATOM 1720 N N . LEU A 1 208 ? 26.001 3.993 8.041 1.00 72.31 208 LEU A N 1
ATOM 1721 C CA . LEU A 1 208 ? 26.274 5.036 7.050 1.00 72.31 208 LEU A CA 1
ATOM 1722 C C . LEU A 1 208 ? 27.777 5.274 6.875 1.00 72.31 208 LEU A C 1
ATOM 1724 O O . LEU A 1 208 ? 28.232 5.419 5.745 1.00 72.31 208 LEU A O 1
ATOM 1728 N N . GLN A 1 209 ? 28.546 5.259 7.964 1.00 73.25 209 GLN A N 1
ATOM 1729 C CA . GLN A 1 209 ? 30.001 5.391 7.920 1.00 73.25 209 GLN A CA 1
ATOM 1730 C C . GLN A 1 209 ? 30.641 4.212 7.179 1.00 73.25 209 GLN A C 1
ATOM 1732 O O . GLN A 1 209 ? 31.427 4.409 6.258 1.00 73.25 209 GLN A O 1
ATOM 1737 N N . ASN A 1 210 ? 30.241 2.984 7.517 1.00 70.25 210 ASN A N 1
ATOM 1738 C CA . ASN A 1 210 ? 30.710 1.779 6.834 1.00 70.25 210 ASN A CA 1
ATOM 1739 C C . ASN A 1 210 ? 30.326 1.795 5.345 1.00 70.25 210 ASN A C 1
ATOM 1741 O O . ASN A 1 210 ? 31.136 1.452 4.486 1.00 70.25 210 ASN A O 1
ATOM 1745 N N . HIS A 1 211 ? 29.120 2.267 5.020 1.00 69.12 211 HIS A N 1
ATOM 1746 C CA . HIS A 1 211 ? 28.694 2.449 3.638 1.00 69.12 211 HIS A CA 1
ATOM 1747 C C . HIS A 1 211 ? 29.563 3.455 2.880 1.00 69.12 211 HIS A C 1
ATOM 1749 O O . HIS A 1 211 ? 29.964 3.174 1.752 1.00 69.12 211 HIS A O 1
ATOM 1755 N N . ALA A 1 212 ? 29.877 4.594 3.500 1.00 69.50 212 ALA A N 1
ATOM 1756 C CA . ALA A 1 212 ? 30.732 5.615 2.908 1.00 69.50 212 ALA A CA 1
ATOM 1757 C C . ALA A 1 212 ? 32.160 5.103 2.646 1.00 69.50 212 ALA A C 1
ATOM 1759 O O . ALA A 1 212 ? 32.761 5.463 1.639 1.00 69.50 212 ALA A O 1
ATOM 1760 N N . GLU A 1 213 ? 32.692 4.248 3.523 1.00 75.12 213 GLU A N 1
ATOM 1761 C CA . GLU A 1 213 ? 34.060 3.721 3.425 1.00 75.12 213 GLU A CA 1
ATOM 1762 C C . GLU A 1 213 ? 34.192 2.522 2.478 1.00 75.12 213 GLU A C 1
ATOM 1764 O O . GLU A 1 213 ? 35.189 2.395 1.770 1.00 75.12 213 GLU A O 1
ATOM 1769 N N . THR A 1 214 ? 33.207 1.623 2.460 1.00 69.12 214 THR A N 1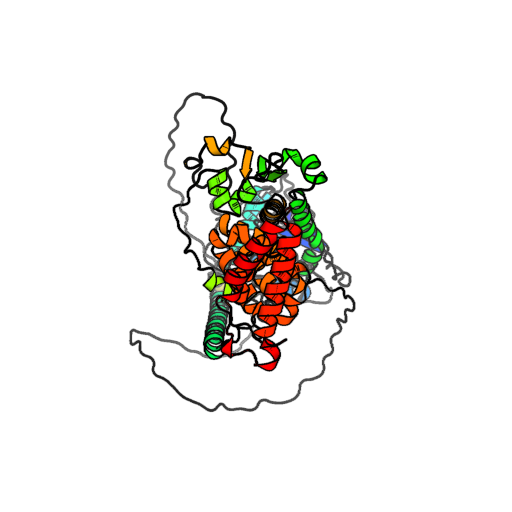
ATOM 1770 C CA . THR A 1 214 ? 33.319 0.331 1.759 1.00 69.12 214 THR A CA 1
ATOM 1771 C C . THR A 1 214 ? 32.429 0.222 0.525 1.00 69.12 214 THR A C 1
ATOM 1773 O O . THR A 1 214 ? 32.510 -0.766 -0.207 1.00 69.12 214 THR A O 1
ATOM 1776 N N . GLY A 1 215 ? 31.525 1.183 0.309 1.00 54.28 215 GLY A N 1
ATOM 1777 C CA . GLY A 1 215 ? 30.468 1.098 -0.700 1.00 54.28 215 GLY A CA 1
ATOM 1778 C C . GLY A 1 215 ? 29.438 -0.008 -0.428 1.00 54.28 215 GLY A C 1
ATOM 1779 O O . GLY A 1 215 ? 28.469 -0.142 -1.178 1.00 54.28 215 GLY A O 1
ATOM 1780 N N . GLN A 1 216 ? 29.594 -0.804 0.642 1.00 45.12 216 GLN A N 1
ATOM 1781 C CA . GLN A 1 216 ? 28.635 -1.839 1.012 1.00 45.12 216 GLN A CA 1
ATOM 1782 C C . GLN A 1 216 ? 27.393 -1.179 1.588 1.00 45.12 216 GLN A C 1
ATOM 1784 O O . GLN A 1 216 ? 27.454 -0.430 2.558 1.00 45.12 216 GLN A O 1
ATOM 1789 N N . ILE A 1 217 ? 26.244 -1.427 0.968 1.00 49.09 217 ILE A N 1
ATOM 1790 C CA . ILE A 1 217 ? 24.961 -0.922 1.458 1.00 49.09 217 ILE A CA 1
ATOM 1791 C C . ILE A 1 217 ? 24.749 -1.503 2.860 1.00 49.09 217 ILE A C 1
ATOM 1793 O O . ILE A 1 217 ? 24.919 -2.719 3.028 1.00 49.09 217 ILE A O 1
ATOM 1797 N N . PRO A 1 218 ? 24.356 -0.694 3.861 1.00 44.97 218 PRO A N 1
ATOM 1798 C CA . PRO A 1 218 ? 23.932 -1.229 5.139 1.00 44.97 218 PRO A CA 1
ATOM 1799 C C . PRO A 1 218 ? 22.885 -2.292 4.870 1.00 44.97 218 PRO A C 1
ATOM 1801 O O . PRO A 1 218 ? 21.885 -2.002 4.207 1.00 44.97 218 PRO A O 1
ATOM 1804 N N . LYS A 1 219 ? 23.111 -3.530 5.325 1.00 43.34 219 LYS A N 1
ATOM 1805 C CA . LYS A 1 219 ? 22.094 -4.577 5.183 1.00 43.34 219 LYS A CA 1
ATOM 1806 C C . LYS A 1 219 ? 20.778 -3.967 5.671 1.00 43.34 219 LYS A C 1
ATOM 1808 O O . LYS A 1 219 ? 20.779 -3.449 6.792 1.00 43.34 219 LYS A O 1
ATOM 1813 N N . PRO A 1 220 ? 19.700 -3.960 4.857 1.00 41.78 220 PRO A N 1
ATOM 1814 C CA . PRO A 1 220 ? 18.446 -3.359 5.273 1.00 41.78 220 PRO A CA 1
ATOM 1815 C C . PRO A 1 220 ? 18.128 -3.950 6.631 1.00 41.78 220 PRO A C 1
ATOM 1817 O O . PRO A 1 220 ? 18.195 -5.176 6.777 1.00 41.78 220 PRO A O 1
ATOM 1820 N N . TYR A 1 221 ? 17.887 -3.087 7.624 1.00 41.44 221 TYR A N 1
ATOM 1821 C CA . TYR A 1 221 ? 17.517 -3.520 8.964 1.00 41.44 221 TYR A CA 1
ATOM 1822 C C . TYR A 1 221 ? 16.453 -4.593 8.795 1.00 41.44 221 TYR A C 1
ATOM 1824 O O . TYR A 1 221 ? 15.318 -4.303 8.407 1.00 41.44 221 TYR A O 1
ATOM 1832 N N . ARG A 1 222 ? 16.826 -5.863 9.005 1.00 35.47 222 ARG A N 1
ATOM 1833 C CA . ARG A 1 222 ? 15.857 -6.944 8.941 1.00 35.47 222 ARG A CA 1
ATOM 1834 C C . ARG A 1 222 ? 14.869 -6.595 10.030 1.00 35.47 222 ARG A C 1
ATOM 1836 O O . ARG A 1 222 ? 15.218 -6.627 11.207 1.00 35.47 222 ARG A O 1
ATOM 1843 N N . ARG A 1 223 ? 13.635 -6.290 9.632 1.00 38.31 223 ARG A N 1
ATOM 1844 C CA . ARG A 1 223 ? 12.497 -6.022 10.521 1.00 38.31 223 ARG A CA 1
ATOM 1845 C C . ARG A 1 223 ? 12.295 -7.142 11.568 1.00 38.31 223 ARG A C 1
ATOM 1847 O O . ARG A 1 223 ? 11.572 -6.953 12.535 1.00 38.31 223 ARG A O 1
ATOM 1854 N N . GLY A 1 224 ? 12.963 -8.292 11.394 1.00 33.50 224 GLY A N 1
ATOM 1855 C CA . GLY A 1 224 ? 13.032 -9.408 12.340 1.00 33.50 224 GLY A CA 1
ATOM 1856 C C . GLY A 1 224 ? 14.279 -9.511 13.240 1.00 33.50 224 GLY A C 1
ATOM 1857 O O . GLY A 1 224 ? 14.300 -10.411 14.069 1.00 33.50 224 GLY A O 1
ATOM 1858 N N . SER A 1 225 ? 15.304 -8.654 13.115 1.00 33.19 225 SER A N 1
ATOM 1859 C CA . SER A 1 225 ? 16.549 -8.743 13.913 1.00 33.19 225 SER A CA 1
ATOM 1860 C C . SER A 1 225 ? 16.637 -7.739 15.066 1.00 33.19 225 SER A C 1
ATOM 1862 O O . SER A 1 225 ? 17.323 -8.024 16.040 1.00 33.19 225 SER A O 1
ATOM 1864 N N . TRP A 1 226 ? 15.930 -6.608 15.002 1.00 35.91 226 TRP A N 1
ATOM 1865 C CA . TRP A 1 226 ? 15.705 -5.726 16.149 1.00 35.91 226 TRP A CA 1
ATOM 1866 C C . TRP A 1 226 ? 14.268 -5.227 16.104 1.00 35.91 226 TRP A C 1
ATOM 1868 O O . TRP A 1 226 ? 13.845 -4.565 15.158 1.00 35.91 226 TRP A O 1
ATOM 1878 N N . ARG A 1 227 ? 13.493 -5.601 17.122 1.00 36.25 227 ARG A N 1
ATOM 1879 C CA . ARG A 1 227 ? 12.118 -5.139 17.287 1.00 36.25 227 ARG A CA 1
ATOM 1880 C C . ARG A 1 227 ? 12.169 -3.735 17.911 1.00 36.25 227 ARG A C 1
ATOM 1882 O O . ARG A 1 227 ? 12.780 -3.608 18.974 1.00 36.25 227 ARG A O 1
ATOM 1889 N N . PRO A 1 228 ? 11.543 -2.693 17.324 1.00 34.38 228 PRO A N 1
ATOM 1890 C CA . PRO A 1 228 ? 11.374 -1.403 17.997 1.00 34.38 228 PRO A CA 1
ATOM 1891 C C . PRO A 1 228 ? 10.776 -1.664 19.376 1.00 34.38 228 PRO A C 1
ATOM 1893 O O . PRO A 1 228 ? 9.865 -2.475 19.477 1.00 34.38 228 PRO A O 1
ATOM 1896 N N . ILE A 1 229 ? 11.238 -1.032 20.451 1.00 40.84 229 ILE A N 1
ATOM 1897 C CA . ILE A 1 229 ? 10.856 -1.400 21.829 1.00 40.84 229 ILE A CA 1
ATOM 1898 C C . ILE A 1 229 ? 9.446 -0.863 22.230 1.00 40.84 229 ILE A C 1
ATOM 1900 O O . ILE A 1 229 ? 9.171 -0.446 23.347 1.00 40.84 229 ILE A O 1
ATOM 1904 N N . GLY A 1 230 ? 8.505 -0.907 21.282 1.00 36.19 230 GLY A N 1
ATOM 1905 C CA . GLY A 1 230 ? 7.057 -1.084 21.501 1.00 36.19 230 GLY A CA 1
ATOM 1906 C C . GLY A 1 230 ? 6.539 -2.439 20.971 1.00 36.19 230 GLY A C 1
ATOM 1907 O O . GLY A 1 230 ? 5.464 -2.892 21.345 1.00 36.19 230 GLY A O 1
ATOM 1908 N N . HIS A 1 231 ? 7.346 -3.109 20.148 1.00 39.38 231 HIS A N 1
ATOM 1909 C CA . HIS A 1 231 ? 7.270 -4.489 19.671 1.00 39.38 231 HIS A CA 1
ATOM 1910 C C . HIS A 1 231 ? 8.217 -5.404 20.468 1.00 39.38 231 HIS A C 1
ATOM 1912 O O . HIS A 1 231 ? 8.766 -6.354 19.926 1.00 39.38 231 HIS A O 1
ATOM 1918 N N . MET A 1 232 ? 8.446 -5.176 21.768 1.00 30.17 232 MET A N 1
ATOM 1919 C CA . MET A 1 232 ? 9.353 -6.039 22.554 1.00 30.17 232 MET A CA 1
ATOM 1920 C C . MET A 1 232 ? 8.918 -7.507 22.695 1.00 30.17 232 MET A C 1
ATOM 1922 O O . MET A 1 232 ? 9.577 -8.282 23.381 1.00 30.17 232 MET A O 1
ATOM 1926 N N . ARG A 1 233 ? 7.852 -7.935 22.024 1.00 41.47 233 ARG A N 1
ATOM 1927 C CA . ARG A 1 233 ? 7.526 -9.341 21.801 1.00 41.47 233 ARG A CA 1
ATOM 1928 C C . ARG A 1 233 ? 7.027 -9.497 20.367 1.00 41.47 233 ARG A C 1
ATOM 1930 O O . ARG A 1 233 ? 6.711 -8.478 19.748 1.00 41.47 233 ARG A O 1
ATOM 1937 N N . PRO A 1 234 ? 6.920 -10.729 19.839 1.00 35.84 234 PRO A N 1
ATOM 1938 C CA . PRO A 1 234 ? 5.939 -11.005 18.794 1.00 35.84 234 PRO A CA 1
ATOM 1939 C C . PRO A 1 234 ? 4.701 -10.115 18.995 1.00 35.84 234 PRO A C 1
ATOM 1941 O O . PRO A 1 234 ? 4.295 -9.845 20.147 1.00 35.84 234 PRO A O 1
ATOM 1944 N N . SER A 1 235 ? 4.090 -9.652 17.903 1.00 42.41 235 SER A N 1
ATOM 1945 C CA . SER A 1 235 ? 2.642 -9.409 17.889 1.00 42.41 235 SER A CA 1
ATOM 1946 C C . SER A 1 235 ? 2.019 -10.468 18.796 1.00 42.41 235 SER A C 1
ATOM 1948 O O . SER A 1 235 ? 2.544 -11.582 18.883 1.00 42.41 235 SER A O 1
ATOM 1950 N N . SER A 1 236 ? 1.055 -10.083 19.648 1.00 50.34 236 SER A N 1
ATOM 1951 C CA . SER A 1 236 ? 0.520 -11.059 20.614 1.00 50.34 236 SER A CA 1
ATOM 1952 C C . SER A 1 236 ? 0.308 -12.362 19.846 1.00 50.34 236 SER A C 1
ATOM 1954 O O . SER A 1 236 ? -0.188 -12.266 18.728 1.00 50.34 236 SER A O 1
ATOM 1956 N N . PRO A 1 237 ? 0.742 -13.538 20.324 1.00 54.47 237 PRO A N 1
ATOM 1957 C CA . PRO A 1 237 ? 0.461 -14.773 19.602 1.00 54.47 237 PRO A CA 1
ATOM 1958 C C . PRO A 1 237 ? -1.016 -14.856 19.181 1.00 54.47 237 PRO A C 1
ATOM 1960 O O . PRO A 1 237 ? -1.337 -15.442 18.158 1.00 54.47 237 PRO A O 1
ATOM 1963 N N . LEU A 1 238 ? -1.890 -14.158 19.921 1.00 52.41 238 LEU A N 1
ATOM 1964 C CA . LEU A 1 238 ? -3.272 -13.874 19.563 1.00 52.41 238 LEU A CA 1
ATOM 1965 C C . LEU A 1 238 ? -3.452 -12.926 18.356 1.00 52.41 238 LEU A C 1
ATOM 1967 O O . LEU A 1 238 ? -4.246 -13.213 17.481 1.00 52.41 238 LEU A O 1
ATOM 1971 N N . LEU A 1 239 ? -2.733 -11.806 18.283 1.00 54.06 239 LEU A N 1
ATOM 1972 C CA . LEU A 1 239 ? -2.750 -10.846 17.166 1.00 54.06 239 LEU A CA 1
ATOM 1973 C C . LEU A 1 239 ? -2.164 -11.443 15.877 1.00 54.06 239 LEU A C 1
ATOM 1975 O O . LEU A 1 239 ? -2.746 -11.247 14.819 1.00 54.06 239 LEU A O 1
ATOM 1979 N N . ASP A 1 240 ? -1.091 -12.233 15.967 1.00 59.50 240 ASP A N 1
ATOM 1980 C CA . ASP A 1 240 ? -0.573 -13.013 14.827 1.00 59.50 240 ASP A CA 1
ATOM 1981 C C . ASP A 1 240 ? -1.606 -14.032 14.332 1.00 59.50 240 ASP A C 1
ATOM 1983 O O . ASP A 1 240 ? -1.898 -14.127 13.146 1.00 59.50 240 ASP A O 1
ATOM 1987 N N . SER A 1 241 ? -2.228 -14.740 15.271 1.00 60.34 241 SER A N 1
ATOM 1988 C CA . SER A 1 241 ? -3.278 -15.720 15.009 1.00 60.34 241 SER A CA 1
ATOM 1989 C C . SER A 1 241 ? -4.544 -15.120 14.376 1.00 60.34 241 SER A C 1
ATOM 1991 O O . SER A 1 241 ? -5.202 -15.764 13.555 1.00 60.34 241 SER A O 1
ATOM 1993 N N . VAL A 1 242 ? -4.867 -13.877 14.743 1.00 54.28 242 VAL A N 1
ATOM 1994 C CA . VAL A 1 242 ? -5.929 -13.080 14.127 1.00 54.28 242 VAL A CA 1
ATOM 1995 C C . VAL A 1 242 ? -5.504 -12.641 12.736 1.00 54.28 242 VAL A C 1
ATOM 1997 O O . VAL A 1 242 ? -6.252 -12.893 11.811 1.00 54.28 242 VAL A O 1
ATOM 2000 N N . ARG A 1 243 ? -4.306 -12.089 12.525 1.00 57.81 243 ARG A N 1
ATOM 2001 C CA . ARG A 1 243 ? -3.838 -11.676 11.185 1.00 57.81 243 ARG A CA 1
ATOM 2002 C C . ARG A 1 243 ? -3.938 -12.783 10.137 1.00 57.81 243 ARG A C 1
ATOM 2004 O O . ARG A 1 243 ? -4.408 -12.519 9.037 1.00 57.81 243 ARG A O 1
ATOM 2011 N N . ASP A 1 244 ? -3.636 -14.023 10.510 1.00 54.09 244 ASP A N 1
ATOM 2012 C CA . ASP A 1 244 ? -3.799 -15.192 9.635 1.00 54.09 244 ASP A CA 1
ATOM 2013 C C . ASP A 1 244 ? -5.271 -15.480 9.244 1.00 54.09 244 ASP A C 1
ATOM 2015 O O . ASP A 1 244 ? -5.533 -16.297 8.363 1.00 54.09 244 ASP A O 1
ATOM 2019 N N . GLN A 1 245 ? -6.271 -14.892 9.911 1.00 49.50 245 GLN A N 1
ATOM 2020 C CA . GLN A 1 245 ? -7.688 -14.892 9.498 1.00 49.50 245 GLN A CA 1
ATOM 2021 C C . GLN A 1 245 ? -8.060 -13.698 8.613 1.00 49.50 245 GLN A C 1
ATOM 2023 O O . GLN A 1 245 ? -9.032 -13.788 7.877 1.00 49.50 245 GLN A O 1
ATOM 2028 N N . PHE A 1 246 ? -7.303 -12.601 8.677 1.00 45.19 246 PHE A N 1
ATOM 2029 C CA . PHE A 1 246 ? -7.562 -11.366 7.932 1.00 45.19 246 PHE A CA 1
ATOM 2030 C C . PHE A 1 246 ? -6.730 -11.277 6.638 1.00 45.19 246 PHE A C 1
ATOM 2032 O O . PHE A 1 246 ? -6.799 -10.256 5.959 1.00 45.19 246 PHE A O 1
ATOM 2039 N N . GLU A 1 247 ? -6.015 -12.340 6.232 1.00 50.03 247 GLU A N 1
ATOM 2040 C CA . GLU A 1 247 ? -5.502 -12.486 4.852 1.00 50.03 247 GLU A CA 1
ATOM 2041 C C . GLU A 1 247 ? -6.616 -12.254 3.809 1.00 50.03 247 GLU A C 1
ATOM 2043 O O . GLU A 1 247 ? -6.351 -11.723 2.729 1.00 50.03 247 GLU A O 1
ATOM 2048 N N . ASP A 1 248 ? -7.874 -12.537 4.170 1.00 50.81 248 ASP A N 1
ATOM 2049 C CA . ASP A 1 248 ? -9.050 -12.227 3.359 1.00 50.81 248 ASP A CA 1
ATOM 2050 C C . ASP A 1 248 ? -9.258 -10.718 3.153 1.00 50.81 248 ASP A C 1
ATOM 2052 O O . ASP A 1 248 ? -9.740 -10.331 2.100 1.00 50.81 248 ASP A O 1
ATOM 2056 N N . TYR A 1 249 ? -8.867 -9.834 4.080 1.00 49.16 249 TYR A N 1
ATOM 2057 C CA . TYR A 1 249 ? -8.987 -8.377 3.896 1.00 49.16 249 TYR A CA 1
ATOM 2058 C C . TYR A 1 249 ? -7.917 -7.808 2.971 1.00 49.16 249 TYR A C 1
ATOM 2060 O O . TYR A 1 249 ? -8.217 -6.909 2.189 1.00 49.16 249 TYR A O 1
ATOM 2068 N N . ASP A 1 250 ? -6.695 -8.344 3.004 1.00 55.25 250 ASP A N 1
ATOM 2069 C CA . ASP A 1 250 ? -5.686 -8.039 1.985 1.00 55.25 250 ASP A CA 1
ATOM 2070 C C . ASP A 1 250 ? -6.136 -8.562 0.618 1.00 55.25 250 ASP A C 1
ATOM 2072 O O . ASP A 1 250 ? -5.892 -7.924 -0.407 1.00 55.25 250 ASP A O 1
ATOM 2076 N N . GLN A 1 251 ? -6.825 -9.706 0.589 1.00 61.00 251 GLN A N 1
ATOM 2077 C CA . GLN A 1 251 ? -7.427 -10.232 -0.626 1.00 61.00 251 GLN A CA 1
ATOM 2078 C C . GLN A 1 251 ? -8.615 -9.380 -1.092 1.00 61.00 251 GLN A C 1
ATOM 2080 O O . GLN A 1 251 ? -8.668 -9.069 -2.273 1.00 61.00 251 GLN A O 1
ATOM 2085 N N . ILE A 1 252 ? -9.482 -8.902 -0.195 1.00 62.47 252 ILE A N 1
ATOM 2086 C CA . ILE A 1 252 ? -10.572 -7.957 -0.485 1.00 62.47 252 ILE A CA 1
ATOM 2087 C C . ILE A 1 252 ? -10.007 -6.624 -0.967 1.00 62.47 252 ILE A C 1
ATOM 2089 O O . ILE A 1 252 ? -10.536 -6.057 -1.913 1.00 62.47 252 ILE A O 1
ATOM 2093 N N . ALA A 1 253 ? -8.927 -6.122 -0.368 1.00 62.00 253 ALA A N 1
ATOM 2094 C CA . ALA A 1 253 ? -8.255 -4.914 -0.826 1.00 62.00 253 ALA A CA 1
ATOM 2095 C C . ALA A 1 253 ? -7.701 -5.121 -2.239 1.00 62.00 253 ALA A C 1
ATOM 2097 O O . ALA A 1 253 ? -7.973 -4.313 -3.119 1.00 62.00 253 ALA A O 1
ATOM 2098 N N . LYS A 1 254 ? -7.013 -6.242 -2.497 1.00 66.88 254 LYS A N 1
ATOM 2099 C CA . LYS A 1 254 ? -6.549 -6.611 -3.843 1.00 66.88 254 LYS A CA 1
ATOM 2100 C C . LYS A 1 254 ? -7.708 -6.772 -4.825 1.00 66.88 254 LYS A C 1
ATOM 2102 O O . LYS A 1 254 ? -7.590 -6.312 -5.954 1.00 66.88 254 LYS A O 1
ATOM 2107 N N . ASP A 1 255 ? -8.809 -7.397 -4.424 1.00 74.19 255 ASP A N 1
ATOM 2108 C CA . ASP A 1 255 ? -9.980 -7.640 -5.268 1.00 74.19 255 ASP A CA 1
ATOM 2109 C C . ASP A 1 255 ? -10.710 -6.329 -5.577 1.00 74.19 255 ASP A C 1
ATOM 2111 O O . ASP A 1 255 ? -11.001 -6.054 -6.738 1.00 74.19 255 ASP A O 1
ATOM 2115 N N . PHE A 1 256 ? -10.895 -5.465 -4.576 1.00 75.50 256 PHE A N 1
ATOM 2116 C CA . PHE A 1 256 ? -11.408 -4.103 -4.729 1.00 75.50 256 PHE A CA 1
ATOM 2117 C C . PHE A 1 256 ? -10.531 -3.297 -5.682 1.00 75.50 256 PHE A C 1
ATOM 2119 O O . PHE A 1 256 ? -11.016 -2.667 -6.614 1.00 75.50 256 PHE A O 1
ATOM 2126 N N . THR A 1 257 ? -9.217 -3.368 -5.502 1.00 77.25 257 THR A N 1
ATOM 2127 C CA . THR A 1 257 ? -8.259 -2.703 -6.371 1.00 77.25 257 THR A CA 1
ATOM 2128 C C . THR A 1 257 ? -8.290 -3.254 -7.806 1.00 77.25 257 THR A C 1
ATOM 2130 O O . THR A 1 257 ? -8.206 -2.480 -8.761 1.00 77.25 257 THR A O 1
ATOM 2133 N N . ARG A 1 258 ? -8.489 -4.568 -7.990 1.00 79.50 258 ARG A N 1
ATOM 2134 C CA . ARG A 1 258 ? -8.659 -5.192 -9.314 1.00 79.50 258 ARG A CA 1
ATOM 2135 C C . ARG A 1 258 ? -9.925 -4.730 -10.035 1.00 79.50 258 ARG A C 1
ATOM 2137 O O . ARG A 1 258 ? -9.924 -4.756 -11.263 1.00 79.50 258 ARG A O 1
ATOM 2144 N N . MET A 1 259 ? -10.969 -4.281 -9.329 1.00 83.06 259 MET A N 1
ATOM 2145 C CA . MET A 1 259 ? -12.186 -3.740 -9.960 1.00 83.06 259 MET A CA 1
ATOM 2146 C C . MET A 1 259 ? -11.921 -2.479 -10.791 1.00 83.06 259 MET A C 1
ATOM 2148 O O . MET A 1 259 ? -12.686 -2.194 -11.710 1.00 83.06 259 MET A O 1
ATOM 2152 N N . PHE A 1 260 ? -10.825 -1.762 -10.523 1.00 84.69 260 PHE A N 1
ATOM 2153 C CA . PHE A 1 260 ? -10.439 -0.551 -11.257 1.00 84.69 260 PHE A CA 1
ATOM 2154 C C . PHE A 1 260 ? -9.510 -0.806 -12.454 1.00 84.69 260 PHE A C 1
ATOM 2156 O O . PHE A 1 260 ? -9.095 0.148 -13.115 1.00 84.69 260 PHE A O 1
ATOM 2163 N N . LEU A 1 261 ? -9.156 -2.065 -12.738 1.00 86.00 261 LEU A N 1
ATOM 2164 C CA . LEU A 1 261 ? -8.370 -2.410 -13.926 1.00 86.00 261 LEU A CA 1
ATOM 2165 C C . LEU A 1 261 ? -9.206 -2.217 -15.191 1.00 86.00 261 LEU A C 1
ATOM 2167 O O . LEU A 1 261 ? -10.371 -2.621 -15.229 1.00 86.00 261 LEU A O 1
ATOM 2171 N N . ASN A 1 262 ? -8.587 -1.673 -16.241 1.00 86.38 262 ASN A N 1
ATOM 2172 C CA . ASN A 1 262 ? -9.231 -1.398 -17.531 1.00 86.38 262 ASN A CA 1
ATOM 2173 C C . ASN A 1 262 ? -9.399 -2.675 -18.384 1.00 86.38 262 ASN A C 1
ATOM 2175 O O . ASN A 1 262 ? -8.841 -2.799 -19.473 1.00 86.38 262 ASN A O 1
ATOM 2179 N N . THR A 1 263 ? -10.166 -3.643 -17.874 1.00 86.00 263 THR A N 1
ATOM 2180 C CA . THR A 1 263 ? -10.614 -4.838 -18.608 1.00 86.00 263 THR A CA 1
ATOM 2181 C C . THR A 1 263 ? -12.059 -4.664 -19.067 1.00 86.00 263 THR A C 1
ATOM 2183 O O . THR A 1 263 ? -12.844 -4.014 -18.381 1.00 86.00 263 THR A O 1
ATOM 2186 N N . GLU A 1 264 ? -12.435 -5.266 -20.197 1.00 81.75 264 GLU A N 1
ATOM 2187 C CA . GLU A 1 264 ? -13.790 -5.151 -20.762 1.00 81.75 264 GLU A CA 1
ATOM 2188 C C . GLU A 1 264 ? -14.888 -5.568 -19.765 1.00 81.75 264 GLU A C 1
ATOM 2190 O O . GLU A 1 264 ? -15.915 -4.905 -19.640 1.00 81.75 264 GLU A O 1
ATOM 2195 N N . SER A 1 265 ? -14.637 -6.612 -18.970 1.00 83.50 265 SER A N 1
ATOM 2196 C CA . SER A 1 265 ? -15.550 -7.057 -17.915 1.00 83.50 265 SER A CA 1
ATOM 2197 C C . SER A 1 265 ? -15.733 -6.017 -16.807 1.00 83.50 265 SER A C 1
ATOM 2199 O O . SER A 1 265 ? -16.856 -5.775 -16.367 1.00 83.50 265 SER A O 1
ATOM 2201 N N . ASN A 1 266 ? -14.646 -5.385 -16.353 1.00 84.88 266 ASN A N 1
ATOM 2202 C CA . ASN A 1 266 ? -14.695 -4.422 -15.254 1.00 84.88 266 ASN A CA 1
ATOM 2203 C C . ASN A 1 266 ? -15.314 -3.093 -15.681 1.00 84.88 266 ASN A C 1
ATOM 2205 O O . ASN A 1 266 ? -16.066 -2.499 -14.911 1.00 84.88 266 ASN A O 1
ATOM 2209 N N . THR A 1 267 ? -15.002 -2.617 -16.887 1.00 82.06 267 THR A N 1
ATOM 2210 C CA . THR A 1 267 ? -15.513 -1.334 -17.384 1.00 82.06 267 THR A CA 1
ATOM 2211 C C . THR A 1 267 ? -17.021 -1.372 -17.615 1.00 82.06 267 THR A C 1
ATOM 2213 O O . THR A 1 267 ? -17.684 -0.358 -17.411 1.00 82.06 267 THR A O 1
ATOM 2216 N N . LEU A 1 268 ? -17.576 -2.540 -17.961 1.00 81.94 268 LEU A N 1
ATOM 2217 C CA . LEU A 1 268 ? -19.020 -2.758 -18.065 1.00 81.94 268 LEU A CA 1
ATOM 2218 C C . LEU A 1 268 ? -19.679 -2.962 -16.694 1.00 81.94 268 LEU A C 1
ATOM 2220 O O . LEU A 1 268 ? -20.677 -2.310 -16.393 1.00 81.94 268 LEU A O 1
ATOM 2224 N N . ALA A 1 269 ? -19.127 -3.840 -15.849 1.00 81.69 269 ALA A N 1
ATOM 2225 C CA . ALA A 1 269 ? -19.740 -4.195 -14.565 1.00 81.69 269 ALA A CA 1
ATOM 2226 C C . ALA A 1 269 ? -19.678 -3.065 -13.522 1.00 81.69 269 ALA A C 1
ATOM 2228 O O . ALA A 1 269 ? -20.573 -2.937 -12.688 1.00 81.69 269 ALA A O 1
ATOM 2229 N N . ASN A 1 270 ? -18.632 -2.237 -13.574 1.00 82.12 270 ASN A N 1
ATOM 2230 C CA . ASN A 1 270 ? -18.350 -1.199 -12.583 1.00 82.12 270 ASN A CA 1
ATOM 2231 C C . ASN A 1 270 ? -18.412 0.214 -13.176 1.00 82.12 270 ASN A C 1
ATOM 2233 O O . ASN A 1 270 ? -17.775 1.126 -12.649 1.00 82.12 270 ASN A O 1
ATOM 2237 N N . ALA A 1 271 ? -19.173 0.416 -14.256 1.00 81.88 271 ALA A N 1
ATOM 2238 C CA . ALA A 1 271 ? -19.251 1.693 -14.967 1.00 81.88 271 ALA A CA 1
ATOM 2239 C C . ALA A 1 271 ? -19.552 2.886 -14.038 1.00 81.88 271 ALA A C 1
ATOM 2241 O O . ALA A 1 271 ? -18.968 3.951 -14.214 1.00 81.88 271 ALA A O 1
ATOM 2242 N N . GLN A 1 272 ? -20.387 2.701 -13.002 1.00 82.75 272 GLN A N 1
ATOM 2243 C CA . GLN A 1 272 ? -20.705 3.759 -12.031 1.00 82.75 272 GLN A CA 1
ATOM 2244 C C . GLN A 1 272 ? -19.528 4.223 -11.153 1.00 82.75 272 GLN A C 1
ATOM 2246 O O . GLN A 1 272 ? -19.644 5.253 -10.495 1.00 82.75 272 GLN A O 1
ATOM 2251 N N . LEU A 1 273 ? -18.429 3.464 -11.084 1.00 82.25 273 LEU A N 1
ATOM 2252 C CA . LEU A 1 273 ? -17.268 3.813 -10.258 1.00 82.25 273 LEU A CA 1
ATOM 2253 C C . LEU A 1 273 ? -16.282 4.739 -10.979 1.00 82.25 273 LEU A C 1
ATOM 2255 O O . LEU A 1 273 ? -15.480 5.390 -10.314 1.00 82.25 273 LEU A O 1
ATOM 2259 N N . PHE A 1 274 ? -16.327 4.792 -12.312 1.00 87.50 274 PHE A N 1
ATOM 2260 C CA . PHE A 1 274 ? -15.407 5.585 -13.122 1.00 87.50 274 PHE A CA 1
ATOM 2261 C C . PHE A 1 274 ? -16.038 6.928 -13.499 1.00 87.50 274 PHE A C 1
ATOM 2263 O O . PHE A 1 274 ? -17.106 6.980 -14.103 1.00 87.50 274 PHE A O 1
ATOM 2270 N N . ASP A 1 275 ? -15.362 8.024 -13.165 1.00 87.50 275 ASP A N 1
ATOM 2271 C CA . ASP A 1 275 ? -15.846 9.400 -13.339 1.00 87.50 275 ASP A CA 1
ATOM 2272 C C . ASP A 1 275 ? -15.026 10.208 -14.363 1.00 87.50 275 ASP A C 1
ATOM 2274 O O . ASP A 1 275 ? -15.328 11.377 -14.630 1.00 87.50 275 ASP A O 1
ATOM 2278 N N . VAL A 1 276 ? -13.998 9.590 -14.957 1.00 92.25 276 VAL A N 1
ATOM 2279 C CA . VAL A 1 276 ? -13.206 10.161 -16.052 1.00 92.25 276 VAL A CA 1
ATOM 2280 C C . VAL A 1 276 ? -12.951 9.164 -17.173 1.00 92.25 276 VAL A C 1
ATOM 2282 O O . VAL A 1 276 ? -12.777 7.966 -16.949 1.00 92.25 276 VAL A O 1
ATOM 2285 N N . VAL A 1 277 ? -12.878 9.693 -18.392 1.00 93.69 277 VAL A N 1
ATOM 2286 C CA . VAL A 1 277 ? -12.577 8.967 -19.623 1.00 93.69 277 VAL A CA 1
ATOM 2287 C C . VAL A 1 277 ? -11.358 9.594 -20.294 1.00 93.69 277 VAL A C 1
ATOM 2289 O O . VAL A 1 277 ? -11.303 10.804 -20.510 1.00 93.69 277 VAL A O 1
ATOM 2292 N N . PHE A 1 278 ? -10.405 8.757 -20.683 1.00 95.19 278 PHE A N 1
ATOM 2293 C CA . PHE A 1 278 ? -9.233 9.116 -21.466 1.00 95.19 278 PHE A CA 1
ATOM 2294 C C . PHE A 1 278 ? -9.367 8.567 -22.885 1.00 95.19 278 PHE A C 1
ATOM 2296 O O . PHE A 1 278 ? -9.536 7.365 -23.088 1.00 95.19 278 PHE A O 1
ATOM 2303 N N . LEU A 1 279 ? -9.287 9.456 -23.871 1.00 93.88 279 LEU A N 1
ATOM 2304 C CA . LEU A 1 279 ? -9.233 9.127 -25.291 1.00 93.88 279 LEU A CA 1
ATOM 2305 C C . LEU A 1 279 ? -7.765 9.124 -25.719 1.00 93.88 279 LEU A C 1
ATOM 2307 O O . LEU A 1 279 ? -7.187 10.187 -25.960 1.00 93.88 279 LEU A O 1
ATOM 2311 N N . VAL A 1 280 ? -7.166 7.935 -25.765 1.00 93.06 280 VAL A N 1
ATOM 2312 C CA . VAL A 1 280 ? -5.718 7.748 -25.894 1.00 93.06 280 VAL A CA 1
ATOM 2313 C C . VAL A 1 280 ? -5.313 7.378 -27.315 1.00 93.06 280 VAL A C 1
ATOM 2315 O O . VAL A 1 280 ? -5.911 6.503 -27.947 1.00 93.06 280 VAL A O 1
ATOM 2318 N N . GLY A 1 281 ? -4.253 8.025 -27.791 1.00 85.88 281 GLY A N 1
ATOM 2319 C CA . GLY A 1 281 ? -3.592 7.744 -29.057 1.00 85.88 281 GLY A CA 1
ATOM 2320 C C . GLY A 1 281 ? -3.738 8.870 -30.081 1.00 85.88 281 GLY A C 1
ATOM 2321 O O . GLY A 1 281 ? -4.672 9.673 -30.058 1.00 85.88 281 GLY A O 1
ATOM 2322 N N . GLN A 1 282 ? -2.787 8.907 -31.016 1.00 78.38 282 GLN A N 1
ATOM 2323 C CA . GLN A 1 282 ? -2.720 9.901 -32.098 1.00 78.38 282 GLN A CA 1
ATOM 2324 C C . GLN A 1 282 ? -3.527 9.495 -33.343 1.00 78.38 282 GLN A C 1
ATOM 2326 O O . GLN A 1 282 ? -3.689 10.285 -34.272 1.00 78.38 282 GLN A O 1
ATOM 2331 N N . SER A 1 283 ? -4.018 8.254 -33.384 1.00 74.25 283 SER A N 1
ATOM 2332 C CA . SER A 1 283 ? -4.722 7.698 -34.539 1.00 74.25 283 SER A CA 1
ATOM 2333 C C . SER A 1 283 ? -6.186 8.168 -34.607 1.00 74.25 283 SER A C 1
ATOM 2335 O O . SER A 1 283 ? -6.761 8.609 -33.611 1.00 74.25 283 SER A O 1
ATOM 2337 N N . LYS A 1 284 ? -6.822 8.035 -35.785 1.00 70.56 284 LYS A N 1
ATOM 2338 C CA . LYS A 1 284 ? -8.269 8.297 -35.947 1.00 70.56 284 LYS A CA 1
ATOM 2339 C C . LYS A 1 284 ? -9.129 7.405 -35.044 1.00 70.56 284 LYS A C 1
ATOM 2341 O O . LYS A 1 284 ? -10.231 7.803 -34.683 1.00 70.56 284 LYS A O 1
ATOM 2346 N N . GLN A 1 285 ? -8.632 6.223 -34.679 1.00 74.44 285 GLN A N 1
ATOM 2347 C CA . GLN A 1 285 ? -9.242 5.360 -33.675 1.00 74.44 285 GLN A CA 1
ATOM 2348 C C . GLN A 1 285 ? -8.504 5.535 -32.346 1.00 74.44 285 GLN A C 1
ATOM 2350 O O . GLN A 1 285 ? -7.398 5.026 -32.155 1.00 74.44 285 GLN A O 1
ATOM 2355 N N . LYS A 1 286 ? -9.106 6.309 -31.441 1.00 86.69 286 LYS A N 1
ATOM 2356 C CA . LYS A 1 286 ? -8.602 6.498 -30.079 1.00 86.69 286 LYS A CA 1
ATOM 2357 C C . LYS A 1 286 ? -9.117 5.379 -29.186 1.00 86.69 286 LYS A C 1
ATOM 2359 O O . LYS A 1 286 ? -10.304 5.057 -29.226 1.00 86.69 286 LYS A O 1
ATOM 2364 N N . ALA A 1 287 ? -8.240 4.818 -28.364 1.00 91.19 287 ALA A N 1
ATOM 2365 C CA . ALA A 1 287 ? -8.651 3.870 -27.343 1.00 91.19 287 ALA A CA 1
ATOM 2366 C C . ALA A 1 287 ? -9.338 4.619 -26.201 1.00 91.19 287 ALA A C 1
ATOM 2368 O O . ALA A 1 287 ? -8.851 5.654 -25.743 1.00 91.19 287 ALA A O 1
ATOM 2369 N N . LYS A 1 288 ? -10.472 4.092 -25.742 1.00 92.06 288 LYS A N 1
ATOM 2370 C CA . LYS A 1 288 ? -11.210 4.641 -24.608 1.00 92.06 288 LYS A CA 1
ATOM 2371 C C . LYS A 1 288 ? -10.783 3.911 -23.338 1.00 92.06 288 LYS A C 1
ATOM 2373 O O . LYS A 1 288 ? -11.028 2.716 -23.214 1.00 92.06 288 LYS A O 1
ATOM 2378 N N . LEU A 1 289 ? -10.174 4.634 -22.407 1.00 93.94 289 LEU A N 1
ATOM 2379 C CA . LEU A 1 289 ? -9.789 4.140 -21.083 1.00 93.94 289 LEU A CA 1
ATOM 2380 C C . LEU A 1 289 ? -10.534 4.931 -20.008 1.00 93.94 289 LEU A C 1
ATOM 2382 O O . LEU A 1 289 ? -10.871 6.093 -20.217 1.00 93.94 289 LEU A O 1
ATOM 2386 N N . VAL A 1 290 ? -10.823 4.313 -18.870 1.00 93.44 290 VAL A N 1
ATOM 2387 C CA . VAL A 1 290 ? -11.626 4.908 -17.794 1.00 93.44 290 VAL A CA 1
ATOM 2388 C C . VAL A 1 290 ? -10.861 4.934 -16.478 1.00 93.44 290 VAL A C 1
ATOM 2390 O O . VAL A 1 290 ? -10.058 4.046 -16.185 1.00 93.44 290 VAL A O 1
ATOM 2393 N N . GLY A 1 291 ? -11.090 5.975 -15.682 1.00 91.31 291 GLY A N 1
ATOM 2394 C CA . GLY A 1 291 ? -10.357 6.225 -14.447 1.00 91.31 291 GLY A CA 1
ATOM 2395 C C . GLY A 1 291 ? -11.225 6.729 -13.305 1.00 91.31 291 GLY A C 1
ATOM 2396 O O . GLY A 1 291 ? -12.363 7.146 -13.518 1.00 91.31 291 GLY A O 1
ATOM 2397 N N . VAL A 1 292 ? -10.662 6.690 -12.096 1.00 89.38 292 VAL A N 1
ATOM 2398 C CA . VAL A 1 292 ? -11.267 7.280 -10.895 1.00 89.38 292 VAL A CA 1
ATOM 2399 C C . VAL A 1 292 ? -10.474 8.516 -10.489 1.00 89.38 292 VAL A C 1
ATOM 2401 O O . VAL A 1 292 ? -9.386 8.414 -9.916 1.00 89.38 292 VAL A O 1
ATOM 2404 N N . ARG A 1 293 ? -11.024 9.701 -10.752 1.00 87.19 293 ARG A N 1
ATOM 2405 C CA . ARG A 1 293 ? -10.384 11.012 -10.588 1.00 87.19 293 ARG A CA 1
ATOM 2406 C C . ARG A 1 293 ? -9.717 11.183 -9.228 1.00 87.19 293 ARG A C 1
ATOM 2408 O O . ARG A 1 293 ? -8.575 11.632 -9.148 1.00 87.19 293 ARG A O 1
ATOM 2415 N N . ALA A 1 294 ? -10.423 10.784 -8.172 1.00 79.12 294 ALA A N 1
ATOM 2416 C CA . ALA A 1 294 ? -9.950 10.884 -6.797 1.00 79.12 294 ALA A CA 1
ATOM 2417 C C . ALA A 1 294 ? -8.697 10.034 -6.542 1.00 79.12 294 ALA A C 1
ATOM 2419 O O . ALA A 1 294 ? -7.786 10.483 -5.853 1.00 79.12 294 ALA A O 1
ATOM 2420 N N . ILE A 1 295 ? -8.624 8.829 -7.115 1.00 83.94 295 ILE A N 1
ATOM 2421 C CA . ILE A 1 295 ? -7.465 7.943 -6.958 1.00 83.94 295 ILE A CA 1
ATOM 2422 C C . ILE A 1 295 ? -6.275 8.514 -7.736 1.00 83.94 295 ILE A C 1
ATOM 2424 O O . ILE A 1 295 ? -5.186 8.655 -7.180 1.00 83.94 295 ILE A O 1
ATOM 2428 N N . LEU A 1 296 ? -6.500 8.920 -8.990 1.00 87.75 296 LEU A N 1
ATOM 2429 C CA . LEU A 1 296 ? -5.455 9.472 -9.859 1.00 87.75 296 LEU A CA 1
ATOM 2430 C C . LEU A 1 296 ? -4.842 10.752 -9.277 1.00 87.75 296 LEU A C 1
ATOM 2432 O O . LEU A 1 296 ? -3.622 10.866 -9.193 1.00 87.75 296 LEU A O 1
ATOM 2436 N N . GLY A 1 297 ? -5.678 11.685 -8.809 1.00 80.56 297 GLY A N 1
ATOM 2437 C CA . GLY A 1 297 ? -5.223 12.957 -8.243 1.00 80.56 297 GLY A CA 1
ATOM 2438 C C . GLY A 1 297 ? -4.493 12.830 -6.902 1.00 80.56 297 GLY A C 1
ATOM 2439 O O . GLY A 1 297 ? -3.721 13.712 -6.548 1.00 80.56 297 GLY A O 1
ATOM 2440 N N . VAL A 1 298 ? -4.700 11.744 -6.151 1.00 80.44 298 VAL A N 1
ATOM 2441 C CA . VAL A 1 298 ? -3.929 11.471 -4.923 1.00 80.44 298 VAL A CA 1
ATOM 2442 C C . VAL A 1 298 ? -2.559 10.873 -5.237 1.00 80.44 298 VAL A C 1
ATOM 2444 O O . VAL A 1 298 ? -1.619 11.061 -4.469 1.00 80.44 298 VAL A O 1
ATOM 2447 N N . ARG A 1 299 ? -2.444 10.133 -6.343 1.00 82.81 299 ARG A N 1
ATOM 2448 C CA . ARG A 1 299 ? -1.240 9.369 -6.699 1.00 82.81 299 ARG A CA 1
ATOM 2449 C C . ARG A 1 299 ? -0.307 10.094 -7.662 1.00 82.81 299 ARG A C 1
ATOM 2451 O O . ARG A 1 299 ? 0.854 9.718 -7.747 1.00 82.81 299 ARG A O 1
ATOM 2458 N N . SER A 1 300 ? -0.788 11.115 -8.363 1.00 86.44 300 SER A N 1
ATOM 2459 C CA . SER A 1 300 ? 0.029 11.950 -9.239 1.00 86.44 300 SER A CA 1
ATOM 2460 C C . SER A 1 300 ? -0.403 13.403 -9.143 1.00 86.44 300 SER A C 1
ATOM 2462 O O . SER A 1 300 ? -1.572 13.748 -9.339 1.00 86.44 300 SER A O 1
ATOM 2464 N N . ARG A 1 301 ? 0.581 14.271 -8.916 1.00 82.12 301 ARG A N 1
ATOM 2465 C CA . ARG A 1 301 ? 0.393 15.718 -8.922 1.00 82.12 301 ARG A CA 1
ATOM 2466 C C . ARG A 1 301 ? -0.064 16.227 -10.289 1.00 82.12 301 ARG A C 1
ATOM 2468 O O . ARG A 1 301 ? -0.933 17.090 -10.357 1.00 82.12 301 ARG A O 1
ATOM 2475 N N . VAL A 1 302 ? 0.475 15.668 -11.372 1.00 87.62 302 VAL A N 1
ATOM 2476 C CA . VAL A 1 302 ? 0.096 16.041 -12.742 1.00 87.62 302 VAL A CA 1
ATOM 2477 C C . VAL A 1 302 ? -1.372 15.706 -12.996 1.00 87.62 302 VAL A C 1
ATOM 2479 O O . VAL A 1 302 ? -2.113 16.542 -13.510 1.00 87.62 302 VAL A O 1
ATOM 2482 N N . PHE A 1 303 ? -1.840 14.534 -12.552 1.00 89.12 303 PHE A N 1
ATOM 2483 C CA . PHE A 1 303 ? -3.267 14.207 -12.598 1.00 89.12 303 PHE A CA 1
ATOM 2484 C C . PHE A 1 303 ? -4.094 15.111 -11.679 1.00 89.12 303 PHE A C 1
ATOM 2486 O O . PHE A 1 303 ? -5.186 15.517 -12.062 1.00 89.12 303 PHE A O 1
ATOM 2493 N N . GLN A 1 304 ? -3.592 15.492 -10.503 1.00 82.94 304 GLN A N 1
ATOM 2494 C CA . GLN A 1 304 ? -4.280 16.438 -9.622 1.00 82.94 304 GLN A CA 1
ATOM 2495 C C . GLN A 1 304 ? -4.497 17.803 -10.301 1.00 82.94 304 GLN A C 1
ATOM 2497 O O . GLN A 1 304 ? -5.608 18.338 -10.296 1.00 82.94 304 GLN A O 1
ATOM 2502 N N . GLU A 1 305 ? -3.458 18.346 -10.932 1.00 83.62 305 GLU A N 1
ATOM 2503 C CA . GLU A 1 305 ? -3.492 19.615 -11.666 1.00 83.62 305 GLU A CA 1
ATOM 2504 C C . GLU A 1 305 ? -4.367 19.528 -12.928 1.00 83.62 305 GLU A C 1
ATOM 2506 O O . GLU A 1 305 ? -5.155 20.439 -13.218 1.00 83.62 305 GLU A O 1
ATOM 2511 N N . MET A 1 306 ? -4.276 18.416 -13.661 1.00 85.88 306 MET A N 1
ATOM 2512 C CA . MET A 1 306 ? -5.074 18.154 -14.859 1.00 85.88 306 MET A CA 1
ATOM 2513 C C . MET A 1 306 ? -6.567 18.029 -14.532 1.00 85.88 306 MET A C 1
ATOM 2515 O O . MET A 1 306 ? -7.394 18.614 -15.226 1.00 85.88 306 MET A O 1
ATOM 2519 N N . LEU A 1 307 ? -6.911 17.304 -13.465 1.00 85.50 307 LEU A N 1
ATOM 2520 C CA . LEU A 1 307 ? -8.286 16.913 -13.150 1.00 85.50 307 LEU A CA 1
ATOM 2521 C C . LEU A 1 307 ? -9.022 17.890 -12.224 1.00 85.50 307 LEU A C 1
ATOM 2523 O O . LEU A 1 307 ? -10.252 17.923 -12.252 1.00 85.50 307 LEU A O 1
ATOM 2527 N N . TYR A 1 308 ? -8.303 18.652 -11.393 1.00 78.88 308 TYR A N 1
ATOM 2528 C CA . TYR A 1 308 ? -8.892 19.572 -10.407 1.00 78.88 308 TYR A CA 1
ATOM 2529 C C . TYR A 1 308 ? -8.434 21.030 -10.564 1.00 78.88 308 TYR A C 1
ATOM 2531 O O . TYR A 1 308 ? -9.022 21.919 -9.948 1.00 78.88 308 TYR A O 1
ATOM 2539 N N . GLY A 1 309 ? -7.391 21.299 -11.359 1.00 69.94 309 GLY A N 1
ATOM 2540 C CA . GLY A 1 309 ? -6.863 22.656 -11.560 1.00 69.94 309 GLY A CA 1
ATOM 2541 C C . GLY A 1 309 ? -6.065 23.232 -10.391 1.00 69.94 309 GLY A C 1
ATOM 2542 O O . GLY A 1 309 ? -5.747 24.416 -10.408 1.00 69.94 309 GLY A O 1
ATOM 2543 N N . ILE A 1 310 ? -5.729 22.421 -9.384 1.00 65.00 310 ILE A N 1
ATOM 2544 C CA . ILE A 1 310 ? -5.030 22.878 -8.178 1.00 65.00 310 ILE A CA 1
ATOM 2545 C C . ILE A 1 310 ? -3.518 22.905 -8.435 1.00 65.00 310 ILE A C 1
ATOM 2547 O O . ILE A 1 310 ? -2.875 21.863 -8.372 1.00 65.00 310 ILE A O 1
ATOM 2551 N N . GLN A 1 311 ? -2.929 24.084 -8.648 1.00 55.22 311 GLN A N 1
ATOM 2552 C CA . GLN A 1 311 ? -1.470 24.250 -8.602 1.00 55.22 311 GLN A CA 1
ATOM 2553 C C . GLN A 1 311 ? -0.998 24.256 -7.143 1.00 55.22 311 GLN A C 1
ATOM 2555 O O . GLN A 1 311 ? -1.256 25.198 -6.389 1.00 55.22 311 GLN A O 1
ATOM 2560 N N . THR A 1 312 ? -0.299 23.207 -6.711 1.00 49.19 312 THR A N 1
ATOM 2561 C CA . THR A 1 312 ? 0.322 23.189 -5.381 1.00 49.19 312 THR A CA 1
ATOM 2562 C C . THR A 1 312 ? 1.624 24.002 -5.429 1.00 49.19 312 THR A C 1
ATOM 2564 O O . THR A 1 312 ? 2.617 23.594 -6.016 1.00 49.19 312 THR A O 1
ATOM 2567 N N . GLY A 1 313 ? 1.647 25.199 -4.837 1.00 39.62 313 GLY A N 1
ATOM 2568 C CA . GLY A 1 313 ? 2.788 26.136 -4.877 1.00 39.62 313 GLY A CA 1
ATOM 2569 C C . GLY A 1 313 ? 4.086 25.688 -4.177 1.00 39.62 313 GLY A C 1
ATOM 2570 O O . GLY A 1 313 ? 4.919 26.529 -3.863 1.00 39.62 313 GLY A O 1
ATOM 2571 N N . PHE A 1 314 ? 4.276 24.394 -3.916 1.00 35.28 314 PHE A N 1
ATOM 2572 C CA . PHE A 1 314 ? 5.524 23.834 -3.403 1.00 35.28 314 PHE A CA 1
ATOM 2573 C C . PHE A 1 314 ? 6.163 22.967 -4.488 1.00 35.28 314 PHE A C 1
ATOM 2575 O O . PHE A 1 314 ? 5.661 21.892 -4.812 1.00 35.28 314 PHE A O 1
ATOM 2582 N N . GLY A 1 315 ? 7.262 23.440 -5.076 1.00 32.66 315 GLY A N 1
ATOM 2583 C CA . GLY A 1 315 ? 8.132 22.595 -5.888 1.00 32.66 315 GLY A CA 1
ATOM 2584 C C . GLY A 1 315 ? 8.799 21.559 -4.987 1.00 32.66 315 GLY A C 1
ATOM 2585 O O . GLY A 1 315 ? 9.517 21.925 -4.058 1.00 32.66 315 GLY A O 1
ATOM 2586 N N . SER A 1 316 ? 8.550 20.273 -5.236 1.00 33.28 316 SER A N 1
ATOM 2587 C CA . SER A 1 316 ? 9.452 19.231 -4.741 1.00 33.28 316 SER A CA 1
ATOM 2588 C C . SER A 1 316 ? 10.805 19.435 -5.429 1.00 33.28 316 SER A C 1
ATOM 2590 O O . SER A 1 316 ? 10.810 19.764 -6.620 1.00 33.28 316 SER A O 1
ATOM 2592 N N . PRO A 1 317 ? 11.948 19.262 -4.740 1.00 33.91 317 PRO A N 1
ATOM 2593 C CA . PRO A 1 317 ? 13.231 19.240 -5.424 1.00 33.91 317 PRO A CA 1
ATOM 2594 C C . PRO A 1 317 ? 13.166 18.152 -6.497 1.00 33.91 317 PRO A C 1
ATOM 2596 O O . PRO A 1 317 ? 12.871 16.993 -6.196 1.00 33.91 317 PRO A O 1
ATOM 2599 N N . GLN A 1 318 ? 13.372 18.538 -7.756 1.00 38.03 318 GLN A N 1
ATOM 2600 C CA . GLN A 1 318 ? 13.537 17.580 -8.838 1.00 38.03 318 GLN A CA 1
ATOM 2601 C C . GLN A 1 318 ? 14.811 16.798 -8.538 1.00 38.03 318 GLN A C 1
ATOM 2603 O O . GLN A 1 318 ? 15.910 17.334 -8.656 1.00 38.03 318 GLN A O 1
ATOM 2608 N N . VAL A 1 319 ? 14.658 15.566 -8.059 1.00 46.00 319 VAL A N 1
ATOM 2609 C CA . VAL A 1 319 ? 15.785 14.655 -7.875 1.00 46.00 319 VAL A CA 1
ATOM 2610 C C . VAL A 1 319 ? 16.246 14.268 -9.280 1.00 46.00 319 VAL A C 1
ATOM 2612 O O . VAL A 1 319 ? 15.450 13.676 -10.014 1.00 46.00 319 VAL A O 1
ATOM 2615 N N . PRO A 1 320 ? 17.480 14.607 -9.693 1.00 46.75 320 PRO A N 1
ATOM 2616 C CA . PRO A 1 320 ? 17.974 14.262 -11.018 1.00 46.75 320 PRO A CA 1
ATOM 2617 C C . PRO A 1 320 ? 17.893 12.751 -11.237 1.00 46.75 320 PRO A C 1
ATOM 2619 O O . PRO A 1 320 ? 18.179 11.970 -10.328 1.00 46.75 320 PRO A O 1
ATOM 2622 N N . VAL A 1 321 ? 17.532 12.318 -12.444 1.00 49.31 321 VAL A N 1
ATOM 2623 C CA . VAL A 1 321 ? 17.377 10.887 -12.748 1.00 49.31 321 VAL A CA 1
ATOM 2624 C C . VAL A 1 321 ? 18.702 10.128 -12.549 1.00 49.31 321 VAL A C 1
ATOM 2626 O O . VAL A 1 321 ? 18.703 9.033 -11.987 1.00 49.31 321 VAL A O 1
ATOM 2629 N N . ALA A 1 322 ? 19.844 10.778 -12.790 1.00 48.56 322 ALA A N 1
ATOM 2630 C CA . ALA A 1 322 ? 21.170 10.292 -12.397 1.00 48.56 322 ALA A CA 1
ATOM 2631 C C . ALA A 1 322 ? 21.303 9.941 -10.895 1.00 48.56 322 ALA A C 1
ATOM 2633 O O . ALA A 1 322 ? 21.969 8.969 -10.539 1.00 48.56 322 ALA A O 1
ATOM 2634 N N . GLU A 1 323 ? 20.644 10.687 -10.004 1.00 50.84 323 GLU A N 1
ATOM 2635 C CA . GLU A 1 323 ? 20.621 10.423 -8.561 1.00 50.84 323 GLU A CA 1
ATOM 2636 C C . GLU A 1 323 ? 19.669 9.264 -8.210 1.00 50.84 323 GLU A C 1
ATOM 2638 O O . GLU A 1 323 ? 19.951 8.485 -7.301 1.00 50.84 323 GLU A O 1
ATOM 2643 N N . LEU A 1 324 ? 18.577 9.078 -8.965 1.00 49.41 324 LEU A N 1
ATOM 2644 C CA . LEU A 1 324 ? 17.700 7.901 -8.862 1.00 49.41 324 LEU A CA 1
ATOM 2645 C C . LEU A 1 324 ? 18.399 6.617 -9.344 1.00 49.41 324 LEU A C 1
ATOM 2647 O O . LEU A 1 324 ? 18.233 5.564 -8.727 1.00 49.41 324 LEU A O 1
ATOM 2651 N N . LEU A 1 325 ? 19.217 6.706 -10.398 1.00 45.28 325 LEU A N 1
ATOM 2652 C CA . LEU A 1 325 ? 20.033 5.607 -10.933 1.00 45.28 325 LEU A CA 1
ATOM 2653 C C . LEU A 1 325 ? 21.205 5.220 -10.021 1.00 45.28 325 LEU A C 1
ATOM 2655 O O . LEU A 1 325 ? 21.645 4.066 -10.037 1.00 45.28 325 LEU A O 1
ATOM 2659 N N . ALA A 1 326 ? 21.698 6.168 -9.221 1.00 45.84 326 ALA A N 1
ATOM 2660 C CA . ALA A 1 326 ? 22.745 5.946 -8.228 1.00 45.84 326 ALA A CA 1
ATOM 2661 C C . ALA A 1 326 ? 22.225 5.292 -6.930 1.00 45.84 326 ALA A C 1
ATOM 2663 O O . ALA A 1 326 ? 23.023 4.799 -6.130 1.00 45.84 326 ALA A O 1
ATOM 2664 N N . ARG A 1 327 ? 20.901 5.249 -6.708 1.00 43.53 327 ARG A N 1
ATOM 2665 C CA . ARG A 1 327 ? 20.295 4.650 -5.506 1.00 43.53 327 ARG A CA 1
ATOM 2666 C C . ARG A 1 327 ? 20.271 3.117 -5.590 1.00 43.53 327 ARG A C 1
ATOM 2668 O O . ARG A 1 327 ? 19.788 2.561 -6.578 1.00 43.53 327 ARG A O 1
ATOM 2675 N N . PRO A 1 328 ? 20.726 2.400 -4.549 1.00 35.72 328 PRO A N 1
ATOM 2676 C CA . PRO A 1 328 ? 20.636 0.952 -4.523 1.00 35.72 328 PRO A CA 1
ATOM 2677 C C . PRO A 1 328 ? 19.225 0.439 -4.184 1.00 35.72 328 PRO A C 1
ATOM 2679 O O . PRO A 1 328 ? 18.408 1.101 -3.551 1.00 35.72 328 PRO A O 1
ATOM 2682 N N . VAL A 1 329 ? 18.978 -0.781 -4.649 1.00 37.25 329 VAL A N 1
ATOM 2683 C CA . VAL A 1 329 ? 17.699 -1.485 -4.836 1.00 37.25 329 VAL A CA 1
ATOM 2684 C C . VAL A 1 329 ? 17.056 -1.990 -3.528 1.00 37.25 329 VAL A C 1
ATOM 2686 O O . VAL A 1 329 ? 17.768 -2.551 -2.696 1.00 37.25 329 VAL A O 1
ATOM 2689 N N . PRO A 1 330 ? 15.715 -1.966 -3.380 1.00 30.11 330 PRO A N 1
ATOM 2690 C CA . PRO A 1 330 ? 14.961 -2.911 -2.553 1.00 30.11 330 PRO A CA 1
ATOM 2691 C C . PRO A 1 330 ? 14.540 -4.158 -3.361 1.00 30.11 330 PRO A C 1
ATOM 2693 O O . PRO A 1 330 ? 13.931 -4.051 -4.421 1.00 30.11 330 PRO A O 1
ATOM 2696 N N . THR A 1 331 ? 14.860 -5.361 -2.878 1.00 35.06 331 THR A N 1
ATOM 2697 C CA . THR A 1 331 ? 14.516 -6.638 -3.541 1.00 35.06 331 THR A CA 1
ATOM 2698 C C . THR A 1 331 ? 13.006 -6.906 -3.586 1.00 35.06 331 THR A C 1
ATOM 2700 O O . THR A 1 331 ? 12.356 -6.941 -2.540 1.00 35.06 331 THR A O 1
ATOM 2703 N N . LEU A 1 332 ? 12.483 -7.202 -4.782 1.00 28.36 332 LEU A N 1
ATOM 2704 C CA . LEU A 1 332 ? 11.168 -7.811 -5.011 1.00 28.36 332 LEU A CA 1
ATOM 2705 C C . LEU A 1 332 ? 11.228 -9.317 -4.695 1.00 28.36 332 LEU A C 1
ATOM 2707 O O . LEU A 1 332 ? 12.013 -10.055 -5.291 1.00 28.36 332 LEU A O 1
ATOM 2711 N N . LEU A 1 333 ? 10.405 -9.783 -3.752 1.00 27.28 333 LEU A N 1
ATOM 2712 C CA . LEU A 1 333 ? 10.214 -11.210 -3.480 1.00 27.28 333 LEU A CA 1
ATOM 2713 C C . LEU A 1 333 ? 9.295 -11.813 -4.552 1.00 27.28 333 LEU A C 1
ATOM 2715 O O . LEU A 1 333 ? 8.141 -11.411 -4.671 1.00 27.28 333 LEU A O 1
ATOM 2719 N N . SER A 1 334 ? 9.798 -12.790 -5.308 1.00 25.84 334 SER A N 1
ATOM 2720 C CA . SER A 1 334 ? 8.964 -13.678 -6.131 1.00 25.84 334 SER A CA 1
ATOM 2721 C C . SER A 1 334 ? 8.394 -14.824 -5.278 1.00 25.84 334 SER A C 1
ATOM 2723 O O . SER A 1 334 ? 9.060 -15.261 -4.335 1.00 25.84 334 SER A O 1
ATOM 2725 N N . PRO A 1 335 ? 7.189 -15.343 -5.582 1.00 30.53 335 PRO A N 1
ATOM 2726 C CA . PRO A 1 335 ? 6.555 -16.389 -4.792 1.00 30.53 335 PRO A CA 1
ATOM 2727 C C . PRO A 1 335 ? 7.103 -17.764 -5.198 1.00 30.53 335 PRO A C 1
ATOM 2729 O O . PRO A 1 335 ? 6.806 -18.262 -6.281 1.00 30.53 335 PRO A O 1
ATOM 2732 N N . GLN A 1 336 ? 7.886 -18.403 -4.327 1.00 27.69 336 GLN A N 1
ATOM 2733 C CA . GLN A 1 336 ? 8.176 -19.835 -4.436 1.00 27.69 336 GLN A CA 1
ATOM 2734 C C . GLN A 1 336 ? 7.413 -20.615 -3.364 1.00 27.69 336 GLN A C 1
ATOM 2736 O O . GLN A 1 336 ? 7.466 -20.318 -2.171 1.00 27.69 336 GLN A O 1
ATOM 2741 N N . GLN A 1 337 ? 6.671 -21.611 -3.843 1.00 33.06 337 GLN A N 1
ATOM 2742 C CA . GLN A 1 337 ? 5.928 -22.602 -3.080 1.00 33.06 337 GLN A CA 1
ATOM 2743 C C . GLN A 1 337 ? 6.880 -23.462 -2.235 1.00 33.06 337 GLN A C 1
ATOM 2745 O O . GLN A 1 337 ? 7.696 -24.185 -2.794 1.00 33.06 337 GLN A O 1
ATOM 2750 N N . SER A 1 338 ? 6.715 -23.456 -0.908 1.00 27.70 338 SER A N 1
ATOM 2751 C CA . SER A 1 338 ? 7.011 -24.621 -0.056 1.00 27.70 338 SER A CA 1
ATOM 2752 C C . SER A 1 338 ? 6.513 -24.418 1.386 1.00 27.70 338 SER A C 1
ATOM 2754 O O . SER A 1 338 ? 7.131 -23.721 2.190 1.00 27.70 338 SER A O 1
ATOM 2756 N N . ARG A 1 339 ? 5.418 -25.090 1.744 1.00 26.22 339 ARG A N 1
ATOM 2757 C CA . ARG A 1 339 ? 5.223 -25.716 3.071 1.00 26.22 339 ARG A CA 1
ATOM 2758 C C . ARG A 1 339 ? 5.309 -27.240 2.840 1.00 26.22 339 ARG A C 1
ATOM 2760 O O . ARG A 1 339 ? 5.029 -27.634 1.708 1.00 26.22 339 ARG A O 1
ATOM 2767 N N . PRO A 1 340 ? 5.621 -28.109 3.831 1.00 39.09 340 PRO A N 1
ATOM 2768 C CA . PRO A 1 340 ? 5.518 -27.889 5.281 1.00 39.09 340 PRO A CA 1
ATOM 2769 C C . PRO A 1 340 ? 6.702 -28.427 6.130 1.00 39.09 340 PRO A C 1
ATOM 2771 O O . PRO A 1 340 ? 7.454 -29.293 5.700 1.00 39.09 340 PRO A O 1
ATOM 2774 N N . LYS A 1 341 ? 6.802 -27.982 7.393 1.00 27.95 341 LYS A N 1
ATOM 2775 C CA . LYS A 1 341 ? 6.658 -28.818 8.613 1.00 27.95 341 LYS A CA 1
ATOM 2776 C C . LYS A 1 341 ? 7.038 -28.021 9.867 1.00 27.95 341 LYS A C 1
ATOM 2778 O O . LYS A 1 341 ? 8.151 -27.538 10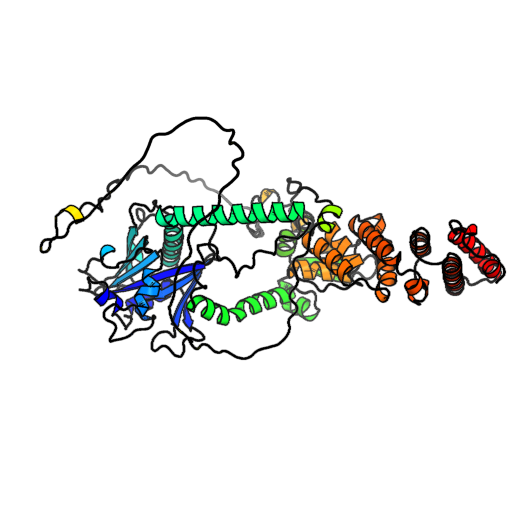.027 1.00 27.95 341 LYS A O 1
ATOM 2783 N N . SER A 1 342 ? 6.065 -27.917 10.765 1.00 28.23 342 SER A N 1
ATOM 2784 C CA . SER A 1 342 ? 6.196 -27.441 12.136 1.00 28.23 342 SER A CA 1
ATOM 2785 C C . SER A 1 342 ? 6.879 -28.494 13.011 1.00 28.23 342 SER A C 1
ATOM 2787 O O . SER A 1 342 ? 6.403 -29.626 13.079 1.00 28.23 342 SER A O 1
ATOM 2789 N N . SER A 1 343 ? 7.901 -28.096 13.762 1.00 25.95 343 SER A N 1
ATOM 2790 C CA . SER A 1 343 ? 8.326 -28.802 14.972 1.00 25.95 343 SER A CA 1
ATOM 2791 C C . SER A 1 343 ? 8.528 -27.773 16.078 1.00 25.95 343 SER A C 1
ATOM 2793 O O . SER A 1 343 ? 9.596 -27.191 16.228 1.00 25.95 343 SER A O 1
ATOM 2795 N N . ASN A 1 344 ? 7.451 -27.527 16.825 1.00 29.23 344 ASN A N 1
ATOM 2796 C CA . ASN A 1 344 ? 7.509 -26.917 18.145 1.00 29.23 344 ASN A CA 1
ATOM 2797 C C . ASN A 1 344 ? 7.706 -28.051 19.153 1.00 29.23 344 ASN A C 1
ATOM 2799 O O . ASN A 1 344 ? 6.728 -28.673 19.564 1.00 29.23 344 ASN A O 1
ATOM 2803 N N . PHE A 1 345 ? 8.951 -28.315 19.542 1.00 27.06 345 PHE A N 1
ATOM 2804 C CA . PHE A 1 345 ? 9.255 -28.982 20.803 1.00 27.06 345 PHE A CA 1
ATOM 2805 C C . PHE A 1 345 ? 10.524 -28.378 21.404 1.00 27.06 345 PHE A C 1
ATOM 2807 O O . PHE A 1 345 ? 11.517 -28.174 20.708 1.00 27.06 345 PHE A O 1
ATOM 2814 N N . LEU A 1 346 ? 10.440 -28.050 22.695 1.00 25.88 346 LEU A N 1
ATOM 2815 C CA . LEU A 1 346 ? 11.557 -27.615 23.525 1.00 25.88 346 LEU A CA 1
ATOM 2816 C C . LEU A 1 346 ? 12.607 -28.733 23.575 1.00 25.88 346 LEU A C 1
ATOM 2818 O O . LEU A 1 346 ? 12.287 -29.846 23.988 1.00 25.88 346 LEU A O 1
ATOM 2822 N N . GLN A 1 347 ? 13.855 -28.413 23.245 1.00 27.42 347 GLN A N 1
ATOM 2823 C CA . GLN A 1 347 ? 15.013 -29.167 23.715 1.00 27.42 347 GLN A CA 1
ATOM 2824 C C . GLN A 1 347 ? 15.885 -28.215 24.532 1.00 27.42 347 GLN A C 1
ATOM 2826 O O . GLN A 1 347 ? 16.410 -27.231 24.016 1.00 27.42 347 GLN A O 1
ATOM 2831 N N . VAL A 1 348 ? 15.963 -28.495 25.830 1.00 28.28 348 VAL A N 1
ATOM 2832 C CA . VAL A 1 348 ? 16.957 -27.945 26.756 1.00 28.28 348 VAL A CA 1
ATOM 2833 C C . VAL A 1 348 ? 18.064 -28.992 26.846 1.00 28.28 348 VAL A C 1
ATOM 2835 O O . VAL A 1 348 ? 17.737 -30.174 26.973 1.00 28.28 348 VAL A O 1
ATOM 2838 N N . PRO A 1 349 ? 19.340 -28.594 26.746 1.00 27.36 349 PRO A N 1
ATOM 2839 C CA . PRO A 1 349 ? 20.256 -29.045 27.795 1.00 27.36 349 PRO A CA 1
ATOM 2840 C C . PRO A 1 349 ? 21.220 -27.960 28.312 1.00 27.36 349 PRO A C 1
ATOM 2842 O O . PRO A 1 349 ? 21.904 -27.279 27.552 1.00 27.36 349 PRO A O 1
ATOM 2845 N N . ASP A 1 350 ? 21.204 -27.873 29.641 1.00 24.34 350 ASP A N 1
ATOM 2846 C CA . ASP A 1 350 ? 22.259 -27.689 30.643 1.00 24.34 350 ASP A CA 1
ATOM 2847 C C . ASP A 1 350 ? 23.226 -26.488 30.661 1.00 24.34 350 ASP A C 1
ATOM 2849 O O . ASP A 1 350 ? 24.003 -26.185 29.759 1.00 24.34 350 ASP A O 1
ATOM 2853 N N . ILE A 1 351 ? 23.169 -25.843 31.831 1.00 30.69 351 ILE A N 1
ATOM 2854 C CA . ILE A 1 351 ? 24.108 -24.896 32.426 1.00 30.69 351 ILE A CA 1
ATOM 2855 C C . ILE A 1 351 ? 25.373 -25.651 32.839 1.00 30.69 351 ILE A C 1
ATOM 2857 O O . ILE A 1 351 ? 25.264 -26.607 33.591 1.00 30.69 351 ILE A O 1
ATOM 2861 N N . GLU A 1 352 ? 26.543 -25.164 32.414 1.00 25.47 352 GLU A N 1
ATOM 2862 C CA . GLU A 1 352 ? 27.790 -25.112 33.199 1.00 25.47 352 GLU A CA 1
ATOM 2863 C C . GLU A 1 352 ? 28.893 -24.414 32.375 1.00 25.47 352 GLU A C 1
ATOM 2865 O O . GLU A 1 352 ? 29.316 -24.890 31.325 1.00 25.47 352 GLU A O 1
ATOM 2870 N N . SER A 1 353 ? 29.335 -23.214 32.777 1.00 26.91 353 SER A N 1
ATOM 2871 C CA . SER A 1 353 ? 30.717 -22.910 33.235 1.00 26.91 353 SER A CA 1
ATOM 2872 C C . SER A 1 353 ? 31.194 -21.552 32.615 1.00 26.91 353 SER A C 1
ATOM 2874 O O . SER A 1 353 ? 30.436 -20.959 31.844 1.00 26.91 353 SER A O 1
ATOM 2876 N N . PRO A 1 354 ? 32.308 -20.907 33.041 1.00 27.48 354 PRO A N 1
ATOM 2877 C CA . PRO A 1 354 ? 32.295 -19.532 33.565 1.00 27.48 354 PRO A CA 1
ATOM 2878 C C . PRO A 1 354 ? 32.909 -18.454 32.639 1.00 27.48 354 PRO A C 1
ATOM 2880 O O . PRO A 1 354 ? 33.637 -18.736 31.693 1.00 27.48 354 PRO A O 1
ATOM 2883 N N . ARG A 1 355 ? 32.656 -17.173 32.970 1.00 25.72 355 ARG A N 1
ATOM 2884 C CA . ARG A 1 355 ? 33.250 -15.969 32.335 1.00 25.72 355 ARG A CA 1
ATOM 2885 C C . ARG A 1 355 ? 34.788 -15.968 32.341 1.00 25.72 355 ARG A C 1
ATOM 2887 O O . ARG A 1 355 ? 35.366 -16.272 33.384 1.00 25.72 355 ARG A O 1
ATOM 2894 N N . PRO A 1 356 ? 35.419 -15.322 31.342 1.00 27.09 356 PRO A N 1
ATOM 2895 C CA . PRO A 1 356 ? 36.678 -14.614 31.531 1.00 27.09 356 PRO A CA 1
ATOM 2896 C C . PRO A 1 356 ? 36.511 -13.085 31.585 1.00 27.09 356 PRO A C 1
ATOM 2898 O O . PRO A 1 356 ? 35.543 -12.495 31.102 1.00 27.09 356 PRO A O 1
ATOM 2901 N N . LYS A 1 357 ? 37.483 -12.472 32.264 1.00 25.02 357 LYS A N 1
ATOM 2902 C CA . LYS A 1 357 ? 37.657 -11.050 32.576 1.00 25.02 357 LYS A CA 1
ATOM 2903 C C . LYS A 1 357 ? 38.402 -10.301 31.453 1.00 25.02 357 LYS A C 1
ATOM 2905 O O . LYS A 1 357 ? 39.038 -10.911 30.604 1.00 25.02 357 LYS A O 1
ATOM 2910 N N . SER A 1 358 ? 38.396 -8.974 31.619 1.00 27.20 358 SER A N 1
ATOM 2911 C CA . SER A 1 358 ? 39.343 -7.944 31.151 1.00 27.20 358 SER A CA 1
ATOM 2912 C C . SER A 1 358 ? 39.315 -7.468 29.693 1.00 27.20 358 SER A C 1
ATOM 2914 O O . SER A 1 358 ? 39.555 -8.198 28.742 1.00 27.20 358 SER A O 1
ATOM 2916 N N . VAL A 1 359 ? 39.093 -6.155 29.609 1.00 27.84 359 VAL A N 1
ATOM 2917 C CA . VAL A 1 359 ? 39.368 -5.209 28.521 1.00 27.84 359 VAL A CA 1
ATOM 2918 C C . VAL A 1 359 ? 40.881 -5.114 28.250 1.00 27.84 359 VAL A C 1
ATOM 2920 O O . VAL A 1 359 ? 41.666 -5.324 29.177 1.00 27.84 359 VAL A O 1
ATOM 2923 N N . PRO A 1 360 ? 41.281 -4.617 27.068 1.00 27.14 360 PRO A N 1
ATOM 2924 C CA . PRO A 1 360 ? 42.284 -3.557 27.028 1.00 27.14 360 PRO A CA 1
ATOM 2925 C C . PRO A 1 360 ? 41.779 -2.277 26.346 1.00 27.14 360 PRO A C 1
ATOM 2927 O O . PRO A 1 360 ? 40.912 -2.274 25.478 1.00 27.14 360 PRO A O 1
ATOM 2930 N N . SER A 1 361 ? 42.343 -1.179 26.826 1.00 22.61 361 SER A N 1
ATOM 2931 C CA . SER A 1 361 ? 42.026 0.229 26.600 1.00 22.61 361 SER A CA 1
ATOM 2932 C C . SER A 1 361 ? 42.624 0.855 25.330 1.00 22.61 361 SER A C 1
ATOM 2934 O O . SER A 1 361 ? 43.716 0.470 24.918 1.00 22.61 361 SER A O 1
ATOM 2936 N N . SER A 1 362 ? 41.973 1.956 24.903 1.00 24.19 362 SER A N 1
ATOM 2937 C CA . SER A 1 362 ? 42.497 3.152 24.190 1.00 24.19 362 SER A CA 1
ATOM 2938 C C . SER A 1 362 ? 42.278 3.224 22.664 1.00 24.19 362 SER A C 1
ATOM 2940 O O . SER A 1 362 ? 42.202 2.177 22.031 1.00 24.19 362 SER A O 1
ATOM 2942 N N . PRO A 1 363 ? 42.201 4.434 22.045 1.00 27.27 363 PRO A N 1
ATOM 2943 C CA . PRO A 1 363 ? 42.517 5.758 22.594 1.00 27.27 363 PRO A CA 1
ATOM 2944 C C . PRO A 1 363 ? 41.393 6.810 22.533 1.00 27.27 363 PRO A C 1
ATOM 2946 O O . PRO A 1 363 ? 40.482 6.800 21.711 1.00 27.27 363 PRO A O 1
ATOM 2949 N N . MET A 1 364 ? 41.529 7.771 23.443 1.00 24.36 364 MET A N 1
ATOM 2950 C CA . MET A 1 364 ? 40.782 9.019 23.519 1.00 24.36 364 MET A CA 1
ATOM 2951 C C . MET A 1 364 ? 41.166 9.954 22.364 1.00 24.36 364 MET A C 1
ATOM 2953 O O . MET A 1 364 ? 42.347 10.239 22.178 1.00 24.36 364 MET A O 1
ATOM 2957 N N . VAL A 1 365 ? 40.176 10.550 21.696 1.00 25.91 365 VAL A N 1
ATOM 2958 C CA . VAL A 1 365 ? 40.347 11.838 21.007 1.00 25.91 365 VAL A CA 1
ATOM 2959 C C . VAL A 1 365 ? 39.349 12.838 21.592 1.00 25.91 365 VAL A C 1
ATOM 2961 O O . VAL A 1 365 ? 38.199 12.523 21.893 1.00 25.91 365 VAL A O 1
ATOM 2964 N N . LYS A 1 366 ? 39.884 14.022 21.880 1.00 24.00 366 LYS A N 1
ATOM 2965 C CA . LYS A 1 366 ? 39.372 15.067 22.768 1.00 24.00 366 LYS A CA 1
ATOM 2966 C C . LYS A 1 366 ? 38.015 15.629 22.324 1.00 24.00 366 LYS A C 1
ATOM 2968 O O . LYS A 1 366 ? 37.827 15.994 21.170 1.00 24.00 366 LYS A O 1
ATOM 2973 N N . ARG A 1 367 ? 37.118 15.802 23.301 1.00 26.28 367 ARG A N 1
ATOM 2974 C CA . ARG A 1 367 ? 35.957 16.701 23.217 1.00 26.28 367 ARG A CA 1
ATOM 2975 C C . ARG A 1 367 ? 36.417 18.144 23.020 1.00 26.28 367 ARG A C 1
ATOM 2977 O O . ARG A 1 367 ? 37.289 18.609 23.751 1.00 26.28 367 ARG A O 1
ATOM 2984 N N . ALA A 1 368 ? 35.699 18.871 22.176 1.00 24.30 368 ALA A N 1
ATOM 2985 C CA . ALA A 1 368 ? 35.523 20.309 22.301 1.00 24.30 368 ALA A CA 1
ATOM 2986 C C . ALA A 1 368 ? 34.019 20.593 22.304 1.00 24.30 368 ALA A C 1
ATOM 2988 O O . ALA A 1 368 ? 33.400 20.574 21.257 1.00 24.30 368 ALA A O 1
ATOM 2989 N N . PHE A 1 369 ? 33.440 20.760 23.491 1.00 27.45 369 PHE A N 1
ATOM 2990 C CA . PHE A 1 369 ? 32.431 21.779 23.788 1.00 27.45 369 PHE A CA 1
ATOM 2991 C C . PHE A 1 369 ? 32.394 21.915 25.310 1.00 27.45 369 PHE A C 1
ATOM 2993 O O . PHE A 1 369 ? 31.982 21.024 26.053 1.00 27.45 369 PHE A O 1
ATOM 3000 N N . SER A 1 370 ? 32.978 23.019 25.753 1.00 26.09 370 SER A N 1
ATOM 3001 C CA . SER A 1 370 ? 33.048 23.459 27.133 1.00 26.09 370 SER A CA 1
ATOM 3002 C C . SER A 1 370 ? 31.731 24.112 27.532 1.00 26.09 370 SER A C 1
ATOM 3004 O O . SER A 1 370 ? 31.279 24.993 26.814 1.00 26.09 370 SER A O 1
ATOM 3006 N N . ARG A 1 371 ? 31.273 23.756 28.745 1.00 26.89 371 ARG A N 1
ATOM 3007 C CA . ARG A 1 371 ? 30.623 24.615 29.763 1.00 26.89 371 ARG A CA 1
ATOM 3008 C C . ARG A 1 371 ? 29.241 25.194 29.404 1.00 26.89 371 ARG A C 1
ATOM 3010 O O . ARG A 1 371 ? 29.033 25.701 28.321 1.00 26.89 371 ARG A O 1
ATOM 3017 N N . LEU A 1 372 ? 28.241 25.210 30.282 1.00 31.28 372 LEU A N 1
ATOM 3018 C CA . LEU A 1 372 ? 28.105 24.940 31.721 1.00 31.28 372 LEU A CA 1
ATOM 3019 C C . LEU A 1 372 ? 26.885 24.015 31.900 1.00 31.28 372 LEU A C 1
ATOM 3021 O O . LEU A 1 372 ? 25.953 24.088 31.112 1.00 31.28 372 LEU A O 1
ATOM 3025 N N . GLY A 1 373 ? 26.810 23.089 32.852 1.00 25.42 373 GLY A N 1
ATOM 3026 C CA . GLY A 1 373 ? 27.269 23.116 34.243 1.00 25.42 373 GLY A CA 1
ATOM 3027 C C . GLY A 1 373 ? 26.029 22.775 35.084 1.00 25.42 373 GLY A C 1
ATOM 3028 O O . GLY A 1 373 ? 25.109 23.579 35.119 1.00 25.42 373 GLY A O 1
ATOM 3029 N N . THR A 1 374 ? 25.822 21.502 35.449 1.00 24.80 374 THR A N 1
ATOM 3030 C CA . THR A 1 374 ? 26.181 20.893 36.756 1.00 24.80 374 THR A CA 1
ATOM 3031 C C . THR A 1 374 ? 25.278 21.468 37.862 1.00 24.80 374 THR A C 1
ATOM 3033 O O . THR A 1 374 ? 25.132 22.674 37.967 1.00 24.80 374 THR A O 1
ATOM 3036 N N . ILE A 1 375 ? 24.600 20.667 38.688 1.00 31.45 375 ILE A N 1
ATOM 3037 C CA . ILE A 1 375 ? 25.200 20.053 39.882 1.00 31.45 375 ILE A CA 1
ATOM 3038 C C . ILE A 1 375 ? 24.375 18.823 40.338 1.00 31.45 375 ILE A C 1
ATOM 3040 O O . ILE A 1 375 ? 23.192 18.927 40.637 1.00 31.45 375 ILE A O 1
ATOM 3044 N N . THR A 1 376 ? 25.066 17.670 40.299 1.00 26.94 376 THR A N 1
ATOM 3045 C CA . THR A 1 376 ? 25.139 16.524 41.245 1.00 26.94 376 THR A CA 1
ATOM 3046 C C . THR A 1 376 ? 23.858 15.971 41.897 1.00 26.94 376 THR A C 1
ATOM 3048 O O . THR A 1 376 ? 23.122 16.694 42.550 1.00 26.94 376 THR A O 1
ATOM 3051 N N . ALA A 1 377 ? 23.521 14.679 41.753 1.00 27.92 377 ALA A N 1
ATOM 3052 C CA . ALA A 1 377 ? 24.187 13.486 42.333 1.00 27.92 377 ALA A CA 1
ATOM 3053 C C . ALA A 1 377 ? 24.241 13.525 43.877 1.00 27.92 377 ALA A C 1
ATOM 3055 O O . ALA A 1 377 ? 24.673 14.517 44.437 1.00 27.92 377 ALA A O 1
ATOM 3056 N N . GLY A 1 378 ? 23.886 12.492 44.641 1.00 24.48 378 GLY A N 1
ATOM 3057 C CA . GLY A 1 378 ? 23.434 11.135 44.346 1.00 24.48 378 GLY A CA 1
ATOM 3058 C C . GLY A 1 378 ? 23.510 10.277 45.623 1.00 24.48 378 GLY A C 1
ATOM 3059 O O . GLY A 1 378 ? 23.811 10.806 46.686 1.00 24.48 378 GLY A O 1
ATOM 3060 N N . TRP A 1 379 ? 23.361 8.956 45.434 1.00 23.61 379 TRP A N 1
ATOM 3061 C CA . TRP A 1 379 ? 23.763 7.854 46.338 1.00 23.61 379 TRP A CA 1
ATOM 3062 C C . TRP A 1 379 ? 22.957 7.743 47.655 1.00 23.61 379 TRP A C 1
ATOM 3064 O O . TRP A 1 379 ? 22.670 8.732 48.299 1.00 23.61 379 TRP A O 1
ATOM 3074 N N . GLY A 1 380 ? 22.519 6.591 48.168 1.00 23.42 380 GLY A N 1
ATOM 3075 C CA . GLY A 1 380 ? 22.843 5.182 47.951 1.00 23.42 380 GLY A CA 1
ATOM 3076 C C . GLY A 1 380 ? 22.876 4.470 49.324 1.00 23.42 380 GLY A C 1
ATOM 3077 O O . GLY A 1 380 ? 23.337 5.075 50.283 1.00 23.42 380 GLY A O 1
ATOM 3078 N N . ARG A 1 381 ? 22.477 3.178 49.372 1.00 24.98 381 ARG A N 1
ATOM 3079 C CA . ARG A 1 381 ? 22.508 2.196 50.508 1.00 24.98 381 ARG A CA 1
ATOM 3080 C C . ARG A 1 381 ? 21.352 2.281 51.532 1.00 24.98 381 ARG A C 1
ATOM 3082 O O . ARG A 1 381 ? 20.831 3.355 51.756 1.00 24.98 381 ARG A O 1
ATOM 3089 N N . SER A 1 382 ? 20.925 1.241 52.268 1.00 23.89 382 SER A N 1
ATOM 3090 C CA . SER A 1 382 ? 21.037 -0.238 52.241 1.00 23.89 382 SER A CA 1
ATOM 3091 C C . SER A 1 382 ? 20.364 -0.796 53.525 1.00 23.89 382 SER A C 1
ATOM 3093 O O . SER A 1 382 ? 20.713 -0.337 54.602 1.00 23.89 382 SER A O 1
ATOM 3095 N N . ILE A 1 383 ? 19.500 -1.821 53.401 1.00 25.88 383 ILE A N 1
ATOM 3096 C CA . ILE A 1 383 ? 19.208 -2.957 54.328 1.00 25.88 383 ILE A CA 1
ATOM 3097 C C . ILE A 1 383 ? 18.836 -2.675 55.814 1.00 25.88 383 ILE A C 1
ATOM 3099 O O . ILE A 1 383 ? 19.692 -2.275 56.591 1.00 25.88 383 ILE A O 1
ATOM 3103 N N . ARG A 1 384 ? 17.649 -3.143 56.266 1.00 25.36 384 ARG A N 1
ATOM 3104 C CA . ARG A 1 384 ? 17.468 -4.219 57.290 1.00 25.36 384 ARG A CA 1
ATOM 3105 C C . ARG A 1 384 ? 15.992 -4.630 57.489 1.00 25.36 384 ARG A C 1
ATOM 3107 O O . ARG A 1 384 ? 15.085 -3.819 57.379 1.00 25.36 384 ARG A O 1
ATOM 3114 N N . LYS A 1 385 ? 15.805 -5.930 57.760 1.00 27.47 385 LYS A N 1
ATOM 3115 C CA . LYS A 1 385 ? 14.560 -6.661 58.083 1.00 27.47 385 LYS A CA 1
ATOM 3116 C C . LYS A 1 385 ? 13.993 -6.262 59.458 1.00 27.47 385 LYS A C 1
ATOM 3118 O O . LYS A 1 385 ? 14.773 -6.254 60.404 1.00 27.47 385 LYS A O 1
ATOM 3123 N N . HIS A 1 386 ? 12.665 -6.148 59.595 1.00 25.17 386 HIS A N 1
ATOM 3124 C CA . HIS A 1 386 ? 11.895 -6.902 60.603 1.00 25.17 386 HIS A CA 1
ATOM 3125 C C . HIS A 1 386 ? 10.379 -6.927 60.319 1.00 25.17 386 HIS A C 1
ATOM 3127 O O . HIS A 1 386 ? 9.847 -6.097 59.590 1.00 25.17 386 HIS A O 1
ATOM 3133 N N . ASN A 1 387 ? 9.754 -7.967 60.869 1.00 24.12 387 ASN A N 1
ATOM 3134 C CA . ASN A 1 387 ? 8.397 -8.484 60.687 1.00 24.12 387 ASN A CA 1
ATOM 3135 C C . ASN A 1 387 ? 7.240 -7.631 61.250 1.00 24.12 387 ASN A C 1
ATOM 3137 O O . ASN A 1 387 ? 7.387 -6.990 62.281 1.00 24.12 387 ASN A O 1
ATOM 3141 N N . ALA A 1 388 ? 6.073 -7.883 60.639 1.00 27.62 388 ALA A N 1
ATOM 3142 C CA . ALA A 1 388 ? 4.713 -7.971 61.194 1.00 27.62 388 ALA A CA 1
ATOM 3143 C C . ALA A 1 388 ? 3.913 -6.705 61.587 1.00 27.62 388 ALA A C 1
ATOM 3145 O O . ALA A 1 388 ? 4.266 -5.952 62.482 1.00 27.62 388 ALA A O 1
ATOM 3146 N N . GLN A 1 389 ? 2.723 -6.648 60.964 1.00 30.31 389 GLN A N 1
ATOM 3147 C CA . GLN A 1 389 ? 1.430 -6.171 61.479 1.00 30.31 389 GLN A CA 1
ATOM 3148 C C . GLN A 1 389 ? 1.266 -4.680 61.810 1.00 30.31 389 GLN A C 1
ATOM 3150 O O . GLN A 1 389 ? 1.291 -4.288 62.965 1.00 30.31 389 GLN A O 1
ATOM 3155 N N . GLN A 1 390 ? 0.940 -3.886 60.785 1.00 26.05 390 GLN A N 1
ATOM 3156 C CA . GLN A 1 390 ? -0.188 -2.934 60.737 1.00 26.05 390 GLN A CA 1
ATOM 3157 C C . GLN A 1 390 ? -0.057 -2.094 59.459 1.00 26.05 390 GLN A C 1
ATOM 3159 O O . GLN A 1 390 ? 1.012 -1.568 59.161 1.00 26.05 390 GLN A O 1
ATOM 3164 N N . LEU A 1 391 ? -1.138 -1.976 58.682 1.00 24.98 391 LEU A N 1
ATOM 3165 C CA . LEU A 1 391 ? -1.209 -1.029 57.565 1.00 24.98 391 LEU A CA 1
ATOM 3166 C C . LEU A 1 391 ? -1.126 0.392 58.141 1.00 24.98 391 LEU A C 1
ATOM 3168 O O . LEU A 1 391 ? -2.029 0.813 58.865 1.00 24.98 391 LEU A O 1
ATOM 3172 N N . SER A 1 392 ? -0.034 1.106 57.861 1.00 28.02 392 SER A N 1
ATOM 3173 C CA . SER A 1 392 ? 0.151 2.485 58.318 1.00 28.02 392 SER A CA 1
ATOM 3174 C C . SER A 1 392 ? -0.664 3.460 57.459 1.00 28.02 392 SER A C 1
ATOM 3176 O O . SER A 1 392 ? -0.974 3.212 56.292 1.00 28.02 392 SER A O 1
ATOM 3178 N N . ALA A 1 393 ? -1.005 4.604 58.049 1.00 30.31 393 ALA A N 1
ATOM 3179 C CA . ALA A 1 393 ? -1.797 5.671 57.443 1.00 30.31 393 ALA A CA 1
ATOM 3180 C C . ALA A 1 393 ? -1.112 6.402 56.260 1.00 30.31 393 ALA A C 1
ATOM 3182 O O . ALA A 1 393 ? -1.686 7.353 55.727 1.00 30.31 393 ALA A O 1
ATOM 3183 N N . GLU A 1 394 ? 0.077 5.976 55.819 1.00 30.61 394 GLU A N 1
ATOM 3184 C CA . GLU A 1 394 ? 0.812 6.604 54.710 1.00 30.61 394 GLU A CA 1
ATOM 3185 C C . GLU A 1 394 ? 0.345 6.155 53.315 1.00 30.61 394 GLU A C 1
ATOM 3187 O O . GLU A 1 394 ? 0.443 6.937 52.368 1.00 30.61 394 GLU A O 1
ATOM 3192 N N . ASP A 1 395 ? -0.287 4.984 53.177 1.00 34.59 395 ASP A N 1
ATOM 3193 C CA . ASP A 1 395 ? -0.830 4.530 51.882 1.00 34.59 395 ASP A CA 1
ATOM 3194 C C . ASP A 1 395 ? -2.092 5.302 51.446 1.00 34.59 395 ASP A C 1
ATOM 3196 O O . ASP A 1 395 ? -2.499 5.256 50.283 1.00 34.59 395 ASP A O 1
ATOM 3200 N N . LYS A 1 396 ? -2.698 6.080 52.354 1.00 30.14 396 LYS A N 1
ATOM 3201 C CA . LYS A 1 396 ? -3.894 6.896 52.082 1.00 30.14 396 LYS A CA 1
ATOM 3202 C C . LYS A 1 396 ? -3.598 8.270 51.468 1.00 30.14 396 LYS A C 1
ATOM 3204 O O . LYS A 1 396 ? -4.541 8.975 51.123 1.00 30.14 396 LYS A O 1
ATOM 3209 N N . LYS A 1 397 ? -2.329 8.671 51.301 1.00 29.86 397 LYS A N 1
ATOM 3210 C CA . LYS A 1 397 ? -1.971 10.024 50.815 1.00 29.86 397 LYS A CA 1
ATOM 3211 C C . LYS A 1 397 ? -1.470 10.116 49.367 1.00 29.86 397 LYS A C 1
ATOM 3213 O O . LYS A 1 397 ? -1.105 11.204 48.940 1.00 29.86 397 LYS A O 1
ATOM 3218 N N . LYS A 1 398 ? -1.508 9.039 48.574 1.00 31.42 398 LYS A N 1
ATOM 3219 C CA . LYS A 1 398 ? -1.057 9.071 47.162 1.00 31.42 398 LYS A CA 1
ATOM 3220 C C . LYS A 1 398 ? -2.114 9.433 46.111 1.00 31.42 398 LYS A C 1
ATOM 3222 O O . LYS A 1 398 ? -1.805 9.431 44.930 1.00 31.42 398 LYS A O 1
ATOM 3227 N N . TRP A 1 399 ? -3.339 9.762 46.514 1.00 32.47 399 TRP A N 1
ATOM 3228 C CA . TRP A 1 399 ? -4.454 9.945 45.576 1.00 32.47 399 TRP A CA 1
ATOM 3229 C C . TRP A 1 399 ? -5.366 11.110 45.977 1.00 32.47 399 TRP A C 1
ATOM 3231 O O . TRP A 1 399 ? -6.555 10.917 46.213 1.00 32.47 399 TRP A O 1
ATOM 3241 N N . ALA A 1 400 ? -4.823 12.323 46.088 1.00 24.02 400 ALA A N 1
ATOM 3242 C CA . ALA A 1 400 ? -5.639 13.524 46.267 1.00 24.02 400 ALA A CA 1
ATOM 3243 C C . ALA A 1 400 ? -5.727 14.302 44.944 1.00 24.02 400 ALA A C 1
ATOM 3245 O O . ALA A 1 400 ? -4.720 14.777 44.426 1.00 24.02 400 ALA A O 1
ATOM 3246 N N . SER A 1 401 ? -6.941 14.417 44.405 1.00 26.88 401 SER A N 1
ATOM 3247 C CA . SER A 1 401 ? -7.290 15.297 43.289 1.00 26.88 401 SER A CA 1
ATOM 3248 C C . SER A 1 401 ? -8.003 16.527 43.845 1.00 26.88 401 SER A C 1
ATOM 3250 O O . SER A 1 401 ? -8.996 16.388 44.555 1.00 26.88 401 SER A O 1
ATOM 3252 N N . SER A 1 402 ? -7.521 17.723 43.512 1.00 31.38 402 SER A N 1
ATOM 3253 C CA . SER A 1 402 ? -8.326 18.940 43.611 1.00 31.38 402 SER A CA 1
ATOM 3254 C C . SER A 1 402 ? -7.854 19.968 42.589 1.00 31.38 402 SER A C 1
ATOM 3256 O O . SER A 1 402 ? -6.810 20.588 42.781 1.00 31.38 402 SER A O 1
ATOM 3258 N N . GLN A 1 403 ? -8.647 20.186 41.541 1.00 28.31 403 GLN A N 1
ATOM 3259 C CA . GLN A 1 403 ? -8.871 21.539 41.040 1.00 28.31 403 GLN A CA 1
ATOM 3260 C C . GLN A 1 403 ? -10.185 21.587 40.263 1.00 28.31 403 GLN A C 1
ATOM 3262 O O . GLN A 1 403 ? -10.328 20.986 39.200 1.00 28.31 403 GLN A O 1
ATOM 3267 N N . ASP A 1 404 ? -11.142 22.271 40.874 1.00 25.91 404 ASP A N 1
ATOM 3268 C CA . ASP A 1 404 ? -12.454 22.593 40.344 1.00 25.91 404 ASP A CA 1
ATOM 3269 C C . ASP A 1 404 ? -12.336 23.901 39.548 1.00 25.91 404 ASP A C 1
ATOM 3271 O O . ASP A 1 404 ? -11.776 24.880 40.048 1.00 25.91 404 ASP A O 1
ATOM 3275 N N . CYS A 1 405 ? -12.801 23.908 38.301 1.00 24.08 405 CYS A N 1
ATOM 3276 C CA . CYS A 1 405 ? -12.761 25.074 37.413 1.00 24.08 405 CYS A CA 1
ATOM 3277 C C . CYS A 1 405 ? -14.067 25.175 36.614 1.00 24.08 405 CYS A C 1
ATOM 3279 O O . CYS A 1 405 ? -14.059 25.165 35.383 1.00 24.08 405 CYS A O 1
ATOM 3281 N N . SER A 1 406 ? -15.206 25.301 37.294 1.00 26.62 406 SER A N 1
ATOM 3282 C CA . SER A 1 406 ? -16.401 25.877 36.677 1.00 26.62 406 SER A CA 1
ATOM 3283 C C . SER A 1 406 ? -16.286 27.404 36.691 1.00 26.62 406 SER A C 1
ATOM 3285 O O . SER A 1 406 ? -16.380 28.011 37.756 1.00 26.62 406 SER A O 1
ATOM 3287 N N . ASN A 1 407 ? -16.038 28.023 35.532 1.00 26.83 407 ASN A N 1
ATOM 3288 C CA . ASN A 1 407 ? -16.670 29.281 35.097 1.00 26.83 407 ASN A CA 1
ATOM 3289 C C . ASN A 1 407 ? -15.982 29.851 33.850 1.00 26.83 407 ASN A C 1
ATOM 3291 O O . ASN A 1 407 ? -14.895 30.423 33.944 1.00 26.83 407 ASN A O 1
ATOM 3295 N N . LYS A 1 408 ? -16.669 29.764 32.703 1.00 26.86 408 LYS A N 1
ATOM 3296 C CA . LYS A 1 408 ? -16.933 30.888 31.781 1.00 26.86 408 LYS A CA 1
ATOM 3297 C C . LYS A 1 408 ? -17.725 30.393 30.567 1.00 26.86 408 LYS A C 1
ATOM 3299 O O . LYS A 1 408 ? -17.155 29.946 29.578 1.00 26.86 408 LYS A O 1
ATOM 3304 N N . GLU A 1 409 ? -19.046 30.516 30.652 1.00 30.20 409 GLU A N 1
ATOM 3305 C CA . GLU A 1 409 ? -19.911 30.647 29.477 1.00 30.20 409 GLU A CA 1
ATOM 3306 C C . GLU A 1 409 ? -19.814 32.073 28.915 1.00 30.20 409 GLU A C 1
ATOM 3308 O O . GLU A 1 409 ? -19.610 33.037 29.659 1.00 30.20 409 GLU A O 1
ATOM 3313 N N . GLY A 1 410 ? -19.979 32.213 27.596 1.00 28.08 410 GLY A N 1
ATOM 3314 C CA . GLY A 1 410 ? -19.923 33.507 26.921 1.00 28.08 410 GLY A CA 1
ATOM 3315 C C . GLY A 1 410 ? -20.375 33.503 25.458 1.00 28.08 410 GLY A C 1
ATOM 3316 O O . GLY A 1 410 ? -19.550 33.731 24.586 1.00 28.08 410 GLY A O 1
ATOM 3317 N N . LYS A 1 411 ? -21.692 33.337 25.262 1.00 27.31 411 LYS A N 1
ATOM 3318 C CA . LYS A 1 411 ? -22.596 33.980 24.276 1.00 27.31 411 LYS A CA 1
ATOM 3319 C C . LYS A 1 411 ? -22.472 33.757 22.753 1.00 27.31 411 LYS A C 1
ATOM 3321 O O . LYS A 1 411 ? -21.494 34.115 22.104 1.00 27.31 411 LYS A O 1
ATOM 3326 N N . ASP A 1 412 ? -23.625 33.346 22.220 1.00 30.81 412 ASP A N 1
ATOM 3327 C CA . ASP A 1 412 ? -24.095 33.274 20.832 1.00 30.81 412 ASP A CA 1
ATOM 3328 C C . ASP A 1 412 ? -24.118 34.595 20.042 1.00 30.81 412 ASP A C 1
ATOM 3330 O O . ASP A 1 412 ? -24.214 35.687 20.613 1.00 30.81 412 ASP A O 1
ATOM 3334 N N . LYS A 1 413 ? -24.221 34.461 18.708 1.00 28.39 413 LYS A N 1
ATOM 3335 C CA . LYS A 1 413 ? -25.056 35.330 17.856 1.00 28.39 413 LYS A CA 1
ATOM 3336 C C . LYS A 1 413 ? -25.564 34.595 16.602 1.00 28.39 413 LYS A C 1
ATOM 3338 O O . LYS A 1 413 ? -24.774 34.157 15.771 1.00 28.39 413 LYS A O 1
ATOM 3343 N N . GLU A 1 414 ? -26.890 34.517 16.479 1.00 30.77 414 GLU A N 1
ATOM 3344 C CA . GLU A 1 414 ? -27.666 34.073 15.308 1.00 30.77 414 GLU A CA 1
ATOM 3345 C C . GLU A 1 414 ? -27.840 35.179 14.243 1.00 30.77 414 GLU A C 1
ATOM 3347 O O . GLU A 1 414 ? -27.828 36.370 14.564 1.00 30.77 414 GLU A O 1
ATOM 3352 N N . GLY A 1 415 ? -28.118 34.772 12.993 1.00 27.56 415 GLY A N 1
ATOM 3353 C CA . GLY A 1 415 ? -28.679 35.615 11.925 1.00 27.56 415 GLY A CA 1
ATOM 3354 C C . GLY A 1 415 ? -29.200 34.815 10.707 1.00 27.56 415 GLY A C 1
ATOM 3355 O O . GLY A 1 415 ? -28.431 34.099 10.072 1.00 27.56 415 GLY A O 1
ATOM 3356 N N . LYS A 1 416 ? -30.506 34.954 10.405 1.00 28.98 416 LYS A N 1
ATOM 3357 C CA . LYS A 1 416 ? -31.292 34.531 9.202 1.00 28.98 416 LYS A CA 1
ATOM 3358 C C . LYS A 1 416 ? -30.856 35.315 7.926 1.00 28.98 416 LYS A C 1
ATOM 3360 O O . LYS A 1 416 ? -30.299 36.390 8.098 1.00 28.98 416 LYS A O 1
ATOM 3365 N N . ASP A 1 417 ? -31.046 34.952 6.640 1.00 29.73 417 ASP A N 1
ATOM 3366 C CA . ASP A 1 417 ? -32.157 34.305 5.900 1.00 29.73 417 ASP A CA 1
ATOM 3367 C C . ASP A 1 417 ? -31.767 33.894 4.431 1.00 29.73 417 ASP A C 1
ATOM 3369 O O . ASP A 1 417 ? -30.992 34.595 3.784 1.00 29.73 417 ASP A O 1
ATOM 3373 N N . LYS A 1 418 ? -32.457 32.857 3.898 1.00 26.14 418 LYS A N 1
ATOM 3374 C CA . LYS A 1 418 ? -32.930 32.557 2.500 1.00 26.14 418 LYS A CA 1
ATOM 3375 C C . LYS A 1 418 ? -32.033 32.041 1.322 1.00 26.14 418 LYS A C 1
ATOM 3377 O O . LYS A 1 418 ? -30.826 32.245 1.308 1.00 26.14 418 LYS A O 1
ATOM 3382 N N . PRO A 1 419 ? -32.634 31.301 0.338 1.00 38.16 419 PRO A N 1
ATOM 3383 C CA . PRO A 1 419 ? -32.009 30.172 -0.371 1.00 38.16 419 PRO A CA 1
ATOM 3384 C C . PRO A 1 419 ? -31.626 30.452 -1.840 1.00 38.16 419 PRO A C 1
ATOM 3386 O O . PRO A 1 419 ? -32.365 31.114 -2.567 1.00 38.16 419 PRO A O 1
ATOM 3389 N N . THR A 1 420 ? -30.527 29.858 -2.319 1.00 26.34 420 THR A N 1
ATOM 3390 C CA . THR A 1 420 ? -30.144 29.855 -3.744 1.00 26.34 420 THR A CA 1
ATOM 3391 C C . THR A 1 420 ? -29.648 28.484 -4.221 1.00 26.34 420 THR A C 1
ATOM 3393 O O . THR A 1 420 ? -28.858 27.822 -3.557 1.00 26.34 420 THR A O 1
ATOM 3396 N N . ALA A 1 421 ? -30.190 28.094 -5.382 1.00 28.52 421 ALA A N 1
ATOM 3397 C CA . ALA A 1 421 ? -29.791 27.096 -6.383 1.00 28.52 421 ALA A CA 1
ATOM 3398 C C . ALA A 1 421 ? -28.903 25.898 -5.970 1.00 28.52 421 ALA A C 1
ATOM 3400 O O . ALA A 1 421 ? -27.739 26.048 -5.608 1.00 28.52 421 ALA A O 1
ATOM 3401 N N . ALA A 1 422 ? -29.473 24.702 -6.169 1.00 35.16 422 ALA A N 1
ATOM 3402 C CA . ALA A 1 422 ? -28.860 23.370 -6.222 1.00 35.16 422 ALA A CA 1
ATOM 3403 C C . ALA A 1 422 ? -27.318 23.345 -6.307 1.00 35.16 422 ALA A C 1
ATOM 3405 O O . ALA A 1 422 ? -26.722 23.410 -7.382 1.00 35.16 422 ALA A O 1
ATOM 3406 N N . GLN A 1 423 ? -26.677 23.200 -5.146 1.00 29.20 423 GLN A N 1
ATOM 3407 C CA . GLN A 1 423 ? -25.262 22.866 -5.034 1.00 29.20 423 GLN A CA 1
ATOM 3408 C C . GLN A 1 423 ? -25.086 21.368 -5.297 1.00 29.20 423 GLN A C 1
ATOM 3410 O O . GLN A 1 423 ? -25.567 20.540 -4.524 1.00 29.20 423 GLN A O 1
ATOM 3415 N N . LEU A 1 424 ? -24.374 21.013 -6.367 1.00 31.67 424 LEU A N 1
ATOM 3416 C CA . LEU A 1 424 ? -23.811 19.669 -6.490 1.00 31.67 424 LEU A CA 1
ATOM 3417 C C . LEU A 1 424 ? -22.792 19.471 -5.350 1.00 31.67 424 LEU A C 1
ATOM 3419 O O . LEU A 1 424 ? -21.933 20.339 -5.154 1.00 31.67 424 LEU A O 1
ATOM 3423 N N . PRO A 1 425 ? -22.875 18.377 -4.573 1.00 30.06 425 PRO A N 1
ATOM 3424 C CA . PRO A 1 425 ? -21.981 18.161 -3.447 1.00 30.06 425 PRO A CA 1
ATOM 3425 C C . PRO A 1 425 ? -20.558 17.920 -3.956 1.00 30.06 425 PRO A C 1
ATOM 3427 O O . PRO A 1 425 ? -20.284 16.925 -4.622 1.00 30.06 425 PRO A O 1
ATOM 3430 N N . VAL A 1 426 ? -19.636 18.827 -3.626 1.00 37.22 426 VAL A N 1
ATOM 3431 C CA . VAL A 1 426 ? -18.199 18.601 -3.819 1.00 37.22 426 VAL A CA 1
ATOM 3432 C C . VAL A 1 426 ? -17.754 17.576 -2.771 1.00 37.22 426 VAL A C 1
ATOM 3434 O O . VAL A 1 426 ? -17.898 17.849 -1.573 1.00 37.22 426 VAL A O 1
ATOM 3437 N N . PRO A 1 427 ? -17.212 16.409 -3.161 1.00 31.38 427 PRO A N 1
ATOM 3438 C CA . PRO A 1 427 ? -16.686 15.450 -2.202 1.00 31.38 427 PRO A CA 1
ATOM 3439 C C . PRO A 1 427 ? -15.551 16.101 -1.406 1.00 31.38 427 PRO A C 1
ATOM 3441 O O . PRO A 1 427 ? -14.540 16.517 -1.973 1.00 31.38 427 PRO A O 1
ATOM 3444 N N . ARG A 1 428 ? -15.699 16.198 -0.080 1.00 33.06 428 ARG A N 1
ATOM 3445 C CA . ARG A 1 428 ? -14.612 16.620 0.815 1.00 33.06 428 ARG A CA 1
ATOM 3446 C C . ARG A 1 428 ? -13.589 15.488 0.935 1.00 33.06 428 ARG A C 1
ATOM 3448 O O . ARG A 1 428 ? -13.551 14.780 1.936 1.00 33.06 428 ARG A O 1
ATOM 3455 N N . LEU A 1 429 ? -12.757 15.315 -0.090 1.00 35.50 429 LEU A N 1
ATOM 3456 C CA . LEU A 1 429 ? -11.490 14.607 0.062 1.00 35.50 429 LEU A CA 1
ATOM 3457 C C . LEU A 1 429 ? -10.616 15.415 1.027 1.00 35.50 429 LEU A C 1
ATOM 3459 O O . LEU A 1 429 ? -10.396 16.606 0.812 1.00 35.50 429 LEU A O 1
ATOM 3463 N N . SER A 1 430 ? -10.050 14.763 2.046 1.00 37.34 430 SER A N 1
ATOM 3464 C CA . SER A 1 430 ? -9.119 15.352 3.029 1.00 37.34 430 SER A CA 1
ATOM 3465 C C . SER A 1 430 ? -7.817 15.912 2.426 1.00 37.34 430 SER A C 1
ATOM 3467 O O . SER A 1 430 ? -6.915 16.307 3.156 1.00 37.34 430 SER A O 1
ATOM 3469 N N . VAL A 1 431 ? -7.707 15.907 1.097 1.00 39.56 431 VAL A N 1
ATOM 3470 C CA . VAL A 1 431 ? -6.556 16.323 0.290 1.00 39.56 431 VAL A CA 1
ATOM 3471 C C . VAL A 1 431 ? -6.780 17.713 -0.324 1.00 39.56 431 VAL A C 1
ATOM 3473 O O . VAL A 1 431 ? -5.831 18.372 -0.730 1.00 39.56 431 VAL A O 1
ATOM 3476 N N . CYS A 1 432 ? -8.027 18.197 -0.346 1.00 43.50 432 CYS A N 1
ATOM 3477 C CA . CYS A 1 432 ? -8.385 19.544 -0.787 1.00 43.50 432 CYS A CA 1
ATOM 3478 C C . CYS A 1 432 ? -8.807 20.367 0.435 1.00 43.50 432 CYS A C 1
ATOM 3480 O O . CYS A 1 432 ? -9.995 20.570 0.677 1.00 43.50 432 CYS A O 1
ATOM 3482 N N . ALA A 1 433 ? -7.829 20.808 1.233 1.00 39.28 433 ALA A N 1
ATOM 3483 C CA . ALA A 1 433 ? -8.082 21.642 2.414 1.00 39.28 433 ALA A CA 1
ATOM 3484 C C . ALA A 1 433 ? -8.815 22.957 2.067 1.00 39.28 433 ALA A C 1
ATOM 3486 O O . ALA A 1 433 ? -9.553 23.478 2.897 1.00 39.28 433 ALA A O 1
ATOM 3487 N N . ASP A 1 434 ? -8.703 23.418 0.814 1.00 48.97 434 ASP A N 1
ATOM 3488 C CA . ASP A 1 434 ? -9.349 24.628 0.311 1.00 48.97 434 ASP A CA 1
ATOM 3489 C C . ASP A 1 434 ? -10.254 24.313 -0.892 1.00 48.97 434 ASP A C 1
ATOM 3491 O O . ASP A 1 434 ? -9.837 24.410 -2.047 1.00 48.97 434 ASP A O 1
ATOM 3495 N N . ALA A 1 435 ? -11.529 23.991 -0.649 1.00 50.66 435 ALA A N 1
ATOM 3496 C CA . ALA A 1 435 ? -12.530 23.794 -1.711 1.00 50.66 435 ALA A CA 1
ATOM 3497 C C . ALA A 1 435 ? -12.684 25.014 -2.654 1.00 50.66 435 ALA A C 1
ATOM 3499 O O . ALA A 1 435 ? -13.228 24.890 -3.749 1.00 50.66 435 ALA A O 1
ATOM 3500 N N . GLN A 1 436 ? -12.191 26.188 -2.240 1.00 52.88 436 GLN A N 1
ATOM 3501 C CA . GLN A 1 436 ? -12.179 27.432 -3.017 1.00 52.88 436 GLN A CA 1
ATOM 3502 C C . GLN A 1 436 ? -11.080 27.489 -4.097 1.00 52.88 436 GLN A C 1
ATOM 3504 O O . GLN A 1 436 ? -11.155 28.351 -4.966 1.00 52.88 436 GLN A O 1
ATOM 3509 N N . LYS A 1 437 ? -10.081 26.591 -4.071 1.00 57.72 437 LYS A N 1
ATOM 3510 C CA . LYS A 1 437 ? -8.984 26.526 -5.063 1.00 57.72 437 LYS A CA 1
ATOM 3511 C C . LYS A 1 437 ? -9.236 25.539 -6.210 1.00 57.72 437 LYS A C 1
ATOM 3513 O O . LYS A 1 437 ? -8.378 25.379 -7.072 1.00 57.72 437 LYS A O 1
ATOM 3518 N N . VAL A 1 438 ? -10.378 24.850 -6.206 1.00 60.75 438 VAL A N 1
ATOM 3519 C CA . VAL A 1 438 ? -10.748 23.885 -7.250 1.00 60.75 438 VAL A CA 1
ATOM 3520 C C . VAL A 1 438 ? -11.343 24.627 -8.442 1.00 60.75 438 VAL A C 1
ATOM 3522 O O . VAL A 1 438 ? -12.304 25.384 -8.291 1.00 60.75 438 VAL A O 1
ATOM 3525 N N . ASP A 1 439 ? -10.810 24.368 -9.633 1.00 69.75 439 ASP A N 1
ATOM 3526 C CA . ASP A 1 439 ? -11.366 24.900 -10.873 1.00 69.75 439 ASP A CA 1
ATOM 3527 C C . ASP A 1 439 ? -12.649 24.133 -11.236 1.00 69.75 439 ASP A C 1
ATOM 3529 O O . ASP A 1 439 ? -12.627 22.948 -11.582 1.00 69.75 439 ASP A O 1
ATOM 3533 N N . ARG A 1 440 ? -13.794 24.822 -11.153 1.00 70.81 440 ARG A N 1
ATOM 3534 C CA . ARG A 1 440 ? -15.113 24.240 -11.439 1.00 70.81 440 ARG A CA 1
ATOM 3535 C C . ARG A 1 440 ? -15.273 23.814 -12.900 1.00 70.81 440 ARG A C 1
ATOM 3537 O O . ARG A 1 440 ? -16.007 22.862 -13.149 1.00 70.81 440 ARG A O 1
ATOM 3544 N N . ALA A 1 441 ? -14.602 24.477 -13.843 1.00 72.38 441 ALA A N 1
ATOM 3545 C CA . ALA A 1 441 ? -14.661 24.109 -15.256 1.00 72.38 441 ALA A CA 1
ATOM 3546 C C . ALA A 1 441 ? -13.911 22.794 -15.508 1.00 72.38 441 ALA A C 1
ATOM 3548 O O . ALA A 1 441 ? -14.437 21.900 -16.169 1.00 72.38 441 ALA A O 1
ATOM 3549 N N . LYS A 1 442 ? -12.730 22.623 -14.899 1.00 72.25 442 LYS A N 1
ATOM 3550 C CA . LYS A 1 442 ? -11.979 21.356 -14.963 1.00 72.25 442 LYS A CA 1
ATOM 3551 C C . LYS A 1 442 ? -12.665 20.211 -14.224 1.00 72.25 442 LYS A C 1
ATOM 3553 O O . LYS A 1 442 ? -12.614 19.070 -14.677 1.00 72.25 442 LYS A O 1
ATOM 3558 N N . LEU A 1 443 ? -13.340 20.506 -13.112 1.00 74.69 443 LEU A N 1
ATOM 3559 C CA . LEU A 1 443 ? -14.110 19.503 -12.376 1.00 74.69 443 LEU A CA 1
ATOM 3560 C C . LEU A 1 443 ? -15.306 18.981 -13.192 1.00 74.69 443 LEU A C 1
ATOM 3562 O O . LEU A 1 443 ? -15.647 17.807 -13.079 1.00 74.69 443 LEU A O 1
ATOM 3566 N N . ALA A 1 444 ? -15.916 19.831 -14.025 1.00 75.62 444 ALA A N 1
ATOM 3567 C CA . ALA A 1 444 ? -17.006 19.445 -14.923 1.00 75.62 444 ALA A CA 1
ATOM 3568 C C . ALA A 1 444 ? -16.535 18.648 -16.155 1.00 75.62 444 ALA A C 1
ATOM 3570 O O . ALA A 1 444 ? -17.333 17.942 -16.767 1.00 75.62 444 ALA A O 1
ATOM 3571 N N . GLN A 1 445 ? -15.253 18.736 -16.524 1.00 84.00 445 GLN A N 1
ATOM 3572 C CA . GLN A 1 445 ? -14.693 17.995 -17.650 1.00 84.00 445 GLN A CA 1
ATOM 3573 C C . GLN A 1 445 ? -14.503 16.521 -17.286 1.00 84.00 445 GLN A C 1
ATOM 3575 O O . GL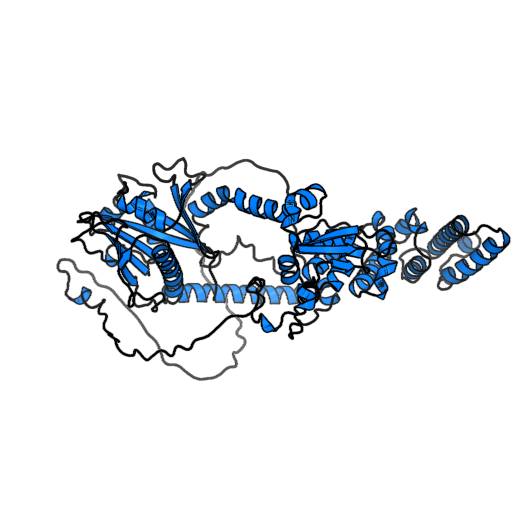N A 1 445 ? -13.673 16.187 -16.441 1.00 84.00 445 GLN A O 1
ATOM 3580 N N . THR A 1 446 ? -15.233 15.629 -17.951 1.00 86.25 446 THR A N 1
ATOM 3581 C CA . THR A 1 446 ? -15.162 14.171 -17.745 1.00 86.25 446 THR A CA 1
ATOM 3582 C C . THR A 1 446 ? -14.327 13.446 -18.798 1.00 86.25 446 THR A C 1
ATOM 3584 O O . THR A 1 446 ? -13.928 12.309 -18.564 1.00 86.25 446 THR A O 1
ATOM 3587 N N . GLU A 1 447 ? -14.027 14.085 -19.933 1.00 91.44 447 GLU A N 1
ATOM 3588 C CA . GLU A 1 447 ? -13.274 13.485 -21.041 1.00 91.44 447 GLU A CA 1
ATOM 3589 C C . GLU A 1 447 ? -11.961 14.229 -21.317 1.00 91.44 447 GLU A C 1
ATOM 3591 O O . GLU A 1 447 ? -11.936 15.455 -21.456 1.00 91.44 447 GLU A O 1
ATOM 3596 N N . PHE A 1 448 ? -10.865 13.476 -21.431 1.00 91.69 448 PHE A N 1
ATOM 3597 C CA . PHE A 1 448 ? -9.508 13.987 -21.628 1.00 91.69 448 PHE A CA 1
ATOM 3598 C C . PHE A 1 448 ? -8.849 13.297 -22.825 1.00 91.69 448 PHE A C 1
ATOM 3600 O O . PHE A 1 448 ? -8.893 12.076 -22.949 1.00 91.69 448 PHE A O 1
ATOM 3607 N N . SER A 1 449 ? -8.223 14.064 -23.720 1.00 91.38 449 SER A N 1
ATOM 3608 C CA . SER A 1 449 ? -7.444 13.500 -24.831 1.00 91.38 449 SER A CA 1
ATOM 3609 C C . SER A 1 449 ? -5.987 13.328 -24.423 1.00 91.38 449 SER A C 1
ATOM 3611 O O . SER A 1 449 ? -5.370 14.297 -23.995 1.00 91.38 449 SER A O 1
ATOM 3613 N N . ILE A 1 450 ? -5.445 12.124 -24.608 1.00 93.06 450 ILE A N 1
ATOM 3614 C CA . ILE A 1 450 ? -4.029 11.809 -24.385 1.00 93.06 450 ILE A CA 1
ATOM 3615 C C . ILE A 1 450 ? -3.404 11.471 -25.734 1.00 93.06 450 ILE A C 1
ATOM 3617 O O . ILE A 1 450 ? -3.821 10.520 -26.396 1.00 93.06 450 ILE A O 1
ATOM 3621 N N . ILE A 1 451 ? -2.420 12.259 -26.159 1.00 89.75 451 ILE A N 1
ATOM 3622 C CA . ILE A 1 451 ? -1.784 12.124 -27.481 1.00 89.75 451 ILE A CA 1
ATOM 3623 C C . ILE A 1 451 ? -0.305 11.750 -27.378 1.00 89.75 451 ILE A C 1
ATOM 3625 O O . ILE A 1 451 ? 0.314 11.377 -28.368 1.00 89.75 451 ILE A O 1
ATOM 3629 N N . GLU A 1 452 ? 0.273 11.861 -26.191 1.00 88.38 452 GLU A N 1
ATOM 3630 C CA . GLU A 1 452 ? 1.689 11.659 -25.910 1.00 88.38 452 GLU A CA 1
ATOM 3631 C C . GLU A 1 452 ? 2.074 10.178 -25.883 1.00 88.38 452 GLU A C 1
ATOM 3633 O O . GLU A 1 452 ? 3.224 9.837 -26.160 1.00 88.38 452 GLU A O 1
ATOM 3638 N N . PHE A 1 453 ? 1.114 9.307 -25.572 1.00 91.38 453 PHE A N 1
ATOM 3639 C CA . PHE A 1 453 ? 1.337 7.884 -25.342 1.00 91.38 453 PHE A CA 1
ATOM 3640 C C . PHE A 1 453 ? 0.373 7.030 -26.158 1.00 91.38 453 PHE A C 1
ATOM 3642 O O . PHE A 1 453 ? -0.750 7.439 -26.468 1.00 91.38 453 PHE A O 1
ATOM 3649 N N . ASP A 1 454 ? 0.827 5.829 -26.502 1.00 90.88 454 ASP A N 1
ATOM 3650 C CA . ASP A 1 454 ? -0.028 4.798 -27.067 1.00 90.88 454 ASP A CA 1
ATOM 3651 C C . ASP A 1 454 ? -0.984 4.222 -25.996 1.00 90.88 454 ASP A C 1
ATOM 3653 O O . ASP A 1 454 ? -0.741 4.363 -24.787 1.00 90.88 454 ASP A O 1
ATOM 3657 N N . PRO A 1 455 ? -2.083 3.572 -26.421 1.00 92.50 455 PRO A N 1
ATOM 3658 C CA . PRO A 1 455 ? -3.066 3.000 -25.508 1.00 92.50 455 PRO A CA 1
ATOM 3659 C C . PRO A 1 455 ? -2.503 2.017 -24.482 1.00 92.50 455 PRO A C 1
ATOM 3661 O O . PRO A 1 455 ? -2.955 2.029 -23.338 1.00 92.50 455 PRO A O 1
ATOM 3664 N N . ASP A 1 456 ? -1.535 1.180 -24.856 1.00 91.44 456 ASP A N 1
ATOM 3665 C CA . ASP A 1 456 ? -1.019 0.137 -23.971 1.00 91.44 456 ASP A CA 1
ATOM 3666 C C . ASP A 1 456 ? -0.144 0.727 -22.870 1.00 91.44 456 ASP A C 1
ATOM 3668 O O . ASP A 1 456 ? -0.333 0.404 -21.694 1.00 91.44 456 ASP A O 1
ATOM 3672 N N . THR A 1 457 ? 0.749 1.654 -23.222 1.00 93.44 457 THR A N 1
ATOM 3673 C CA . THR A 1 457 ? 1.561 2.391 -22.246 1.00 93.44 457 THR A CA 1
ATOM 3674 C C . THR A 1 457 ? 0.678 3.121 -21.235 1.00 93.44 457 THR A C 1
ATOM 3676 O O . THR A 1 457 ? 0.883 3.002 -20.023 1.00 93.44 457 THR A O 1
ATOM 3679 N N . PHE A 1 458 ? -0.338 3.852 -21.711 1.00 95.12 458 PHE A N 1
ATOM 3680 C CA . PHE A 1 458 ? -1.218 4.607 -20.820 1.00 95.12 458 PHE A CA 1
ATOM 3681 C C . PHE A 1 458 ? -2.116 3.697 -19.973 1.00 95.12 458 PHE A C 1
ATOM 3683 O O . PHE A 1 458 ? -2.360 3.995 -18.806 1.00 95.12 458 PHE A O 1
ATOM 3690 N N . ARG A 1 459 ? -2.572 2.558 -20.509 1.00 94.44 459 ARG A N 1
ATOM 3691 C CA . ARG A 1 459 ? -3.329 1.561 -19.740 1.00 94.44 459 ARG A CA 1
ATOM 3692 C C . ARG A 1 459 ? -2.502 1.003 -18.584 1.00 94.44 459 ARG A C 1
ATOM 3694 O O . ARG A 1 459 ? -2.995 0.968 -17.463 1.00 94.44 459 ARG A O 1
ATOM 3701 N N . ILE A 1 460 ? -1.247 0.621 -18.830 1.00 93.88 460 ILE A N 1
ATOM 3702 C CA . ILE A 1 460 ? -0.347 0.099 -17.786 1.00 93.88 460 ILE A CA 1
ATOM 3703 C C . ILE A 1 460 ? -0.088 1.159 -16.706 1.00 93.88 460 ILE A C 1
ATOM 3705 O O . ILE A 1 460 ? -0.112 0.846 -15.515 1.00 93.88 460 ILE A O 1
ATOM 3709 N N . LEU A 1 461 ? 0.111 2.419 -17.107 1.00 95.62 461 LEU A N 1
ATOM 3710 C CA . LEU A 1 461 ? 0.227 3.550 -16.185 1.00 95.62 461 LEU A CA 1
ATOM 3711 C C . LEU A 1 461 ? -1.035 3.715 -15.321 1.00 95.62 461 LEU A C 1
ATOM 3713 O O . LEU A 1 461 ? -0.942 3.925 -14.112 1.00 95.62 461 LEU A O 1
ATOM 3717 N N . LEU A 1 462 ? -2.216 3.621 -15.932 1.00 93.75 462 LEU A N 1
ATOM 3718 C CA . LEU A 1 462 ? -3.494 3.791 -15.246 1.00 93.75 462 LEU A CA 1
ATOM 3719 C C . LEU A 1 462 ? -3.765 2.642 -14.264 1.00 93.75 462 LEU A C 1
ATOM 3721 O O . LEU A 1 462 ? -4.169 2.882 -13.126 1.00 93.75 462 LEU A O 1
ATOM 3725 N N . ASP A 1 463 ? -3.446 1.411 -14.668 1.00 90.94 463 ASP A N 1
ATOM 3726 C CA . ASP A 1 463 ? -3.480 0.230 -13.806 1.00 90.94 463 ASP A CA 1
ATOM 3727 C C . ASP A 1 463 ? -2.513 0.398 -12.614 1.00 90.94 463 ASP A C 1
ATOM 3729 O O . ASP A 1 463 ? -2.875 0.093 -11.475 1.00 90.94 463 ASP A O 1
ATOM 3733 N N . TYR A 1 464 ? -1.317 0.964 -12.822 1.00 93.00 464 TYR A N 1
ATOM 3734 C CA . TYR A 1 464 ? -0.401 1.305 -11.726 1.00 93.00 464 TYR A CA 1
ATOM 3735 C C . TYR A 1 464 ? -0.994 2.353 -10.775 1.00 93.00 464 TYR A C 1
ATOM 3737 O O . TYR A 1 464 ? -0.939 2.178 -9.560 1.00 93.00 464 TYR A O 1
ATOM 3745 N N . LEU A 1 465 ? -1.586 3.431 -11.291 1.00 90.56 465 LEU A N 1
ATOM 3746 C CA . LEU A 1 465 ? -2.156 4.493 -10.456 1.00 90.56 465 LEU A CA 1
ATOM 3747 C C . LEU A 1 465 ? -3.327 3.992 -9.605 1.00 90.56 465 LEU A C 1
ATOM 3749 O O . LEU A 1 465 ? -3.434 4.357 -8.433 1.00 90.56 465 LEU A O 1
ATOM 3753 N N . HIS A 1 466 ? -4.173 3.127 -10.162 1.00 86.44 466 HIS A N 1
ATOM 3754 C CA . HIS A 1 466 ? -5.267 2.522 -9.412 1.00 86.44 466 HIS A CA 1
ATOM 3755 C C . HIS A 1 466 ? -4.789 1.467 -8.418 1.00 86.44 466 HIS A C 1
ATOM 3757 O O . HIS A 1 466 ? -5.327 1.394 -7.312 1.00 86.44 466 HIS A O 1
ATOM 3763 N N . THR A 1 467 ? -3.793 0.656 -8.794 1.00 82.56 467 THR A N 1
ATOM 3764 C CA . THR A 1 467 ? -3.446 -0.541 -8.018 1.00 82.56 467 THR A CA 1
ATOM 3765 C C . THR A 1 467 ? -2.182 -0.464 -7.178 1.00 82.56 467 THR A C 1
ATOM 3767 O O . THR A 1 467 ? -1.993 -1.268 -6.270 1.00 82.56 467 THR A O 1
ATOM 3770 N N . GLY A 1 468 ? -1.322 0.515 -7.437 1.00 83.31 468 GLY A N 1
ATOM 3771 C CA . GLY A 1 468 ? 0.033 0.571 -6.895 1.00 83.31 468 GLY A CA 1
ATOM 3772 C C . GLY A 1 468 ? 0.969 -0.502 -7.463 1.00 83.31 468 GLY A C 1
ATOM 3773 O O . GLY A 1 468 ? 2.067 -0.672 -6.941 1.00 83.31 468 GLY A O 1
ATOM 3774 N N . SER A 1 469 ? 0.556 -1.245 -8.495 1.00 83.38 469 SER A N 1
ATOM 3775 C CA . SER A 1 469 ? 1.353 -2.315 -9.098 1.00 83.38 469 SER A CA 1
ATOM 3776 C C . SER A 1 469 ? 1.107 -2.426 -10.601 1.00 83.38 469 SER A C 1
ATOM 3778 O O . SER A 1 469 ? 0.000 -2.204 -11.078 1.00 83.38 469 SER A O 1
ATOM 3780 N N . CYS A 1 470 ? 2.128 -2.791 -11.370 1.00 87.56 470 CYS A N 1
ATOM 3781 C CA . CYS A 1 470 ? 1.965 -3.084 -12.790 1.00 87.56 470 CYS A CA 1
ATOM 3782 C C . CYS A 1 470 ? 3.027 -4.085 -13.263 1.00 87.56 470 CYS A C 1
ATOM 3784 O O . CYS A 1 470 ? 4.124 -4.129 -12.697 1.00 87.56 470 CYS A O 1
ATOM 3786 N N . PRO A 1 471 ? 2.734 -4.889 -14.298 1.00 86.75 471 PRO A N 1
ATOM 3787 C CA . PRO A 1 471 ? 3.731 -5.763 -14.895 1.00 86.75 471 PRO A CA 1
ATOM 3788 C C . PRO A 1 471 ? 4.797 -4.935 -15.623 1.00 86.75 471 PRO A C 1
ATOM 3790 O O . PRO A 1 471 ? 4.480 -4.062 -16.431 1.00 86.75 471 PRO A O 1
ATOM 3793 N N . LEU A 1 472 ? 6.067 -5.238 -15.359 1.00 91.06 472 LEU A N 1
ATOM 3794 C CA . LEU A 1 472 ? 7.200 -4.640 -16.059 1.00 91.06 472 LEU A CA 1
ATOM 3795 C C . LEU A 1 472 ? 7.786 -5.657 -17.036 1.00 91.06 472 LEU A C 1
ATOM 3797 O O . LEU A 1 472 ? 8.060 -6.798 -16.674 1.00 91.06 472 LEU A O 1
ATOM 3801 N N . THR A 1 473 ? 7.978 -5.235 -18.282 1.00 92.00 473 THR A N 1
ATOM 3802 C CA . THR A 1 473 ? 8.650 -6.021 -19.321 1.00 92.00 473 THR A CA 1
ATOM 3803 C C . THR A 1 473 ? 9.575 -5.103 -20.110 1.00 92.00 473 THR A C 1
ATOM 3805 O O . THR A 1 473 ? 9.311 -3.906 -20.226 1.00 92.00 473 THR A O 1
ATOM 3808 N N . CYS A 1 474 ? 10.657 -5.634 -20.680 1.00 90.62 474 CYS A N 1
ATOM 3809 C CA . CYS A 1 474 ? 11.576 -4.825 -21.488 1.00 90.62 474 CYS A CA 1
ATOM 3810 C C . CYS A 1 474 ? 10.886 -4.173 -22.697 1.00 90.62 474 CYS A C 1
ATOM 3812 O O . CYS A 1 474 ? 11.283 -3.084 -23.088 1.00 90.62 474 CYS A O 1
ATOM 3814 N N . SER A 1 475 ? 9.821 -4.774 -23.236 1.00 89.56 475 SER A N 1
ATOM 3815 C CA . SER A 1 475 ? 9.020 -4.191 -24.319 1.00 89.56 475 SER A CA 1
ATOM 3816 C C . SER A 1 475 ? 8.152 -3.009 -23.880 1.00 89.56 475 SER A C 1
ATOM 3818 O O . SER A 1 475 ? 7.923 -2.113 -24.681 1.00 89.56 475 SER A O 1
ATOM 3820 N N . THR A 1 476 ? 7.675 -2.978 -22.630 1.00 91.81 476 THR A N 1
ATOM 3821 C CA . THR A 1 476 ? 6.784 -1.908 -22.135 1.00 91.81 476 THR A CA 1
ATOM 3822 C C . THR A 1 476 ? 7.530 -0.767 -21.445 1.00 91.81 476 THR A C 1
ATOM 3824 O O . THR A 1 476 ? 7.032 0.357 -21.403 1.00 91.81 476 THR A O 1
ATOM 3827 N N . ILE A 1 477 ? 8.735 -1.026 -20.924 1.00 95.31 477 ILE A N 1
ATOM 3828 C CA . ILE A 1 477 ? 9.555 -0.031 -20.216 1.00 95.31 477 ILE A CA 1
ATOM 3829 C C . ILE A 1 477 ? 9.792 1.259 -21.023 1.00 95.31 477 ILE A C 1
ATOM 3831 O O . ILE A 1 477 ? 9.641 2.324 -20.426 1.00 95.31 477 ILE A O 1
ATOM 3835 N N . PRO A 1 478 ? 10.139 1.223 -22.327 1.00 95.00 478 PRO A N 1
ATOM 3836 C CA . PRO A 1 478 ? 10.378 2.434 -23.109 1.00 95.00 478 PRO A CA 1
ATOM 3837 C C . PRO A 1 478 ? 9.257 3.473 -23.056 1.00 95.00 478 PRO A C 1
ATOM 3839 O O . PRO A 1 478 ? 9.539 4.646 -22.860 1.00 95.00 478 PRO A O 1
ATOM 3842 N N . GLY A 1 479 ? 7.995 3.060 -23.197 1.00 93.81 479 GLY A N 1
ATOM 3843 C CA . GLY A 1 479 ? 6.860 3.975 -23.075 1.00 93.81 479 GLY A CA 1
ATOM 3844 C C . GLY A 1 479 ? 6.582 4.343 -21.618 1.00 93.81 479 GLY A C 1
ATOM 3845 O O . GLY A 1 479 ? 6.350 5.509 -21.291 1.00 93.81 479 GLY A O 1
ATOM 3846 N N . LEU A 1 480 ? 6.652 3.356 -20.718 1.00 95.75 480 LEU A N 1
ATOM 3847 C CA . LEU A 1 480 ? 6.281 3.526 -19.313 1.00 95.75 480 LEU A CA 1
ATOM 3848 C C . LEU A 1 480 ? 7.221 4.467 -18.553 1.00 95.75 480 LEU A C 1
ATOM 3850 O O . LEU A 1 480 ? 6.768 5.205 -17.685 1.00 95.75 480 LEU A O 1
ATOM 3854 N N . ILE A 1 481 ? 8.511 4.480 -18.892 1.00 96.00 481 ILE A N 1
ATOM 3855 C CA . ILE A 1 481 ? 9.497 5.366 -18.269 1.00 96.00 481 ILE A CA 1
ATOM 3856 C C . ILE A 1 481 ? 9.218 6.836 -18.607 1.00 96.00 481 ILE A C 1
ATOM 3858 O O . ILE A 1 481 ? 9.237 7.697 -17.729 1.00 96.00 481 ILE A O 1
ATOM 3862 N N . CYS A 1 482 ? 8.841 7.100 -19.860 1.00 94.88 482 CYS A N 1
ATOM 3863 C CA . CYS A 1 482 ? 8.452 8.422 -20.334 1.00 94.88 482 CYS A CA 1
ATOM 3864 C C . CYS A 1 482 ? 7.123 8.860 -19.728 1.00 94.88 482 CYS A C 1
ATOM 3866 O O . CYS A 1 482 ? 6.976 10.015 -19.337 1.00 94.88 482 CYS A O 1
ATOM 3868 N N . ALA A 1 483 ? 6.167 7.937 -19.608 1.00 95.06 483 ALA A N 1
ATOM 3869 C CA . ALA A 1 483 ? 4.903 8.189 -18.931 1.00 95.06 483 ALA A CA 1
ATOM 3870 C C . ALA A 1 483 ? 5.114 8.495 -17.439 1.00 95.06 483 ALA A C 1
ATOM 3872 O O . ALA A 1 483 ? 4.527 9.440 -16.917 1.00 95.06 483 ALA A O 1
ATOM 3873 N N . ALA A 1 484 ? 5.992 7.754 -16.761 1.00 95.44 484 ALA A N 1
ATOM 3874 C CA . ALA A 1 484 ? 6.314 7.981 -15.358 1.00 95.44 484 ALA A CA 1
ATOM 3875 C C . ALA A 1 484 ? 6.990 9.344 -15.127 1.00 95.44 484 ALA A C 1
ATOM 3877 O O . ALA A 1 484 ? 6.633 10.033 -14.177 1.00 95.44 484 ALA A O 1
ATOM 3878 N N . GLU A 1 485 ? 7.910 9.767 -16.001 1.00 94.00 485 GLU A N 1
ATOM 3879 C CA . GLU A 1 485 ? 8.480 11.124 -15.966 1.00 94.00 485 GLU A CA 1
ATOM 3880 C C . GLU A 1 485 ? 7.406 12.188 -16.240 1.00 94.00 485 GLU A C 1
ATOM 3882 O O . GLU A 1 485 ? 7.286 13.155 -15.492 1.00 94.00 485 GLU A O 1
ATOM 3887 N N . HIS A 1 486 ? 6.579 11.994 -17.272 1.00 94.12 486 HIS A N 1
ATOM 3888 C CA . HIS A 1 486 ? 5.562 12.964 -17.683 1.00 94.12 486 HIS A CA 1
ATOM 3889 C C . HIS A 1 486 ? 4.486 13.211 -16.619 1.00 94.12 486 HIS A C 1
ATOM 3891 O O . HIS A 1 486 ? 4.037 14.344 -16.459 1.00 94.12 486 HIS A O 1
ATOM 3897 N N . TYR A 1 487 ? 4.073 12.165 -15.900 1.00 93.94 487 TYR A N 1
ATOM 3898 C CA . TYR A 1 487 ? 3.043 12.241 -14.861 1.00 93.94 487 TYR A CA 1
ATOM 3899 C C . TYR A 1 487 ? 3.608 12.338 -13.434 1.00 93.94 487 TYR A C 1
ATOM 3901 O O . TYR A 1 487 ? 2.843 12.196 -12.478 1.00 93.94 487 TYR A O 1
ATOM 3909 N N . ASP A 1 488 ? 4.907 12.616 -13.284 1.00 90.31 488 ASP A N 1
ATOM 3910 C CA . ASP A 1 488 ? 5.598 12.812 -12.001 1.00 90.31 488 ASP A CA 1
ATOM 3911 C C . ASP A 1 488 ? 5.443 11.622 -11.032 1.00 90.31 488 ASP A C 1
ATOM 3913 O O . ASP A 1 488 ? 4.879 11.723 -9.942 1.00 90.31 488 ASP A O 1
ATOM 3917 N N . LEU A 1 489 ? 5.914 10.449 -11.469 1.00 91.25 489 LEU A N 1
ATOM 3918 C CA . LEU A 1 489 ? 5.852 9.178 -10.739 1.00 91.25 489 LEU A CA 1
ATOM 3919 C C . LEU A 1 489 ? 7.263 8.608 -10.497 1.00 91.25 489 LEU A C 1
ATOM 3921 O O . LEU A 1 489 ? 7.664 7.638 -11.153 1.00 91.25 489 LEU A O 1
ATOM 3925 N N . PRO A 1 490 ? 8.033 9.166 -9.543 1.00 87.12 490 PRO A N 1
ATOM 3926 C CA . PRO A 1 490 ? 9.443 8.815 -9.341 1.00 87.12 490 PRO A CA 1
ATOM 3927 C C . PRO A 1 490 ? 9.662 7.354 -8.920 1.00 87.12 490 PRO A C 1
ATOM 3929 O O . PRO A 1 490 ? 10.666 6.745 -9.283 1.00 87.12 490 PRO A O 1
ATOM 3932 N N . GLU A 1 491 ? 8.716 6.764 -8.189 1.00 86.12 491 GLU A N 1
ATOM 3933 C CA . GLU A 1 491 ? 8.787 5.372 -7.721 1.00 86.12 491 GLU A CA 1
ATOM 3934 C C . GLU A 1 491 ? 8.654 4.378 -8.883 1.00 86.12 491 GLU A C 1
ATOM 3936 O O . GLU A 1 491 ? 9.423 3.419 -8.985 1.00 86.12 491 GLU A O 1
ATOM 3941 N N . LEU A 1 492 ? 7.717 4.643 -9.802 1.00 91.06 492 LEU A N 1
ATOM 3942 C CA . LEU A 1 492 ? 7.529 3.846 -11.013 1.00 91.06 492 LEU A CA 1
ATOM 3943 C C . LEU A 1 492 ? 8.716 4.011 -11.967 1.00 91.06 492 LEU A C 1
ATOM 3945 O O . LEU A 1 492 ? 9.210 3.024 -12.515 1.00 91.06 492 LEU A O 1
ATOM 3949 N N . LEU A 1 493 ? 9.202 5.246 -12.121 1.00 92.00 493 LEU A N 1
ATOM 3950 C CA . LEU A 1 493 ? 10.387 5.571 -12.912 1.00 92.00 493 LEU A CA 1
ATOM 3951 C C . LEU A 1 493 ? 11.608 4.773 -12.424 1.00 92.00 493 LEU A C 1
ATOM 3953 O O . LEU A 1 493 ? 12.285 4.111 -13.215 1.00 92.00 493 LEU A O 1
ATOM 3957 N N . GLN A 1 494 ? 11.840 4.753 -11.107 1.00 90.75 494 GLN A N 1
ATOM 3958 C CA . GLN A 1 494 ? 12.919 3.983 -10.491 1.00 90.75 494 GLN A CA 1
ATOM 3959 C C . GLN A 1 494 ? 12.752 2.470 -10.713 1.00 90.75 494 GLN A C 1
ATOM 3961 O O . GLN A 1 494 ? 13.721 1.787 -11.055 1.00 90.75 494 GLN A O 1
ATOM 3966 N N . ALA A 1 495 ? 11.535 1.936 -10.563 1.00 88.88 495 ALA A N 1
ATOM 3967 C CA . ALA A 1 495 ? 11.252 0.520 -10.798 1.00 88.88 495 ALA A CA 1
ATOM 3968 C C . ALA A 1 495 ? 11.506 0.103 -12.260 1.00 88.88 495 ALA A C 1
ATOM 3970 O O . ALA A 1 495 ? 12.076 -0.963 -12.504 1.00 88.88 495 ALA A O 1
ATOM 3971 N N . CYS A 1 496 ? 11.156 0.957 -13.229 1.00 94.44 496 CYS A N 1
ATOM 3972 C CA . CYS A 1 496 ? 11.394 0.717 -14.655 1.00 94.44 496 CYS A CA 1
ATOM 3973 C C . CYS A 1 496 ? 12.889 0.613 -14.978 1.00 94.44 496 CYS A C 1
ATOM 3975 O O . CYS A 1 496 ? 13.317 -0.362 -15.599 1.00 94.44 496 CYS A O 1
ATOM 3977 N N . PHE A 1 497 ? 13.700 1.571 -14.514 1.00 93.88 497 PHE A N 1
ATOM 3978 C CA . PHE A 1 497 ? 15.154 1.527 -14.699 1.00 93.88 497 PHE A CA 1
ATOM 3979 C C . PHE A 1 497 ? 15.791 0.320 -14.023 1.00 93.88 497 PHE A C 1
ATOM 3981 O O . PHE A 1 497 ? 16.693 -0.311 -14.577 1.00 93.88 497 PHE A O 1
ATOM 3988 N N . HIS A 1 498 ? 15.313 -0.018 -12.829 1.00 87.75 498 HIS A N 1
ATOM 3989 C CA . HIS A 1 498 ? 15.803 -1.175 -12.107 1.00 87.75 498 HIS A CA 1
ATOM 3990 C C . HIS A 1 498 ? 15.551 -2.474 -12.882 1.00 87.75 498 HIS A C 1
ATOM 3992 O O . HIS A 1 498 ? 16.478 -3.259 -13.097 1.00 87.75 498 HIS A O 1
ATOM 3998 N N . HIS A 1 499 ? 14.319 -2.667 -13.352 1.00 90.88 499 HIS A N 1
ATOM 3999 C CA . HIS A 1 499 ? 13.952 -3.829 -14.147 1.00 90.88 499 HIS A CA 1
ATOM 4000 C C . HIS A 1 499 ? 14.732 -3.871 -15.469 1.00 90.88 499 HIS A C 1
ATOM 4002 O O . HIS A 1 499 ? 15.264 -4.919 -15.830 1.00 90.88 499 HIS A O 1
ATOM 4008 N N . ALA A 1 500 ? 14.880 -2.736 -16.162 1.00 93.06 500 ALA A N 1
ATOM 4009 C CA . ALA A 1 500 ? 15.713 -2.653 -17.360 1.00 93.06 500 ALA A CA 1
ATOM 4010 C C . ALA A 1 500 ? 17.143 -3.129 -17.069 1.00 93.06 500 ALA A C 1
ATOM 4012 O O . ALA A 1 500 ? 17.636 -4.023 -17.743 1.00 93.06 500 ALA A O 1
ATOM 4013 N N . LYS A 1 501 ? 17.782 -2.628 -16.006 1.00 90.38 501 LYS A N 1
ATOM 4014 C CA . LYS A 1 501 ? 19.156 -3.005 -15.643 1.00 90.38 501 LYS A CA 1
ATOM 4015 C C . LYS A 1 501 ? 19.318 -4.500 -15.339 1.00 90.38 501 LYS A C 1
ATOM 4017 O O . LYS A 1 501 ? 20.363 -5.066 -15.646 1.00 90.38 501 LYS A O 1
ATOM 4022 N N . GLN A 1 502 ? 18.319 -5.133 -14.725 1.00 90.00 502 GLN A N 1
ATOM 4023 C CA . GLN A 1 502 ? 18.371 -6.557 -14.369 1.00 90.00 502 GLN A CA 1
ATOM 4024 C C . GLN A 1 502 ? 18.085 -7.495 -15.543 1.00 90.00 502 GLN A C 1
ATOM 4026 O O . GLN A 1 502 ? 18.671 -8.575 -15.621 1.00 90.00 502 GLN A O 1
ATOM 4031 N N . PHE A 1 503 ? 17.174 -7.103 -16.433 1.00 90.75 503 PHE A N 1
ATOM 4032 C CA . PHE A 1 503 ? 16.632 -7.983 -17.468 1.00 90.75 503 PHE A CA 1
ATOM 4033 C C . PHE A 1 503 ? 17.029 -7.582 -18.892 1.00 90.75 503 PHE A C 1
ATOM 4035 O O . PHE A 1 503 ? 16.564 -8.209 -19.841 1.00 90.75 503 PHE A O 1
ATOM 4042 N N . LEU A 1 504 ? 17.908 -6.588 -19.064 1.00 94.00 504 LEU A N 1
ATOM 4043 C CA . LEU A 1 504 ? 18.453 -6.230 -20.371 1.00 94.00 504 LEU A CA 1
ATOM 4044 C C . LEU A 1 504 ? 19.273 -7.390 -20.946 1.00 94.00 504 LEU A C 1
ATOM 4046 O O . LEU A 1 504 ? 20.230 -7.874 -20.336 1.00 94.00 504 LEU A O 1
ATOM 4050 N N . ARG A 1 505 ? 18.877 -7.836 -22.137 1.00 94.06 505 ARG A N 1
ATOM 4051 C CA . ARG A 1 505 ? 19.501 -8.921 -22.900 1.00 94.06 505 ARG A CA 1
ATOM 4052 C C . ARG A 1 505 ? 19.535 -8.552 -24.378 1.00 94.06 505 ARG A C 1
ATOM 4054 O O . ARG A 1 505 ? 18.790 -7.674 -24.805 1.00 94.06 505 ARG A O 1
ATOM 4061 N N . ILE A 1 506 ? 20.388 -9.214 -25.154 1.00 94.38 506 ILE A N 1
ATOM 4062 C CA . ILE A 1 506 ? 20.612 -8.871 -26.566 1.00 94.38 506 ILE A CA 1
ATOM 4063 C C . ILE A 1 506 ? 19.321 -8.963 -27.387 1.00 94.38 506 ILE A C 1
ATOM 4065 O O . ILE A 1 506 ? 19.077 -8.098 -28.223 1.00 94.38 506 ILE A O 1
ATOM 4069 N N . GLU A 1 507 ? 18.452 -9.924 -27.080 1.00 92.69 507 GLU A N 1
ATOM 4070 C CA . GLU A 1 507 ? 17.202 -10.175 -27.806 1.00 92.69 507 GLU A CA 1
ATOM 4071 C C . GLU A 1 507 ? 16.198 -9.018 -27.685 1.00 92.69 507 GLU A C 1
ATOM 4073 O O . GLU A 1 507 ? 15.370 -8.816 -28.567 1.00 92.69 507 GLU A O 1
ATOM 4078 N N . VAL A 1 508 ? 16.266 -8.232 -26.604 1.00 93.81 508 VAL A N 1
ATOM 4079 C CA . VAL A 1 508 ? 15.323 -7.127 -26.351 1.00 93.81 508 VAL A CA 1
ATOM 4080 C C . VAL A 1 508 ? 15.890 -5.751 -26.709 1.00 93.81 508 VAL A C 1
ATOM 4082 O O . VAL A 1 508 ? 15.123 -4.797 -26.825 1.00 93.81 508 VAL A O 1
ATOM 4085 N N . VAL A 1 509 ? 17.207 -5.629 -26.926 1.00 95.56 509 VAL A N 1
ATOM 4086 C CA . VAL A 1 509 ? 17.892 -4.344 -27.184 1.00 95.56 509 VAL A CA 1
ATOM 4087 C C . VAL A 1 509 ? 17.304 -3.619 -28.393 1.00 95.56 509 VAL A C 1
ATOM 4089 O O . VAL A 1 509 ? 16.920 -2.456 -28.275 1.00 95.56 509 VAL A O 1
ATOM 4092 N N . CYS A 1 510 ? 17.211 -4.288 -29.546 1.00 95.44 510 CYS A N 1
ATOM 4093 C CA . CYS A 1 510 ? 16.744 -3.653 -30.780 1.00 95.44 510 CYS A CA 1
ATOM 4094 C C . CYS A 1 510 ? 15.293 -3.178 -30.659 1.00 95.44 510 CYS A C 1
ATOM 4096 O O . CYS A 1 510 ? 14.985 -2.045 -31.020 1.00 95.44 510 CYS A O 1
ATOM 4098 N N . CYS A 1 511 ? 14.427 -4.004 -30.064 1.00 93.50 511 CYS A N 1
ATOM 4099 C CA . CYS A 1 511 ? 13.035 -3.646 -29.801 1.00 93.50 511 CYS A CA 1
ATOM 4100 C C . CYS A 1 511 ? 12.927 -2.413 -28.887 1.00 93.50 511 CYS A C 1
ATOM 4102 O O . CYS A 1 511 ? 12.142 -1.505 -29.162 1.00 93.50 511 CYS A O 1
ATOM 4104 N N . MET A 1 512 ? 13.730 -2.355 -27.818 1.00 94.94 512 MET A N 1
ATOM 4105 C CA . MET A 1 512 ? 13.739 -1.213 -26.900 1.00 94.94 512 MET A CA 1
ATOM 4106 C C . MET A 1 512 ? 14.216 0.071 -27.584 1.00 94.94 512 MET A C 1
ATOM 4108 O O . MET A 1 512 ? 13.590 1.114 -27.407 1.00 94.94 512 MET A O 1
ATOM 4112 N N . LEU A 1 513 ? 15.282 0.004 -28.388 1.00 95.38 513 LEU A N 1
ATOM 4113 C CA . LEU A 1 513 ? 15.796 1.161 -29.128 1.00 95.38 513 LEU A CA 1
ATOM 4114 C C . LEU A 1 513 ? 14.790 1.677 -30.165 1.00 95.38 513 LEU A C 1
ATOM 4116 O O . LEU A 1 513 ? 14.573 2.884 -30.234 1.00 95.38 513 LEU A O 1
ATOM 4120 N N . CYS A 1 514 ? 14.122 0.784 -30.905 1.00 93.00 514 CYS A N 1
ATOM 4121 C CA . CYS A 1 514 ? 13.036 1.164 -31.815 1.00 93.00 514 CYS A CA 1
ATOM 4122 C C . CYS A 1 514 ? 11.919 1.913 -31.080 1.00 93.00 514 CYS A C 1
ATOM 4124 O O . CYS A 1 514 ? 11.445 2.940 -31.556 1.00 93.00 514 CYS A O 1
ATOM 4126 N N . SER A 1 515 ? 11.510 1.431 -29.904 1.00 91.69 515 SER A N 1
ATOM 4127 C CA . SER A 1 515 ? 10.462 2.100 -29.132 1.00 91.69 515 SER A CA 1
ATOM 4128 C C . SER A 1 515 ? 10.913 3.453 -28.573 1.00 91.69 515 SER A C 1
ATOM 4130 O O . SER A 1 515 ? 10.097 4.367 -28.490 1.00 91.69 515 SER A O 1
ATOM 4132 N N . LEU A 1 516 ? 12.186 3.598 -28.186 1.00 93.12 516 LEU A N 1
ATOM 4133 C CA . LEU A 1 516 ? 12.733 4.826 -27.594 1.00 93.12 516 LEU A CA 1
ATOM 4134 C C . LEU A 1 516 ? 12.970 5.949 -28.605 1.00 93.12 516 LEU A C 1
ATOM 4136 O O . LEU A 1 516 ? 13.060 7.105 -28.195 1.00 93.12 516 LEU A O 1
ATOM 4140 N N . GLU A 1 517 ? 13.037 5.646 -29.902 1.00 89.19 517 GLU A N 1
ATOM 4141 C CA . GLU A 1 517 ? 13.287 6.630 -30.961 1.00 89.19 517 GLU A CA 1
ATOM 4142 C C . GLU A 1 517 ? 12.307 7.817 -30.918 1.00 89.19 517 GLU A C 1
ATOM 4144 O O . GLU A 1 517 ? 12.704 8.965 -31.115 1.00 89.19 517 GLU A O 1
ATOM 4149 N N . ASN A 1 518 ? 11.046 7.565 -30.563 1.00 83.00 518 ASN A N 1
ATOM 4150 C CA . ASN A 1 518 ? 10.024 8.610 -30.476 1.00 83.00 518 ASN A CA 1
ATOM 4151 C C . ASN A 1 518 ? 10.115 9.463 -29.199 1.00 83.00 518 ASN A C 1
ATOM 4153 O O . ASN A 1 518 ? 9.508 10.531 -29.136 1.00 83.00 518 ASN A O 1
ATOM 4157 N N . TYR A 1 519 ? 10.863 9.011 -28.189 1.00 86.94 519 TYR A N 1
ATOM 4158 C CA . TYR A 1 519 ? 10.843 9.589 -26.845 1.00 86.94 519 TYR A CA 1
ATOM 4159 C C . TYR A 1 519 ? 12.173 10.196 -26.399 1.00 86.94 519 TYR A C 1
ATOM 4161 O O . TYR A 1 519 ? 12.165 11.143 -25.612 1.00 86.94 519 TYR A O 1
ATOM 4169 N N . TYR A 1 520 ? 13.310 9.677 -26.874 1.00 86.56 520 TYR A N 1
ATOM 4170 C CA . TYR A 1 520 ? 14.625 9.988 -26.300 1.00 86.56 520 TYR A CA 1
ATOM 4171 C C . TYR A 1 520 ? 14.998 11.473 -26.358 1.00 86.56 520 TYR A C 1
ATOM 4173 O O . TYR A 1 520 ? 15.670 11.960 -25.456 1.00 86.56 520 TYR A O 1
ATOM 4181 N N . TRP A 1 521 ? 14.533 12.205 -27.371 1.00 86.12 521 TRP A N 1
ATOM 4182 C CA . TRP A 1 521 ? 14.774 13.645 -27.506 1.00 86.12 521 TRP A CA 1
ATOM 4183 C C . TRP A 1 521 ? 13.839 14.505 -26.640 1.00 86.12 521 TRP A C 1
ATOM 4185 O O . TRP A 1 521 ? 14.133 15.675 -26.406 1.00 86.12 521 TRP A O 1
ATOM 4195 N N . ARG A 1 522 ? 12.710 13.948 -26.183 1.00 87.69 522 ARG A N 1
ATOM 4196 C CA . ARG A 1 522 ? 11.667 14.663 -25.431 1.00 87.69 522 ARG A CA 1
ATOM 4197 C C . ARG A 1 522 ? 11.765 14.446 -23.921 1.00 87.69 522 ARG A C 1
ATOM 4199 O O . ARG A 1 522 ? 11.381 15.336 -23.169 1.00 87.69 522 ARG A O 1
ATOM 4206 N N . TYR A 1 523 ? 12.249 13.281 -23.494 1.00 93.06 523 TYR A N 1
ATOM 4207 C CA . TYR A 1 523 ? 12.276 12.866 -22.091 1.00 93.06 523 TYR A CA 1
ATOM 4208 C C . TYR A 1 523 ? 13.694 12.526 -21.640 1.00 93.06 523 TYR A C 1
ATOM 4210 O O . TYR A 1 523 ? 14.415 11.782 -22.313 1.00 93.06 523 TYR A O 1
ATOM 4218 N N . THR A 1 524 ? 14.078 13.031 -20.468 1.00 93.19 524 THR A N 1
ATOM 4219 C CA . THR A 1 524 ? 15.433 12.837 -19.931 1.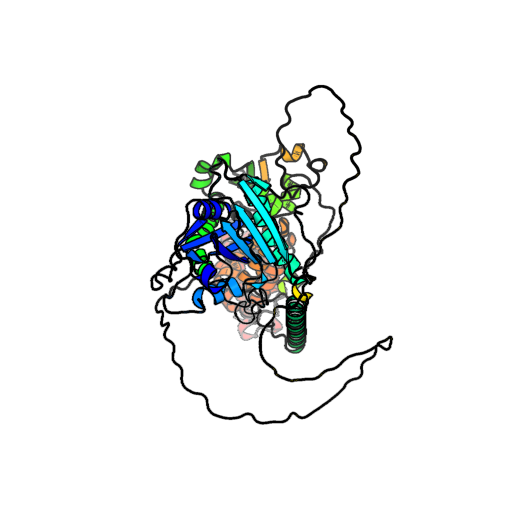00 93.19 524 THR A CA 1
ATOM 4220 C C . THR A 1 524 ? 15.665 11.368 -19.593 1.00 93.19 524 THR A C 1
ATOM 4222 O O . THR A 1 524 ? 16.693 10.796 -19.954 1.00 93.19 524 THR A O 1
ATOM 4225 N N . SER A 1 525 ? 14.670 10.713 -18.990 1.00 92.56 525 SER A N 1
ATOM 4226 C CA . SER A 1 525 ? 14.728 9.290 -18.650 1.00 92.56 525 SER A CA 1
ATOM 4227 C C . SER A 1 525 ? 14.892 8.390 -19.877 1.00 92.56 525 SER A C 1
ATOM 4229 O O . SER A 1 525 ? 15.618 7.398 -19.828 1.00 92.56 525 SER A O 1
ATOM 4231 N N . ALA A 1 526 ? 14.282 8.752 -21.007 1.00 94.44 526 ALA A N 1
ATOM 4232 C CA . ALA A 1 526 ? 14.440 8.020 -22.258 1.00 94.44 526 ALA A CA 1
ATOM 4233 C C . ALA A 1 526 ? 15.872 8.135 -22.797 1.00 94.44 526 ALA A C 1
ATOM 4235 O O . ALA A 1 526 ? 16.468 7.126 -23.171 1.00 94.44 526 ALA A O 1
ATOM 4236 N N . SER A 1 527 ? 16.451 9.340 -22.775 1.00 93.88 527 SER A N 1
ATOM 4237 C CA . SER A 1 527 ? 17.864 9.565 -23.113 1.00 93.88 527 SER A CA 1
ATOM 4238 C C . SER A 1 527 ? 18.816 8.764 -22.218 1.00 93.88 527 SER A C 1
ATOM 4240 O O . SER A 1 527 ? 19.779 8.160 -22.699 1.00 93.88 527 SER A O 1
ATOM 4242 N N . GLU A 1 528 ? 18.557 8.713 -20.914 1.00 94.62 528 GLU A N 1
ATOM 4243 C CA . GLU A 1 528 ? 19.363 7.921 -19.983 1.00 94.62 528 GLU A CA 1
ATOM 4244 C C . GLU A 1 528 ? 19.227 6.414 -20.229 1.00 94.62 528 GLU A C 1
ATOM 4246 O O . GLU A 1 528 ? 20.227 5.692 -20.206 1.00 94.62 528 GLU A O 1
ATOM 4251 N N . LEU A 1 529 ? 18.020 5.934 -20.543 1.00 95.88 529 LEU A N 1
ATOM 4252 C CA . LEU A 1 529 ? 17.796 4.532 -20.887 1.00 95.88 529 LEU A CA 1
ATOM 4253 C C . LEU A 1 529 ? 18.505 4.150 -22.192 1.00 95.88 529 LEU A C 1
ATOM 4255 O O . LEU A 1 529 ? 19.152 3.104 -22.241 1.00 95.88 529 LEU A O 1
ATOM 4259 N N . VAL A 1 530 ? 18.465 5.005 -23.220 1.00 96.19 530 VAL A N 1
ATOM 4260 C CA . VAL A 1 530 ? 19.249 4.809 -24.452 1.00 96.19 530 VAL A CA 1
ATOM 4261 C C . VAL A 1 530 ? 20.737 4.706 -24.120 1.00 96.19 530 VAL A C 1
ATOM 4263 O O . VAL A 1 530 ? 21.396 3.768 -24.560 1.00 96.19 530 VAL A O 1
ATOM 4266 N N . ASN A 1 531 ? 21.275 5.609 -23.297 1.00 95.00 531 ASN A N 1
ATOM 4267 C CA . ASN A 1 531 ? 22.683 5.561 -22.903 1.00 95.00 531 ASN A CA 1
ATOM 4268 C C . ASN A 1 531 ? 23.051 4.270 -22.162 1.00 95.00 531 ASN A C 1
ATOM 4270 O O . ASN A 1 531 ? 24.091 3.680 -22.463 1.00 95.00 531 ASN A O 1
ATOM 4274 N N . MET A 1 532 ? 22.189 3.806 -21.253 1.00 95.94 532 MET A N 1
ATOM 4275 C CA . MET A 1 532 ? 22.355 2.536 -20.544 1.00 95.94 532 MET A CA 1
ATOM 4276 C C . MET A 1 532 ? 22.374 1.345 -21.512 1.00 95.94 532 MET A C 1
ATOM 4278 O O . MET A 1 532 ? 23.228 0.466 -21.390 1.00 95.94 532 MET A O 1
ATOM 4282 N N . ILE A 1 533 ? 21.468 1.328 -22.494 1.00 96.44 533 ILE A N 1
ATOM 4283 C CA . ILE A 1 533 ? 21.418 0.286 -23.525 1.00 96.44 533 ILE A CA 1
ATOM 4284 C C . ILE A 1 533 ? 22.678 0.327 -24.394 1.00 96.44 533 ILE A C 1
ATOM 4286 O O . ILE A 1 533 ? 23.286 -0.710 -24.642 1.00 96.44 533 ILE A O 1
ATOM 4290 N N . LEU A 1 534 ? 23.120 1.508 -24.824 1.00 96.25 534 LEU A N 1
ATOM 4291 C CA . LEU A 1 534 ? 24.327 1.632 -25.639 1.00 96.25 534 LEU A CA 1
ATOM 4292 C C . LEU A 1 534 ? 25.581 1.171 -24.877 1.00 96.25 534 LEU A C 1
ATOM 4294 O O . LEU A 1 534 ? 26.388 0.445 -25.447 1.00 96.25 534 LEU A O 1
ATOM 4298 N N . ALA A 1 535 ? 25.714 1.510 -23.591 1.00 95.69 535 ALA A N 1
ATOM 4299 C CA . ALA A 1 535 ? 26.809 1.017 -22.748 1.00 95.69 535 ALA A CA 1
ATOM 4300 C C . ALA A 1 535 ? 26.770 -0.515 -22.588 1.00 95.69 535 ALA A C 1
ATOM 4302 O O . ALA A 1 535 ? 27.799 -1.184 -22.586 1.00 95.69 535 ALA A O 1
ATOM 4303 N N . PHE A 1 536 ? 25.573 -1.105 -22.508 1.00 95.81 536 PHE A N 1
ATOM 4304 C CA . PHE A 1 536 ? 25.404 -2.559 -22.506 1.00 95.81 536 PHE A CA 1
ATOM 4305 C C . PHE A 1 536 ? 25.878 -3.206 -23.821 1.00 95.81 536 PHE A C 1
ATOM 4307 O O . PHE A 1 536 ? 26.424 -4.314 -23.784 1.00 95.81 536 PHE A O 1
ATOM 4314 N N . VAL A 1 537 ? 25.670 -2.530 -24.956 1.00 96.69 537 VAL A N 1
ATOM 4315 C CA . VAL A 1 537 ? 26.046 -2.992 -26.302 1.00 96.69 537 VAL A CA 1
ATOM 4316 C C . VAL A 1 537 ? 27.552 -2.899 -26.557 1.00 96.69 537 VAL A C 1
ATOM 4318 O O . VAL A 1 537 ? 28.065 -3.727 -27.304 1.00 96.69 537 VAL A O 1
ATOM 4321 N N . GLU A 1 538 ? 28.276 -1.969 -25.928 1.00 95.56 538 GLU A N 1
ATOM 4322 C CA . GLU A 1 538 ? 29.717 -1.762 -26.164 1.00 95.56 538 GLU A CA 1
ATOM 4323 C C . GLU A 1 538 ? 30.543 -3.054 -26.068 1.00 95.56 538 GLU A C 1
ATOM 4325 O O . GLU A 1 538 ? 31.342 -3.326 -26.961 1.00 95.56 538 GLU A O 1
ATOM 4330 N N . THR A 1 539 ? 30.275 -3.907 -25.078 1.00 95.44 539 THR A N 1
ATOM 4331 C CA . THR A 1 539 ? 30.983 -5.187 -24.869 1.00 95.44 539 THR A CA 1
ATOM 4332 C C . THR A 1 539 ? 30.351 -6.384 -25.594 1.00 95.44 539 THR A C 1
ATOM 4334 O O . THR A 1 539 ? 30.839 -7.509 -25.510 1.00 95.44 539 THR A O 1
ATOM 4337 N N . ARG A 1 540 ? 29.221 -6.186 -26.288 1.00 95.62 540 ARG A N 1
ATOM 4338 C CA . ARG A 1 540 ? 28.402 -7.262 -26.891 1.00 95.62 540 ARG A CA 1
ATOM 4339 C C . ARG A 1 540 ? 27.956 -6.976 -28.326 1.00 95.62 540 ARG A C 1
ATOM 4341 O O . ARG A 1 540 ? 27.066 -7.650 -28.845 1.00 95.62 540 ARG A O 1
ATOM 4348 N N . ALA A 1 541 ? 28.586 -6.008 -28.983 1.00 95.31 541 ALA A N 1
ATOM 4349 C CA . ALA A 1 541 ? 28.207 -5.541 -30.313 1.00 95.31 541 ALA A CA 1
ATOM 4350 C C . ALA A 1 541 ? 28.156 -6.665 -31.357 1.00 95.31 541 ALA A C 1
ATOM 4352 O O . ALA A 1 541 ? 27.229 -6.713 -32.157 1.00 95.31 541 ALA A O 1
ATOM 4353 N N . TYR A 1 542 ? 29.103 -7.608 -31.308 1.00 93.94 542 TYR A N 1
ATOM 4354 C CA . TYR A 1 542 ? 29.118 -8.747 -32.228 1.00 93.94 542 TYR A CA 1
ATOM 4355 C C . TYR A 1 542 ? 27.837 -9.588 -32.139 1.00 93.94 542 TYR A C 1
ATOM 4357 O O . TYR A 1 542 ? 27.229 -9.881 -33.163 1.00 93.94 542 TYR A O 1
ATOM 4365 N N . ALA A 1 543 ? 27.390 -9.922 -30.922 1.00 95.19 543 ALA A N 1
ATOM 4366 C CA . ALA A 1 543 ? 26.158 -10.681 -30.723 1.00 95.19 543 ALA A CA 1
ATOM 4367 C C . ALA A 1 543 ? 24.935 -9.900 -31.229 1.00 95.19 543 ALA A C 1
ATOM 4369 O O . ALA A 1 543 ? 24.075 -10.478 -31.886 1.00 95.19 543 ALA A O 1
ATOM 4370 N N . LEU A 1 544 ? 24.894 -8.583 -30.998 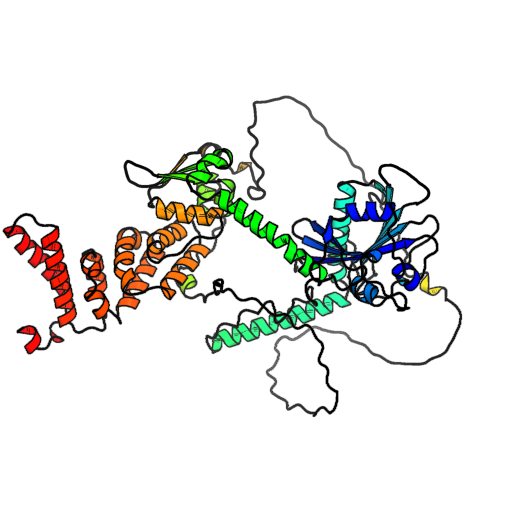1.00 96.31 544 LEU A N 1
ATOM 4371 C CA . LEU A 1 544 ? 23.824 -7.725 -31.508 1.00 96.31 544 LEU A CA 1
ATOM 4372 C C . LEU A 1 544 ? 23.782 -7.703 -33.043 1.00 96.31 544 LEU A C 1
ATOM 4374 O O . LEU A 1 544 ? 22.714 -7.821 -33.622 1.00 96.31 544 LEU A O 1
ATOM 4378 N N . PHE A 1 545 ? 24.925 -7.594 -33.722 1.00 95.69 545 PHE A N 1
ATOM 4379 C CA . PHE A 1 545 ? 24.971 -7.544 -35.190 1.00 95.69 545 PHE A CA 1
ATOM 4380 C C . PHE A 1 545 ? 24.511 -8.839 -35.862 1.00 95.69 545 PHE A C 1
ATOM 4382 O O . PHE A 1 545 ? 24.100 -8.817 -37.020 1.00 95.69 545 PHE A O 1
ATOM 4389 N N . THR A 1 546 ? 24.582 -9.963 -35.147 1.00 93.62 546 THR A N 1
ATOM 4390 C CA . THR A 1 546 ? 24.087 -11.251 -35.646 1.00 93.62 546 THR A CA 1
ATOM 4391 C C . THR A 1 546 ? 22.576 -11.422 -35.507 1.00 93.62 546 THR A C 1
ATOM 4393 O O . THR A 1 546 ? 22.030 -12.355 -36.098 1.00 93.62 546 THR A O 1
ATOM 4396 N N . THR A 1 547 ? 21.884 -10.554 -34.759 1.00 94.50 547 THR A N 1
ATOM 4397 C CA . THR A 1 547 ? 20.434 -10.675 -34.597 1.00 94.50 547 THR A CA 1
ATOM 4398 C C . THR A 1 547 ? 19.686 -10.118 -35.813 1.00 94.50 547 THR A C 1
ATOM 4400 O O . THR A 1 547 ? 20.076 -9.089 -36.374 1.00 94.50 547 THR A O 1
ATOM 4403 N N . PRO A 1 548 ? 18.589 -10.762 -36.252 1.00 93.12 548 PRO A N 1
ATOM 4404 C CA . PRO A 1 548 ? 17.783 -10.244 -37.354 1.00 93.12 548 PRO A CA 1
ATOM 4405 C C . PRO A 1 548 ? 17.108 -8.907 -37.006 1.00 93.12 548 PRO A C 1
ATOM 4407 O O . PRO A 1 548 ? 16.919 -8.071 -37.890 1.00 93.12 548 PRO A O 1
ATOM 4410 N N . GLU A 1 549 ? 16.802 -8.664 -35.730 1.00 93.88 549 GLU A N 1
ATOM 4411 C CA . GLU A 1 549 ? 16.193 -7.423 -35.238 1.00 93.88 549 GLU A CA 1
ATOM 4412 C C . GLU A 1 549 ? 17.131 -6.213 -35.368 1.00 93.88 549 GLU A C 1
ATOM 4414 O O . GLU A 1 549 ? 16.674 -5.074 -35.407 1.00 93.88 549 GLU A O 1
ATOM 4419 N N . PHE A 1 550 ? 18.447 -6.411 -35.500 1.00 96.25 550 PHE A N 1
ATOM 4420 C CA . PHE A 1 550 ? 19.362 -5.305 -35.788 1.00 96.25 550 PHE A CA 1
ATOM 4421 C C . PHE A 1 550 ? 19.014 -4.606 -37.110 1.00 96.25 550 PHE A C 1
ATOM 4423 O O . PHE A 1 550 ? 19.112 -3.383 -37.224 1.00 96.25 550 PHE A O 1
ATOM 4430 N N . LEU A 1 551 ? 18.534 -5.366 -38.098 1.00 94.44 551 LEU A N 1
ATOM 4431 C CA . LEU A 1 551 ? 18.165 -4.851 -39.417 1.00 94.44 551 LEU A CA 1
ATOM 4432 C C . LEU A 1 551 ? 16.902 -3.974 -39.394 1.00 94.44 551 LEU A C 1
ATOM 4434 O O . LEU A 1 551 ? 16.670 -3.235 -40.350 1.00 94.44 551 LEU A O 1
ATOM 4438 N N . THR A 1 552 ? 16.109 -4.018 -38.315 1.00 92.44 552 THR A N 1
ATOM 4439 C CA . THR A 1 552 ? 14.887 -3.209 -38.166 1.00 92.44 552 THR A CA 1
ATOM 4440 C C . THR A 1 552 ? 15.141 -1.840 -37.537 1.00 92.44 552 THR A C 1
ATOM 4442 O O . THR A 1 552 ? 14.236 -1.008 -37.510 1.00 92.44 552 THR A O 1
ATOM 4445 N N . LEU A 1 553 ? 16.350 -1.588 -37.023 1.00 94.88 553 LEU A N 1
ATOM 4446 C CA . LEU A 1 553 ? 16.718 -0.301 -36.435 1.00 94.88 553 LEU A CA 1
ATOM 4447 C C . LEU A 1 553 ? 16.683 0.822 -37.476 1.00 94.88 553 LEU A C 1
ATOM 4449 O O . LEU A 1 553 ? 16.977 0.610 -38.654 1.00 94.88 553 LEU A O 1
ATOM 4453 N N . SER A 1 554 ? 16.374 2.041 -37.034 1.00 93.25 554 SER A N 1
ATOM 4454 C CA . SER A 1 554 ? 16.478 3.225 -37.882 1.00 93.25 554 SER A CA 1
ATOM 4455 C C . SER A 1 554 ? 17.937 3.604 -38.150 1.00 93.25 554 SER A C 1
ATOM 4457 O O . SER A 1 554 ? 18.852 3.197 -37.433 1.00 93.25 554 SER A O 1
ATOM 4459 N N . GLU A 1 555 ? 18.169 4.428 -39.177 1.00 91.88 555 GLU A N 1
ATOM 4460 C CA . GLU A 1 555 ? 19.529 4.885 -39.497 1.00 91.88 555 GLU A CA 1
ATOM 4461 C C . GLU A 1 555 ? 20.165 5.651 -38.335 1.00 91.88 555 GLU A C 1
ATOM 4463 O O . GLU A 1 555 ? 21.348 5.471 -38.065 1.00 91.88 555 GLU A O 1
ATOM 4468 N N . SER A 1 556 ? 19.366 6.462 -37.634 1.00 91.69 556 SER A N 1
ATOM 4469 C CA . SER A 1 556 ? 19.806 7.225 -36.466 1.00 91.69 556 SER A CA 1
ATOM 4470 C C . SER A 1 556 ? 20.276 6.290 -35.352 1.00 91.69 556 SER A C 1
ATOM 4472 O O . SER A 1 556 ? 21.380 6.443 -34.834 1.00 91.69 556 SER A O 1
ATOM 4474 N N . MET A 1 557 ? 19.492 5.251 -35.040 1.00 94.12 557 MET A N 1
ATOM 4475 C CA . MET A 1 557 ? 19.852 4.273 -34.010 1.00 94.12 557 MET A CA 1
ATOM 4476 C C . MET A 1 557 ? 21.117 3.489 -34.377 1.00 94.12 557 MET A C 1
ATOM 4478 O O . MET A 1 557 ? 21.988 3.299 -33.528 1.00 94.12 557 MET A O 1
ATOM 4482 N N . VAL A 1 558 ? 21.258 3.080 -35.644 1.00 94.75 558 VAL A N 1
ATOM 4483 C CA . VAL A 1 558 ? 22.481 2.417 -36.123 1.00 94.75 558 VAL A CA 1
ATOM 4484 C C . VAL A 1 558 ? 23.682 3.349 -36.006 1.00 94.75 558 VAL A C 1
ATOM 4486 O O . VAL A 1 558 ? 24.708 2.930 -35.481 1.00 94.75 558 VAL A O 1
ATOM 4489 N N . GLN A 1 559 ? 23.565 4.612 -36.422 1.00 92.25 559 GLN A N 1
ATOM 4490 C CA . GLN A 1 559 ? 24.640 5.595 -36.268 1.00 92.25 559 GLN A CA 1
ATOM 4491 C C . GLN A 1 559 ? 25.037 5.767 -34.798 1.00 92.25 559 GLN A C 1
ATOM 4493 O O . GLN A 1 559 ? 26.218 5.658 -34.482 1.00 92.25 559 GLN A O 1
ATOM 4498 N N . MET A 1 560 ? 24.074 5.926 -33.882 1.00 92.25 560 MET A N 1
ATOM 4499 C CA . MET A 1 560 ? 24.371 6.038 -32.449 1.00 92.25 560 MET A CA 1
ATOM 4500 C C . MET A 1 560 ? 25.135 4.827 -31.904 1.00 92.25 560 MET A C 1
ATOM 4502 O O . MET A 1 560 ? 26.051 5.006 -31.106 1.00 92.25 560 MET A O 1
ATOM 4506 N N . ILE A 1 561 ? 24.791 3.606 -32.332 1.00 95.06 561 ILE A N 1
ATOM 4507 C CA . ILE A 1 561 ? 25.527 2.391 -31.950 1.00 95.06 561 ILE A CA 1
ATOM 4508 C C . ILE A 1 561 ? 26.945 2.425 -32.530 1.00 95.06 561 ILE A C 1
ATOM 4510 O O . ILE A 1 561 ? 27.911 2.171 -31.814 1.00 95.06 561 ILE A O 1
ATOM 4514 N N . MET A 1 562 ? 27.083 2.754 -33.814 1.00 93.38 562 MET A N 1
ATOM 4515 C CA . MET A 1 562 ? 28.367 2.722 -34.521 1.00 93.38 562 MET A CA 1
ATOM 4516 C C . MET A 1 562 ? 29.350 3.794 -34.033 1.00 93.38 562 MET A C 1
ATOM 4518 O O . MET A 1 562 ? 30.557 3.554 -34.055 1.00 93.38 562 MET A O 1
ATOM 4522 N N . CYS A 1 563 ? 28.855 4.928 -33.529 1.00 90.56 563 CYS A N 1
ATOM 4523 C CA . CYS A 1 563 ? 29.673 5.988 -32.935 1.00 90.56 563 CYS A CA 1
ATOM 4524 C C . CYS A 1 563 ? 30.212 5.640 -31.530 1.00 90.56 563 CYS A C 1
ATOM 4526 O O . CYS A 1 563 ? 31.008 6.401 -30.977 1.00 90.56 563 CYS A O 1
ATOM 4528 N N . ARG A 1 564 ? 29.806 4.513 -30.923 1.00 92.69 564 ARG A N 1
ATOM 4529 C CA . ARG A 1 564 ? 30.337 4.057 -29.626 1.00 92.69 564 ARG A CA 1
ATOM 4530 C C . ARG A 1 564 ? 31.691 3.355 -29.763 1.00 92.69 564 ARG A C 1
ATOM 4532 O O . ARG A 1 564 ? 32.078 2.853 -30.821 1.00 92.69 564 ARG A O 1
ATOM 4539 N N . ASN A 1 565 ? 32.407 3.250 -28.643 1.00 90.69 565 ASN A N 1
ATOM 4540 C CA . ASN A 1 565 ? 33.652 2.485 -28.552 1.00 90.69 565 ASN A CA 1
ATOM 4541 C C . ASN A 1 565 ? 33.362 0.983 -28.392 1.00 90.69 565 ASN A C 1
ATOM 4543 O O . ASN A 1 565 ? 33.616 0.398 -27.348 1.00 90.69 565 ASN A O 1
ATOM 4547 N N . LEU A 1 566 ? 32.809 0.367 -29.440 1.00 94.00 566 LEU A N 1
ATOM 4548 C CA . LEU A 1 566 ? 32.444 -1.051 -29.435 1.00 94.00 566 LEU A CA 1
ATOM 4549 C C . LEU A 1 566 ? 33.686 -1.961 -29.395 1.00 94.00 566 LEU A C 1
ATOM 4551 O O . LEU A 1 566 ? 34.616 -1.771 -30.186 1.00 94.00 566 LEU A O 1
ATOM 4555 N N . GLU A 1 567 ? 33.655 -2.995 -28.554 1.00 92.50 567 GLU A N 1
ATOM 4556 C CA . GLU A 1 567 ? 34.665 -4.058 -28.443 1.00 92.50 567 GLU A CA 1
ATOM 4557 C C . GLU A 1 567 ? 34.520 -5.085 -29.578 1.00 92.50 567 GLU A C 1
ATOM 4559 O O . GLU A 1 567 ? 34.243 -6.267 -29.379 1.00 92.50 567 GLU A O 1
ATOM 4564 N N . VAL A 1 568 ? 34.656 -4.617 -30.818 1.00 93.00 568 VAL A N 1
ATOM 4565 C CA . VAL A 1 568 ? 34.537 -5.448 -32.017 1.00 93.00 568 VAL A CA 1
ATOM 4566 C C . VAL A 1 568 ? 35.490 -4.941 -33.109 1.00 93.00 568 VAL A C 1
ATOM 4568 O O . VAL A 1 568 ? 35.664 -3.724 -33.237 1.00 93.00 568 VAL A O 1
ATOM 4571 N N . PRO A 1 569 ? 36.111 -5.831 -33.912 1.00 92.69 569 PRO A N 1
ATOM 4572 C CA . PRO A 1 569 ? 36.951 -5.413 -35.032 1.00 92.69 569 PRO A CA 1
ATOM 4573 C C . PRO A 1 569 ? 36.210 -4.488 -36.007 1.00 92.69 569 PRO A C 1
ATOM 4575 O O . PRO A 1 569 ? 35.036 -4.709 -36.310 1.00 92.69 569 PRO A O 1
ATOM 4578 N N . GLU A 1 570 ? 36.901 -3.479 -36.547 1.00 91.69 570 GLU A N 1
ATOM 4579 C CA . GLU A 1 570 ? 36.303 -2.500 -37.473 1.00 91.69 570 GLU A CA 1
ATOM 4580 C C . GLU A 1 570 ? 35.730 -3.167 -38.737 1.00 91.69 570 GLU A C 1
ATOM 4582 O O . GLU A 1 570 ? 34.679 -2.754 -39.221 1.00 91.69 570 GLU A O 1
ATOM 4587 N N . VAL A 1 571 ? 36.334 -4.266 -39.211 1.00 91.94 571 VAL A N 1
ATOM 4588 C CA . VAL A 1 571 ? 35.797 -5.060 -40.332 1.00 91.94 571 VAL A CA 1
ATOM 4589 C C . VAL A 1 571 ? 34.378 -5.572 -40.052 1.00 91.94 571 VAL A C 1
ATOM 4591 O O . VAL A 1 571 ? 33.509 -5.503 -40.916 1.00 91.94 571 VAL A O 1
ATOM 4594 N N . ARG A 1 572 ? 34.085 -5.997 -38.816 1.00 92.56 572 ARG A N 1
ATOM 4595 C CA . ARG A 1 572 ? 32.751 -6.487 -38.435 1.00 92.56 572 ARG A CA 1
ATOM 4596 C C . ARG A 1 572 ? 31.733 -5.357 -38.333 1.00 92.56 572 ARG A C 1
ATOM 4598 O O . ARG A 1 572 ? 30.566 -5.571 -38.648 1.00 92.56 572 ARG A O 1
ATOM 4605 N N . LYS A 1 573 ? 32.158 -4.152 -37.934 1.00 93.50 573 LYS A N 1
ATOM 4606 C CA . LYS A 1 573 ? 31.297 -2.957 -37.990 1.00 93.50 573 LYS A CA 1
ATOM 4607 C C . LYS A 1 573 ? 30.895 -2.667 -39.432 1.00 93.50 573 LYS A C 1
ATOM 4609 O O . LYS A 1 573 ? 29.715 -2.467 -39.703 1.00 93.50 573 LYS A O 1
ATOM 4614 N N . PHE A 1 574 ? 31.859 -2.714 -40.353 1.00 92.94 574 PHE A N 1
ATOM 4615 C CA . PHE A 1 574 ? 31.602 -2.517 -41.777 1.00 92.94 574 PHE A CA 1
ATOM 4616 C C . PHE A 1 574 ? 30.651 -3.576 -42.350 1.00 92.94 574 PHE A C 1
ATOM 4618 O O . PHE A 1 574 ? 29.682 -3.223 -43.019 1.00 92.94 574 PHE A O 1
ATOM 4625 N N . GLU A 1 575 ? 30.862 -4.860 -42.040 1.00 93.19 575 GLU A N 1
ATOM 4626 C CA . GLU A 1 575 ? 29.957 -5.947 -42.446 1.00 93.19 575 GLU A CA 1
ATOM 4627 C C . GLU A 1 575 ? 28.523 -5.732 -41.931 1.00 93.19 575 GLU A C 1
ATOM 4629 O O . GLU A 1 575 ? 27.564 -5.907 -42.686 1.00 93.19 575 GLU A O 1
ATOM 4634 N N . ALA A 1 576 ? 28.364 -5.297 -40.676 1.00 95.38 576 ALA A N 1
ATOM 4635 C CA . ALA A 1 576 ? 27.060 -4.999 -40.088 1.00 95.38 576 ALA A CA 1
ATOM 4636 C C . ALA A 1 576 ? 26.377 -3.792 -40.759 1.00 95.38 576 ALA A C 1
ATOM 4638 O O . ALA A 1 576 ? 25.196 -3.868 -41.107 1.00 95.38 576 ALA A O 1
ATOM 4639 N N . MET A 1 577 ? 27.116 -2.700 -41.007 1.00 95.19 577 MET A N 1
ATOM 4640 C CA . MET A 1 577 ? 26.623 -1.533 -41.758 1.00 95.19 577 MET A CA 1
ATOM 4641 C C . MET A 1 577 ? 26.172 -1.931 -43.167 1.00 95.19 577 MET A C 1
ATOM 4643 O O . MET A 1 577 ? 25.100 -1.527 -43.617 1.00 95.19 577 MET A O 1
ATOM 4647 N N . LEU A 1 578 ? 26.966 -2.762 -43.846 1.00 93.38 578 LEU A N 1
ATOM 4648 C CA . LEU A 1 578 ? 26.680 -3.261 -45.184 1.00 93.38 578 LEU A CA 1
ATOM 4649 C C . LEU A 1 578 ? 25.413 -4.124 -45.208 1.00 93.38 578 LEU A C 1
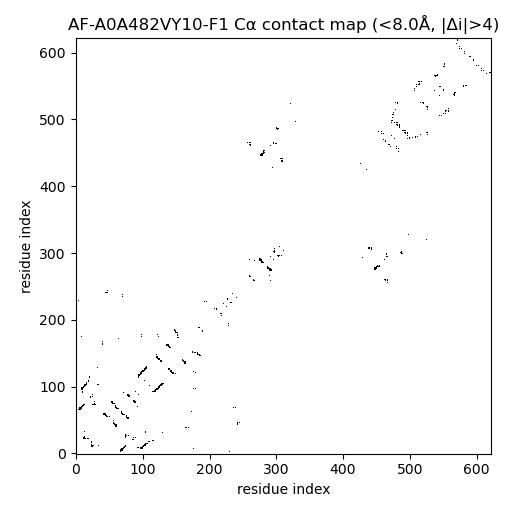ATOM 4651 O O . LEU A 1 578 ? 24.564 -3.948 -46.086 1.00 93.38 578 LEU A O 1
ATOM 4655 N N . ALA A 1 579 ? 25.273 -5.048 -44.254 1.00 94.81 579 ALA A N 1
ATOM 4656 C CA . ALA A 1 579 ? 24.094 -5.898 -44.121 1.00 94.81 579 ALA A CA 1
ATOM 4657 C C . ALA A 1 579 ? 22.826 -5.063 -43.884 1.00 94.81 579 ALA A C 1
ATOM 4659 O O . ALA A 1 579 ? 21.826 -5.250 -44.583 1.00 94.81 579 ALA A O 1
ATOM 4660 N N . TRP A 1 580 ? 22.895 -4.088 -42.973 1.00 96.12 580 TRP A N 1
ATOM 4661 C CA . TRP A 1 580 ? 21.794 -3.173 -42.681 1.00 96.12 580 TRP A CA 1
ATOM 4662 C C . TRP A 1 580 ? 21.424 -2.299 -43.889 1.00 96.12 580 TRP A C 1
ATOM 4664 O O . TRP A 1 580 ? 20.254 -2.233 -44.270 1.00 96.12 580 TRP A O 1
ATOM 4674 N N . ALA A 1 581 ? 22.408 -1.695 -44.565 1.00 93.88 581 ALA A N 1
ATOM 4675 C CA . ALA A 1 581 ? 22.171 -0.851 -45.736 1.00 93.88 581 ALA A CA 1
ATOM 4676 C C . ALA A 1 581 ? 21.529 -1.641 -46.888 1.00 93.88 581 ALA A C 1
ATOM 4678 O O . ALA A 1 581 ? 20.567 -1.178 -47.502 1.00 93.88 581 ALA A O 1
ATOM 4679 N N . ARG A 1 582 ? 22.001 -2.869 -47.147 1.00 92.50 582 ARG A N 1
ATOM 4680 C CA . ARG A 1 582 ? 21.392 -3.770 -48.141 1.00 92.50 582 ARG A CA 1
ATOM 4681 C C . ARG A 1 582 ? 19.947 -4.114 -47.785 1.00 92.50 582 ARG A C 1
ATOM 4683 O O . ARG A 1 582 ? 19.090 -4.101 -48.669 1.00 92.50 582 ARG A O 1
ATOM 4690 N N . HIS A 1 583 ? 19.673 -4.406 -46.513 1.00 92.38 583 HIS A N 1
ATOM 4691 C CA . HIS A 1 583 ? 18.319 -4.691 -46.043 1.00 92.38 583 HIS A CA 1
ATOM 4692 C C . HIS A 1 583 ? 17.390 -3.487 -46.253 1.00 92.38 583 HIS A C 1
ATOM 4694 O O . HIS A 1 583 ? 16.336 -3.628 -46.873 1.00 92.38 583 HIS A O 1
ATOM 4700 N N . LYS A 1 584 ? 17.818 -2.288 -45.839 1.00 90.19 584 LYS A N 1
ATOM 4701 C CA . LYS A 1 584 ? 17.046 -1.048 -45.986 1.00 90.19 584 LYS A CA 1
ATOM 4702 C C . LYS A 1 584 ? 16.661 -0.769 -47.440 1.00 90.19 584 LYS A C 1
ATOM 4704 O O . LYS A 1 584 ? 15.482 -0.549 -47.717 1.00 90.19 584 LYS A O 1
ATOM 4709 N N . ILE A 1 585 ? 17.614 -0.858 -48.367 1.00 89.94 585 ILE A N 1
ATOM 4710 C CA . ILE A 1 585 ? 17.362 -0.649 -49.803 1.00 89.94 585 ILE A CA 1
ATOM 4711 C C . ILE A 1 585 ? 16.370 -1.677 -50.355 1.00 89.94 585 ILE A C 1
ATOM 4713 O O . ILE A 1 585 ? 15.454 -1.314 -51.090 1.00 89.94 585 ILE A O 1
ATOM 4717 N N . ARG A 1 586 ? 16.484 -2.949 -49.945 1.00 85.94 586 ARG A N 1
ATOM 4718 C CA . ARG A 1 586 ? 15.537 -4.001 -50.352 1.00 85.94 586 ARG A CA 1
ATOM 4719 C C . ARG A 1 586 ? 14.106 -3.716 -49.889 1.00 85.94 586 ARG A C 1
ATOM 4721 O O . ARG A 1 586 ? 13.167 -4.131 -50.556 1.00 85.94 586 ARG A O 1
ATOM 4728 N N . THR A 1 587 ? 13.941 -3.047 -48.749 1.00 81.81 587 THR A N 1
ATOM 4729 C CA . THR A 1 587 ? 12.620 -2.760 -48.164 1.00 81.81 587 THR A CA 1
ATOM 4730 C C . THR A 1 587 ? 11.974 -1.458 -48.644 1.00 81.81 587 THR A C 1
ATOM 4732 O O . THR A 1 587 ? 10.751 -1.364 -48.592 1.00 81.81 587 THR A O 1
ATOM 4735 N N . LYS A 1 588 ? 12.746 -0.454 -49.092 1.00 73.19 588 LYS A N 1
ATOM 4736 C CA . LYS A 1 588 ? 12.225 0.905 -49.346 1.00 73.19 588 LYS A CA 1
ATOM 4737 C C . LYS A 1 588 ? 12.203 1.353 -50.810 1.00 73.19 588 LYS A C 1
ATOM 4739 O O . LYS A 1 588 ? 11.421 2.246 -51.128 1.00 73.19 588 LYS A O 1
ATOM 4744 N N . THR A 1 589 ? 13.002 0.768 -51.703 1.00 71.75 589 THR A N 1
ATOM 4745 C CA . THR A 1 589 ? 13.242 1.374 -53.027 1.00 71.75 589 THR A CA 1
ATOM 4746 C C . THR A 1 589 ? 12.639 0.543 -54.169 1.00 71.75 589 THR A C 1
ATOM 4748 O O . THR A 1 589 ? 12.964 -0.630 -54.334 1.00 71.75 589 THR A O 1
ATOM 4751 N N . SER A 1 590 ? 11.773 1.155 -54.992 1.00 61.88 590 SER A N 1
ATOM 4752 C CA . SER A 1 590 ? 11.094 0.487 -56.128 1.00 61.88 590 SER A CA 1
ATOM 4753 C C . SER A 1 590 ? 11.864 0.557 -57.463 1.00 61.88 590 SER A C 1
ATOM 4755 O O . SER A 1 590 ? 11.581 -0.213 -58.378 1.00 61.88 590 SER A O 1
ATOM 4757 N N . SER A 1 591 ? 12.854 1.451 -57.590 1.00 72.31 591 SER A N 1
ATOM 4758 C CA . SER A 1 591 ? 13.644 1.698 -58.812 1.00 72.31 591 SER A CA 1
ATOM 4759 C C . SER A 1 591 ? 15.113 1.290 -58.632 1.00 72.31 591 SER A C 1
ATOM 4761 O O . SER A 1 591 ? 15.740 1.598 -57.617 1.00 72.31 591 SER A O 1
ATOM 4763 N N . LYS A 1 592 ? 15.696 0.603 -59.630 1.00 68.81 592 LYS A N 1
ATOM 4764 C CA . LYS A 1 592 ? 17.082 0.084 -59.578 1.00 68.81 592 LYS A CA 1
ATOM 4765 C C . LYS A 1 592 ? 18.162 1.172 -59.622 1.00 68.81 592 LYS A C 1
ATOM 4767 O O . LYS A 1 592 ? 19.249 0.943 -59.090 1.00 68.81 592 LYS A O 1
ATOM 4772 N N . LEU A 1 593 ? 17.911 2.302 -60.291 1.00 67.81 593 LEU A N 1
ATOM 4773 C CA . LEU A 1 593 ? 18.897 3.384 -60.416 1.00 67.81 593 LEU A CA 1
ATOM 4774 C C . LEU A 1 593 ? 18.998 4.172 -59.100 1.00 67.81 593 LEU A C 1
ATOM 4776 O O . LEU A 1 593 ? 20.098 4.415 -58.605 1.00 67.81 593 LEU A O 1
ATOM 4780 N N . ASP A 1 594 ? 17.846 4.447 -58.488 1.00 76.44 594 ASP A N 1
ATOM 4781 C CA . ASP A 1 594 ? 17.736 5.161 -57.213 1.00 76.44 594 ASP A CA 1
ATOM 4782 C C . ASP A 1 594 ? 18.286 4.328 -56.051 1.00 76.44 594 ASP A C 1
ATOM 4784 O O . ASP A 1 594 ? 19.000 4.848 -55.198 1.00 76.44 594 ASP A O 1
ATOM 4788 N N . ALA A 1 595 ? 18.080 3.006 -56.082 1.00 83.12 595 ALA A N 1
ATOM 4789 C CA . ALA A 1 595 ? 18.611 2.080 -55.083 1.00 83.12 595 ALA A CA 1
ATOM 4790 C C . ALA A 1 595 ? 20.148 2.112 -54.981 1.00 83.12 595 ALA A C 1
ATOM 4792 O O . ALA A 1 595 ? 20.699 1.999 -53.887 1.00 83.12 595 ALA A O 1
ATOM 4793 N N . LYS A 1 596 ? 20.860 2.274 -56.107 1.00 84.62 596 LYS A N 1
ATOM 4794 C CA . LYS A 1 596 ? 22.333 2.346 -56.112 1.00 84.62 596 LYS A CA 1
ATOM 4795 C C . LYS A 1 596 ? 22.848 3.658 -55.524 1.00 84.62 596 LYS A C 1
ATOM 4797 O O . LYS A 1 596 ? 23.823 3.640 -54.775 1.00 84.62 596 LYS A O 1
ATOM 4802 N N . LEU A 1 597 ? 22.210 4.776 -55.870 1.00 87.44 597 LEU A N 1
ATOM 4803 C CA . LEU A 1 597 ? 22.568 6.096 -55.346 1.00 87.44 597 LEU A CA 1
ATOM 4804 C C . LEU A 1 597 ? 22.267 6.185 -53.846 1.00 87.44 597 LEU A C 1
ATOM 4806 O O . LEU A 1 597 ? 23.137 6.570 -53.069 1.00 87.44 597 LEU A O 1
ATOM 4810 N N . GLU A 1 598 ? 21.083 5.737 -53.427 1.00 87.06 598 GLU A N 1
ATOM 4811 C CA . GLU A 1 598 ? 20.674 5.717 -52.021 1.00 87.06 598 GLU A CA 1
ATOM 4812 C C . GLU A 1 598 ? 21.590 4.814 -51.180 1.00 87.06 598 GLU A C 1
ATOM 4814 O O . GLU A 1 598 ? 22.040 5.219 -50.107 1.00 87.06 598 GLU A O 1
ATOM 4819 N N . PHE A 1 599 ? 21.953 3.631 -51.694 1.00 91.25 599 PHE A N 1
ATOM 4820 C CA . PHE A 1 599 ? 22.913 2.741 -51.040 1.00 91.25 599 PHE A CA 1
ATOM 4821 C C . PHE A 1 599 ? 24.268 3.425 -50.816 1.00 91.25 599 PHE A C 1
ATOM 4823 O O . PHE A 1 599 ? 24.815 3.362 -49.713 1.00 91.25 599 PHE A O 1
ATOM 4830 N N . LYS A 1 600 ? 24.798 4.099 -51.847 1.00 90.75 600 LYS A N 1
ATOM 4831 C CA . LYS A 1 600 ? 26.077 4.813 -51.765 1.00 90.75 600 LYS A CA 1
ATOM 4832 C C . LYS A 1 600 ? 26.029 5.902 -50.691 1.00 90.75 600 LYS A C 1
ATOM 4834 O O . LYS A 1 600 ? 26.892 5.919 -49.819 1.00 90.75 600 LYS A O 1
ATOM 4839 N N . CYS A 1 601 ? 24.994 6.741 -50.699 1.00 90.81 601 CYS A N 1
ATOM 4840 C CA . CYS A 1 601 ? 24.837 7.809 -49.711 1.00 90.81 601 CYS A CA 1
ATOM 4841 C C . CYS A 1 601 ? 24.690 7.273 -48.278 1.00 90.81 601 CYS A C 1
ATOM 4843 O O . CYS A 1 601 ? 25.262 7.843 -47.352 1.00 90.81 601 CYS A O 1
ATOM 4845 N N . ILE A 1 602 ? 23.952 6.175 -48.072 1.00 91.25 602 ILE A N 1
ATOM 4846 C CA . ILE A 1 602 ? 23.828 5.540 -46.749 1.00 91.25 602 ILE A CA 1
ATOM 4847 C C . ILE A 1 602 ? 25.195 5.048 -46.263 1.00 91.25 602 ILE A C 1
ATOM 4849 O O . ILE A 1 602 ? 25.580 5.342 -45.132 1.00 91.25 602 ILE A O 1
ATOM 4853 N N . MET A 1 603 ? 25.941 4.333 -47.109 1.00 93.00 603 MET A N 1
ATOM 4854 C CA . MET A 1 603 ? 27.257 3.812 -46.734 1.00 93.00 603 MET A CA 1
ATOM 4855 C C . MET A 1 603 ? 28.266 4.931 -46.460 1.00 93.00 603 MET A C 1
ATOM 4857 O O . MET A 1 603 ? 29.017 4.826 -45.497 1.00 93.00 603 MET A O 1
ATOM 4861 N N . GLU A 1 604 ? 28.246 6.026 -47.225 1.00 91.69 604 GLU A N 1
ATOM 4862 C CA . GLU A 1 604 ? 29.071 7.215 -46.956 1.00 91.69 604 GLU A CA 1
ATOM 4863 C C . GLU A 1 604 ? 28.758 7.851 -45.591 1.00 91.69 604 GLU A C 1
ATOM 4865 O O . GLU A 1 604 ? 29.660 8.347 -44.916 1.00 91.69 604 GLU A O 1
ATOM 4870 N N . ARG A 1 605 ? 27.491 7.830 -45.151 1.00 92.19 605 ARG A N 1
ATOM 4871 C CA . ARG A 1 605 ? 27.111 8.321 -43.818 1.00 92.19 605 ARG A CA 1
ATOM 4872 C C . ARG A 1 605 ? 27.527 7.361 -42.707 1.00 92.19 605 ARG A C 1
ATOM 4874 O O . ARG A 1 605 ? 28.089 7.816 -41.719 1.00 92.19 605 ARG A O 1
ATOM 4881 N N . LEU A 1 606 ? 27.269 6.063 -42.864 1.00 91.12 606 LEU A N 1
ATOM 4882 C CA . LEU A 1 606 ? 27.565 5.057 -41.838 1.00 91.12 606 LEU A CA 1
ATOM 4883 C C . LEU A 1 606 ? 29.069 4.824 -41.650 1.00 91.12 606 LEU A C 1
ATOM 4885 O O . LEU A 1 606 ? 29.533 4.721 -40.519 1.00 91.12 606 LEU A O 1
ATOM 4889 N N . ALA A 1 607 ? 29.836 4.766 -42.740 1.00 89.81 607 ALA A N 1
ATOM 4890 C CA . ALA A 1 607 ? 31.265 4.461 -42.698 1.00 89.81 607 ALA A CA 1
ATOM 4891 C C . ALA A 1 607 ? 32.152 5.684 -42.400 1.00 89.81 607 ALA A C 1
ATOM 4893 O O . ALA A 1 607 ? 33.372 5.542 -42.346 1.00 89.81 607 ALA A O 1
ATOM 4894 N N . ARG A 1 608 ? 31.568 6.874 -42.199 1.00 88.69 608 ARG A N 1
ATOM 4895 C CA . ARG A 1 608 ? 32.301 8.134 -41.985 1.00 88.69 608 ARG A CA 1
ATOM 4896 C C . ARG A 1 608 ? 33.312 8.053 -40.840 1.00 88.69 608 ARG A C 1
ATOM 4898 O O . ARG A 1 608 ? 34.437 8.514 -40.997 1.00 88.69 608 ARG A O 1
ATOM 4905 N N . ASP A 1 609 ? 32.907 7.448 -39.727 1.00 84.88 609 ASP A N 1
ATOM 4906 C CA . ASP A 1 609 ? 33.716 7.357 -38.504 1.00 84.88 609 ASP A CA 1
ATOM 4907 C C . ASP A 1 609 ? 34.436 6.002 -38.369 1.00 84.88 609 ASP A C 1
ATOM 4909 O O . ASP A 1 609 ? 35.019 5.693 -37.325 1.00 84.88 609 ASP A O 1
ATOM 4913 N N . LEU A 1 610 ? 34.397 5.173 -39.420 1.00 89.44 610 LEU A N 1
ATOM 4914 C CA . LEU A 1 610 ? 35.036 3.863 -39.430 1.00 89.44 610 LEU A CA 1
ATOM 4915 C C . LEU A 1 610 ? 36.558 4.025 -39.426 1.00 89.44 610 LEU A C 1
ATOM 4917 O O . LEU A 1 610 ? 37.148 4.701 -40.273 1.00 89.44 610 LEU A O 1
ATOM 4921 N N . LYS A 1 611 ? 37.229 3.356 -38.489 1.00 89.38 611 LYS A N 1
ATOM 4922 C CA . LYS A 1 611 ? 38.682 3.479 -38.322 1.00 89.38 611 LYS A CA 1
ATOM 4923 C C . LYS A 1 611 ? 39.396 2.534 -39.285 1.00 89.38 611 LYS A C 1
ATOM 4925 O O . LYS A 1 611 ? 39.944 1.522 -38.861 1.00 89.38 611 LYS A O 1
ATOM 4930 N N . LEU A 1 612 ? 39.419 2.881 -40.576 1.00 86.50 612 LEU A N 1
ATOM 4931 C CA . LEU A 1 612 ? 40.008 2.057 -41.650 1.00 86.50 612 LEU A CA 1
ATOM 4932 C C . LEU A 1 612 ? 41.442 1.590 -41.347 1.00 86.50 612 LEU A C 1
ATOM 4934 O O . LEU A 1 612 ? 41.798 0.462 -41.661 1.00 86.50 612 LEU A O 1
ATOM 4938 N N . TYR A 1 613 ? 42.239 2.413 -40.659 1.00 87.00 613 TYR A N 1
ATOM 4939 C CA . TYR A 1 613 ? 43.609 2.078 -40.247 1.00 87.00 613 TYR A CA 1
ATOM 4940 C C . TYR A 1 613 ? 43.710 0.912 -39.243 1.00 87.00 613 TYR A C 1
ATOM 4942 O O . TYR A 1 613 ? 44.808 0.430 -38.978 1.00 87.00 613 TYR A O 1
ATOM 4950 N N . ARG A 1 614 ? 42.592 0.474 -38.649 1.00 87.88 614 ARG A N 1
ATOM 4951 C CA . ARG A 1 614 ? 42.513 -0.698 -37.762 1.00 87.88 614 ARG A CA 1
ATOM 4952 C C . ARG A 1 614 ? 42.043 -1.968 -38.483 1.00 87.88 614 ARG A C 1
ATOM 4954 O O . ARG A 1 614 ? 41.918 -3.000 -37.829 1.00 87.88 614 ARG A O 1
ATOM 4961 N N . ILE A 1 615 ? 41.755 -1.901 -39.783 1.00 88.88 615 ILE A N 1
ATOM 4962 C CA . ILE A 1 615 ? 41.422 -3.064 -40.615 1.00 88.88 615 ILE A CA 1
ATOM 4963 C C . ILE A 1 615 ? 42.717 -3.584 -41.237 1.00 88.88 615 ILE A C 1
ATOM 4965 O O . ILE A 1 615 ? 43.526 -2.802 -41.741 1.00 88.88 615 ILE A O 1
ATOM 4969 N N . SER A 1 616 ? 42.940 -4.899 -41.191 1.00 88.19 616 SER A N 1
ATOM 4970 C CA . SER A 1 616 ? 44.143 -5.473 -41.794 1.00 88.19 616 SER A CA 1
ATOM 4971 C C . SER A 1 616 ? 44.103 -5.348 -43.329 1.00 88.19 616 SER A C 1
ATOM 4973 O O . SER A 1 616 ? 43.027 -5.441 -43.923 1.00 88.19 616 SER A O 1
ATOM 4975 N N . PRO A 1 617 ? 45.251 -5.197 -44.020 1.00 85.00 617 PRO A N 1
ATOM 4976 C CA . PRO A 1 617 ? 45.270 -5.120 -45.484 1.00 85.00 617 PRO A CA 1
ATOM 4977 C C . PRO A 1 617 ? 44.614 -6.326 -46.173 1.00 85.00 617 PRO A C 1
ATOM 4979 O O . PRO A 1 617 ? 43.974 -6.173 -47.206 1.00 85.00 617 PRO A O 1
ATOM 4982 N N . GLN A 1 618 ? 44.738 -7.520 -45.585 1.00 85.62 618 GLN A N 1
ATOM 4983 C CA . GLN A 1 618 ? 44.133 -8.754 -46.097 1.00 85.62 618 GLN A CA 1
ATOM 4984 C C . GLN A 1 618 ? 42.601 -8.725 -46.006 1.00 85.62 618 GLN A C 1
ATOM 4986 O O . GLN A 1 618 ? 41.927 -9.162 -46.934 1.00 85.62 618 GLN A O 1
ATOM 4991 N N . GLU A 1 619 ? 42.051 -8.189 -44.914 1.00 84.56 619 GLU A N 1
ATOM 4992 C CA . GLU A 1 619 ? 40.605 -8.009 -44.747 1.00 84.56 619 GLU A CA 1
ATOM 4993 C C . GLU A 1 619 ? 40.049 -6.869 -45.598 1.00 84.56 619 GLU A C 1
ATOM 4995 O O . GLU A 1 619 ? 38.892 -6.933 -45.977 1.00 84.56 619 GLU A O 1
ATOM 5000 N N . LEU A 1 620 ? 40.849 -5.846 -45.912 1.00 80.19 620 LEU A N 1
ATOM 5001 C CA . LEU A 1 620 ? 40.427 -4.728 -46.762 1.00 80.19 620 LEU A CA 1
ATOM 5002 C C . LEU A 1 620 ? 40.334 -5.113 -48.251 1.00 80.19 620 LEU A C 1
ATOM 5004 O O . LEU A 1 620 ? 39.595 -4.493 -49.010 1.00 80.19 620 LEU A O 1
ATOM 5008 N N . ILE A 1 621 ? 41.122 -6.108 -48.670 1.00 80.25 621 ILE A N 1
ATOM 5009 C CA . ILE A 1 621 ? 41.095 -6.674 -50.029 1.00 80.25 621 ILE A CA 1
ATOM 5010 C C . ILE A 1 621 ? 39.886 -7.601 -50.225 1.00 80.25 621 ILE A C 1
ATOM 5012 O O . ILE A 1 621 ? 39.396 -7.736 -51.348 1.00 80.25 621 ILE A O 1
ATOM 5016 N N . LYS A 1 622 ? 39.450 -8.267 -49.153 1.00 72.62 622 LYS A N 1
ATOM 5017 C CA . LYS A 1 622 ? 38.319 -9.199 -49.142 1.00 72.62 622 LYS A CA 1
ATOM 5018 C C . LYS A 1 622 ? 36.988 -8.450 -49.127 1.00 72.62 622 LYS A C 1
ATOM 5020 O O . LYS A 1 622 ? 36.053 -8.946 -49.797 1.00 72.62 622 LYS A O 1
#

Sequence (622 aa):
VFIKSELKVGVIYVKEGQYTEEEILDNNDNSLLFEEFLQIFGEKVRLKGFDKYKGGLYSVYTNWRNIEIMFHVSTLLPYEKHDPQKLQRKRHIGNDIVCVVFLEADNTAFSPACIKSHFLHTFILVRTSPRIKRKPTRYEVSVVTRDEVGAYKPYLWEQSVFDKGPMFREWLLTKIVNGERASYSAPKFARMQERTRSQMLEDIVANLQNHAETGQIPKPYRRGSWRPIGHMRPSSPLLDSVRDQFEDYDQIAKDFTRMFLNTESNTLANAQLFDVVFLVGQSKQKAKLVGVRAILGVRSRVFQEMLYGIQTGFGSPQVPVAELLARPVPTLLSPQQSRPKSSNFLQVPDIESPRPKSVPSSPMVKRAFSRLGTITAGWGRSIRKHNAQQLSAEDKKKWASSQDCSNKEGKDKEGKDKPTAAQLPVPRLSVCADAQKVDRAKLAQTEFSIIEFDPDTFRILLDYLHTGSCPLTCSTIPGLICAAEHYDLPELLQACFHHAKQFLRIEVVCCMLCSLENYYWRYTSASELVNMILAFVETRAYALFTTPEFLTLSESMVQMIMCRNLEVPEVRKFEAMLAWARHKIRTKTSSKLDAKLEFKCIMERLARDLKLYRISPQELIK

Solvent-accessible surface area (backbone atoms only — not comparable to full-atom values): 37785 Å² total; per-residue (Å²): 132,90,79,74,50,66,47,58,32,14,32,43,58,38,52,63,84,52,71,47,46,52,61,34,62,62,44,63,76,78,50,75,70,52,55,54,52,50,58,55,71,28,47,82,42,62,30,59,92,29,86,86,43,72,56,32,47,44,43,40,35,35,77,55,96,80,27,39,38,38,37,46,39,43,49,39,34,44,72,59,91,86,44,80,74,37,55,73,36,42,65,51,37,38,63,16,39,31,31,38,35,40,33,47,29,83,87,53,72,87,59,76,80,43,56,84,43,94,40,52,41,29,37,40,38,37,32,31,48,83,84,62,90,53,86,66,49,59,35,42,50,49,77,51,62,44,91,60,37,60,91,59,57,73,66,56,91,87,59,44,68,40,54,68,52,71,68,44,34,53,51,51,54,47,33,50,55,33,42,45,59,31,40,44,64,16,70,76,44,34,53,52,50,48,54,50,52,51,50,52,48,50,52,49,51,53,34,51,50,47,22,74,76,67,70,47,71,58,74,73,79,53,79,86,78,61,58,60,89,87,45,80,51,76,64,50,75,58,50,51,20,38,49,74,66,44,55,58,53,58,47,47,51,50,51,60,36,55,52,60,34,88,41,78,67,31,53,65,75,43,46,90,68,46,68,30,36,36,39,21,27,80,52,97,74,51,44,81,44,63,39,42,60,72,50,39,33,75,65,15,63,48,42,23,32,66,50,31,50,45,79,70,94,67,83,72,82,80,75,52,66,72,60,57,71,68,52,83,84,84,86,82,86,77,94,76,92,79,84,89,85,90,81,92,71,92,82,84,84,85,91,86,84,83,88,86,83,82,85,87,86,87,82,91,78,85,86,88,82,81,85,83,81,86,83,79,88,79,88,82,90,79,90,87,90,86,83,87,90,76,91,62,83,70,78,75,70,82,76,82,88,85,84,88,81,93,83,83,88,84,82,88,85,89,84,91,88,89,91,80,77,90,76,79,84,75,80,83,50,95,83,55,89,54,77,87,57,51,35,66,69,38,58,68,56,41,73,44,80,39,63,91,45,54,50,68,43,50,48,48,51,49,32,23,51,60,54,78,50,66,94,83,46,72,82,51,35,48,52,38,35,42,49,20,62,71,37,60,30,68,71,59,30,47,49,41,54,50,50,43,71,74,67,70,48,73,90,49,46,44,60,33,52,59,58,29,69,85,37,32,91,80,30,71,64,35,39,51,50,52,52,52,52,50,61,61,36,25,81,40,44,65,67,41,62,72,40,77,58,50,58,72,49,51,71,66,59,50,45,60,58,67,75,46,85,46,72,57,62,50,61,59,53,51,52,41,52,51,53,35,48,54,50,49,44,73,74,74,52,95,49,78,71,56,38,53,54,52,45,50,55,50,49,57,63,66,52,64,82,55,58,64,91,71,43,53,73,72,65,73,74,103

Secondary structure (DSSP, 8-state):
----SEEEEEEEEEETT--SHHHHHT--S--HHHHHHHHHH-EEEE-TT-TTSTT-SEEEEEEETTEEEEEEEGGGS---TT-TT-HHHHHHHTT-SEEEEEEE-SSPPP-GGGS--SS--EEEEEEE-SS---SSPEEEEEEEE-TTSPP-SSPSTT-SEEESSHHHHHHHHHHHHHHHHHHTTSHHHHHHHHHHHHHHHHHHHHHHHHHHHH-PPPPP--TTTS--TT-SSSS-HHHHHHHTTTHHHHHHHHHHHHTTS--HHHHHHTGGG--EEEEE-SSSSPEEEEE-HHHHHHH-HHHHHHHH----S-PPP---HHHHHTSPPPPPPP--------------------PPP-----------------------------------TTGGGS----------------------S--------TT-S-GGGS-HHHHH--EEEE-SS-HHHHHHHHHHHHHS-----TTTHHHHHHHHHHTT-HHHHHHHHHHHHHH--HHHHHHHHHHHTTTTTT-HHHHHHHHHHHHHHHTTHHHHHTSGGGGGS-HHHHHHHHTS--SS-HHHHHHHHHHHHHHHHHHH---HHHHHHHHHHHHHHHGGG--GGGS-HHHHH-

Organism: Asbolus verrucosus (NCBI:txid1661398)

Nearest PDB structures (foldseek):
  1srq-assembly2_C  TM=8.664E-01  e=1.290E-20  Homo sapiens
  1srq-assembly1_A  TM=8.786E-01  e=3.362E-20  Homo sapiens
  3brw-assembly1_A  TM=8.919E-01  e=2.316E-20  Homo sapiens
  3brw-assembly3_C  TM=8.905E-01  e=1.470E-18  Homo sapiens
  9ce3-assembly1_B  TM=6.807E-01  e=7.469E-09  Homo sapiens

Radius of gyration: 35.93 Å; Cα contacts (8 Å, |Δi|>4): 702; chains: 1; bounding box: 78×65×122 Å

Mean predicted aligned error: 20.14 Å

InterPro domains:
  IPR000210 BTB/POZ domain [PF00651] (444-502)
  IPR000210 BTB/POZ domain [SM00225] (274-504)
  IPR000331 Rap/Ran-GAP domain [PF02145] (24-197)
  IPR000331 Rap/Ran-GAP domain [PS50085] (1-204)
  IPR011333 SKP1/BTB/POZ domain superfamily [G3DSA:3.30.710.10] (258-522)
  IPR011333 SKP1/BTB/POZ domain superfamily [SSF54695] (256-499)
  IPR035974 Rap/Ran-GAP superfamily [G3DSA:3.40.50.11210] (4-185)
  IPR035974 Rap/Ran-GAP superfamily [SSF111347] (5-214)
  IPR050989 Rap1/Ran GTPase-activating [PTHR15711] (3-508)

Foldseek 3Di:
DPQALEAEEEEWEAEPPDAAPQSRLQDQDDDPVRVLVLVLQADWDAFPPCVVADQQGTWGWDQDPSRTYTYLYSNSFGADPPDSNRCRSCVRNLQHQEYEYEYADDPDDYDPVNRDHPRHFKYKYWYFYPVDPDPQGKTFIDIDGPPQFDDWPPDCPVDRMDGDDPVVSVRVVRCRSRSSVSSCSRPVNVVVLVVLVVVVVVLVVVQVVCCVVPVDHRPPPPCPPDPNVVCPDPRPSRNVSRVVVCVVVVVVLQVVLVLQAFDPVSCVVVVVQFQAWEQEAPDPRTDIGTAHLVLLLVQFVLSVCQQWVFDDPDDDPPDPVVNLVVDDDDDDDDDDDDDDDDDPDDDDDDDDDDDDDDDDDDDDDDDPDDDDDDDDDDDDDDDDDDDDDDDDPPVVPSDDDDDDDDDDDDDDDDDDDDDDDDDDDDPPDVVCPDPPSTDPVSNPDRYHYHHLAHPVLVSQVRSCSSNVDGDADLLNLLSVLQVCQVRVPSPSNSVSVVCCVVPPDLVSLLSSQQSLPSPCVPDVSSVVSLVVSLVVCQAPVLVNLPDPSLLVHDLVSLQVNLPDNHPDQLLSNLVSLLVSLVSVLVPPDPDPVVSVVSSVVSSCSSCVPRPVVRADPVSVVD

pLDDT: mean 73.37, std 25.16, range [22.61, 98.12]